Protein 2QY6 (pdb70)

InterPro domains:
  IPR006076 FAD dependent oxidoreductase [PF01266] (267-632)
  IPR008471 MnmC-like methyltransferase [PF05430] (118-244)
  IPR017610 tRNA 5-methylaminomethyl-2-thiouridine biosynthesis bifunctional protein MnmC, C-terminal [TIGR03197] (266-662)
  IPR023032 tRNA 5-methylaminomethyl-2-thiouridine biosynthesis bifunctional protein MnmC [MF_01102] (7-657)
  IPR029063 S-adenosyl-L-methionine-dependent methyltransferase superfamily [G3DSA:3.40.50.150] (9-248)
  IPR029063 S-adenosyl-L-methionine-dependent methyltransferase superfamily [SSF53335] (141-228)
  IPR036188 FAD/NAD(P)-binding domain superfamily [G3DSA:3.50.50.60] (265-659)
  IPR036188 FAD/NAD(P)-binding domain superfamily [SSF51905] (266-540)
  IPR047785 tRNA mnm(5)s(2)U biosynthesis bifunctional protein MnmC, N-terminal [NF033855] (19-244)

Secondary structure (DSSP, 8-state):
-TTTTT-----EEE-TT--EEETTTTEESS-TTTHHHHHIIIIIIHTTHHHHGGG-SSSEEEEEES--TTSHHHHHHHHHHHHHHHH-TTSS--EEEEEEEESSPPPHHHHHHHHTT-GGGHHHHHHHHHTPPPS-SEEEEEEE--EEEEEEES-HHHHGGGS-GGGTT-EEEEEE-SS-TTT-GGG--HHHHHHHHHHEEEEEEEEES--BHHHHHHHHHHTEEEEEEPPSTT---EEEEEE-/-TTTTT-----EEE-TTS-EEETTTTEESS-TTTHHHHHIIIIIIHHTHHHHGGG-SSSEEEEEES--TTSHHHHHHHHHHHHHHHH-TTSS--EEEEEEEESSPPPHHHHHHHHTT-GGGHHHHHHHHHTPPPS-SEEEEEEE--EEEEEEES-HHHHGGGS-GGGTT-EEEEEE-SS-TTT-GGGS-HHHHHHHHHHEEEEEEEEES--BHHHHHHHHHHT-EEEEE--STT---EEEEE--

Sequence (488 aa):
SLKHYSIQPANLEFNAEGTPVSRDFDDVYFSNDNGLEETRYVFLGGNQLEARFPEHPHPLFVVAESGFGTGLNFLTLWQAFDQFREAHPQAQLQRLHFISFEKFPLTRADLALAHQHWWPELAPWAEQLQAQWPMPLPGCHRLLLDRVTLDLWFGDINELISQLDDSLNQKVDAWFLDGFAPAKNPDMWTQNLFNAMARLARPGGTLATFTSAGFVRRGLQEAGFTMQKRKGFGRKREMLCGVMESLKHYSIQPANLEFNAEGTPVSRDFDDVYFSNDNGLEETRYVFLGGNQLEARFPEHPHPLFVVAESGFGTGLNFLTLWQAFDQFRREAHPQAQLQRLHFISFEKFPLTRADLALAHQHWWPELAPWAEQLQAQWPMPLPGCHRLLLDRVTLDLWFGDINELISQLDDSLNQKVDAWFLDGFAPAKNPDMWTQNLFNAMARLARPGGTLATFTSAGFVRRGLQEAGFTMQKRKGFGRKREMLCGVME

B-factor: mean 49.97, std 7.76, range [31.99, 83.93]

Solvent-accessible surface area: 20660 Å² total; per-residue (Å²): 104,180,155,44,139,103,10,103,34,8,83,27,37,61,13,81,81,30,2,0,17,0,25,41,37,45,19,29,43,16,40,55,132,67,6,22,92,26,10,62,60,6,8,6,28,8,0,107,0,102,72,48,1,45,139,16,88,55,61,56,0,14,0,0,1,3,10,6,11,6,0,13,9,0,0,0,0,2,7,6,1,43,101,15,44,153,74,78,65,168,21,106,0,46,108,2,27,0,8,0,1,24,101,29,2,4,60,132,76,27,0,33,79,0,8,124,55,16,106,96,0,35,75,40,2,113,74,0,37,72,79,14,25,137,33,48,65,18,60,39,147,5,125,4,118,120,1,29,0,7,0,36,1,10,44,10,27,126,28,4,79,120,5,74,112,77,58,46,98,104,3,2,0,0,0,0,25,28,25,33,13,57,48,25,28,82,17,0,39,41,74,0,0,69,7,0,12,75,0,2,64,70,45,1,8,0,0,0,62,16,11,12,10,20,0,62,96,6,0,80,129,20,36,6,85,14,106,112,65,113,2,44,44,182,67,87,18,2,1,6,4,55,16,161,108,155,150,36,130,76,8,91,42,7,84,28,36,60,14,81,78,33,2,0,18,0,21,43,37,48,18,26,45,16,38,53,133,68,6,23,93,24,9,62,57,6,9,6,30,9,0,116,1,97,72,48,1,43,146,14,90,60,61,54,0,16,0,0,0,3,11,7,11,6,0,13,8,0,0,0,0,2,13,3,0,35,97,14,58,154,77,76,80,166,20,105,1,52,108,2,34,0,10,0,2,24,87,32,2,4,58,127,70,30,0,32,81,0,8,140,53,14,105,93,0,35,83,42,2,113,75,0,32,65,81,20,22,156,30,89,52,19,59,39,152,5,125,4,103,126,1,20,0,8,0,34,0,4,48,7,26,123,29,4,79,102,5,72,113,80,58,34,90,95,2,1,0,0,0,0,23,28,27,33,15,59,46,28,18,70,19,1,29,58,77,0,4,72,8,0,13,71,0,1,56,85,47,1,12,0,0,0,62,15,12,11,13,28,0,65,96,5,0,80,136,20,37,4,68,12,106,109,63,118,2,46,45,188,65,109,17,3,1,16,4,59,28,158

Organism: Escherichia coli O157:H7 (NCBI:txid83334)

Nearest PDB structures (foldseek):
  2qy6-assembly1_A  TM=1.004E+00  e=1.931E-57  Escherichia coli O157:H7
  3ps9-assembly1_A  TM=9.724E-01  e=1.386E-48  Escherichia coli BL21
  3awi-assembly4_D  TM=9.734E-01  e=5.193E-46  Escherichia coli K-12
  3pvc-assembly1_A  TM=9.669E-01  e=9.446E-34  Yersinia pestis
  3sgl-assembly1_A  TM=9.876E-01  e=4.359E-33  Yersinia pestis

Radius of gyration: 24.6 Å; Cα contacts (8 Å, |Δi|>4): 972; chains: 2; bounding box: 60×60×63 Å

CATH classification: 3.40.50.150

Foldseek 3Di:
DVQAVPAAAFDWDQDPLRFTATPVQGGTPADLVCGLVQLCCFFCVQQVPLVCQLVPQAQEAEEEEEACRLVSNVLSVVVSVVVSCVVCVPGSHQAYEYEYEHRHHHDLVVSVSNCVSPPVSVVVSVQCSVQPDRNYAAWDWDDDPSYIYIYGYRQCLVCLCVCPLVLFQPHQEYHHDDDDCVRCVVSQDLSVLLSVLRNHHAQHKYGYQDDPPVSVVSNVVSAWDKDWDQHPDPGGTTMMTGRD/DVQAPQAEAFDWDQDPLRFTATPLQGGTPADLVCRLVQLCCFFCVLQVPLVCQLVPPAQEAEEEEEAQPLNSNVLSVVVSVVVSCVVRVPRSHQAYEYEYEHRHHHDLVVSVSNCVSPPVSVVVSVQCSVQPDDNYAAWDWDDPDSYIYTYGHHQCLVCLCVCDLVLFQPHQEYEHDDDDCVRPVVSQDLSNLLSCLRNHHAQGKYWYQDVPVVSQVSNVVSAWDKDWDQHPDNGGTIMMTGRD

Structure (mmCIF, N/CA/C/O backbone):
data_2QY6
#
_entry.id   2QY6
#
_cell.length_a   72.067
_cell.length_b   80.468
_cell.length_c   234.376
_cell.angle_alpha   90.000
_cell.angle_beta   90.000
_cell.angle_gamma   90.000
#
_symmetry.space_group_name_H-M   'C 2 2 21'
#
loop_
_entity.id
_entity.type
_entity.pdbx_description
1 polymer 'UPF0209 protein yfcK'
2 water water
#
loop_
_atom_site.group_PDB
_atom_site.id
_atom_site.type_symbol
_atom_site.label_atom_id
_atom_site.label_alt_id
_atom_site.label_comp_id
_atom_site.label_asym_id
_atom_site.label_entity_id
_atom_site.label_seq_id
_atom_site.pdbx_PDB_ins_code
_atom_site.Cartn_x
_atom_site.Cartn_y
_atom_site.Cartn_z
_atom_site.occupancy
_atom_site.B_iso_or_equiv
_atom_site.auth_seq_id
_atom_site.auth_comp_id
_atom_site.auth_asym_id
_atom_site.auth_atom_id
_atom_site.pdbx_PDB_model_num
ATOM 1 N N . SER A 1 2 ? 52.909 31.246 59.093 1.00 59.61 20 SER A N 1
ATOM 2 C CA . SER A 1 2 ? 51.734 32.154 58.942 1.00 58.91 20 SER A CA 1
ATOM 3 C C . SER A 1 2 ? 50.883 32.028 57.661 1.00 57.95 20 SER A C 1
ATOM 4 O O . SER A 1 2 ? 49.769 32.566 57.617 1.00 55.95 20 SER A O 1
ATOM 7 N N . LEU A 1 3 ? 51.408 31.358 56.623 1.00 57.12 21 LEU A N 1
ATOM 8 C CA . LEU A 1 3 ? 50.518 30.730 55.657 1.00 55.77 21 LEU A CA 1
ATOM 9 C C . LEU A 1 3 ? 49.804 29.666 56.494 1.00 55.24 21 LEU A C 1
ATOM 10 O O . LEU A 1 3 ? 48.665 29.288 56.212 1.00 53.53 21 LEU A O 1
ATOM 15 N N . LYS A 1 4 ? 50.501 29.199 57.539 1.00 54.84 22 LYS A N 1
ATOM 16 C CA . LYS A 1 4 ? 49.957 28.152 58.384 1.00 55.29 22 LYS A CA 1
ATOM 17 C C . LYS A 1 4 ? 48.711 28.560 59.124 1.00 54.02 22 LYS A C 1
ATOM 18 O O . LYS A 1 4 ? 47.747 27.815 59.115 1.00 54.56 22 LYS A O 1
ATOM 24 N N . HIS A 1 5 ? 48.743 29.738 59.754 1.00 53.01 23 HIS A N 1
ATOM 25 C CA . HIS A 1 5 ? 47.719 30.185 60.704 1.00 52.26 23 HIS A CA 1
ATOM 26 C C . HIS A 1 5 ? 47.036 31.486 60.325 1.00 50.86 23 HIS A C 1
ATOM 27 O O . HIS A 1 5 ? 46.117 31.936 61.009 1.00 49.20 23 HIS A O 1
ATOM 34 N N . TYR A 1 6 ? 47.496 32.102 59.242 1.00 49.74 24 TYR A N 1
ATOM 35 C CA . TYR A 1 6 ? 47.161 33.485 58.970 1.00 50.25 24 TYR A CA 1
ATOM 36 C C . TYR A 1 6 ? 47.397 34.280 60.260 1.00 51.37 24 TYR A C 1
ATOM 37 O O . TYR A 1 6 ? 48.489 34.205 60.810 1.00 51.37 24 TYR A O 1
ATOM 46 N N . SER A 1 7 ? 46.384 35.014 60.736 1.00 51.31 25 SER A N 1
ATOM 47 C CA . SER A 1 7 ? 46.546 35.846 61.924 1.00 53.24 25 SER A CA 1
ATOM 48 C C . SER A 1 7 ? 46.249 35.110 63.230 1.00 53.22 25 SER A C 1
ATOM 49 O O . SER A 1 7 ? 46.508 35.649 64.294 1.00 55.35 25 SER A O 1
ATOM 52 N N . ILE A 1 8 ? 45.737 33.877 63.169 1.00 52.50 26 ILE A N 1
ATOM 53 C CA . ILE A 1 8 ? 45.386 33.167 64.400 1.00 50.90 26 ILE A CA 1
ATOM 54 C C . ILE A 1 8 ? 46.629 32.709 65.142 1.00 52.08 26 ILE A C 1
ATOM 55 O O . ILE A 1 8 ? 47.566 32.153 64.563 1.00 53.07 26 ILE A O 1
ATOM 60 N N . GLN A 1 9 ? 46.635 32.934 66.439 1.00 52.06 27 GLN A N 1
ATOM 61 C CA . GLN A 1 9 ? 47.681 32.372 67.283 1.00 53.07 27 GLN A CA 1
ATOM 62 C C . GLN A 1 9 ? 47.095 31.294 68.200 1.00 51.48 27 GLN A C 1
ATOM 63 O O . GLN A 1 9 ? 46.220 31.600 68.991 1.00 52.24 27 GLN A O 1
ATOM 69 N N . PRO A 1 10 ? 47.565 30.031 68.101 1.00 50.90 28 PRO A N 1
ATOM 70 C CA . PRO A 1 10 ? 47.125 29.034 69.081 1.00 49.59 28 PRO A CA 1
ATOM 71 C C . PRO A 1 10 ? 47.456 29.504 70.524 1.00 48.52 28 PRO A C 1
ATOM 72 O O . PRO A 1 10 ? 48.457 30.242 70.744 1.00 46.38 28 PRO A O 1
ATOM 76 N N . ALA A 1 11 ? 46.610 29.110 71.467 1.00 46.84 29 ALA A N 1
ATOM 77 C CA . ALA A 1 11 ? 46.818 29.395 72.890 1.00 46.93 29 ALA A CA 1
ATOM 78 C C . ALA A 1 11 ? 48.143 28.866 73.372 1.00 48.19 29 ALA A C 1
ATOM 79 O O . ALA A 1 11 ? 48.569 27.759 72.995 1.00 48.12 29 ALA A O 1
ATOM 81 N N . ASN A 1 12 ? 48.792 29.670 74.202 1.00 48.22 30 ASN A N 1
ATOM 82 C CA . ASN A 1 12 ? 50.000 29.264 74.876 1.00 49.32 30 ASN A CA 1
ATOM 83 C C . ASN A 1 12 ? 49.654 28.956 76.328 1.00 48.92 30 ASN A C 1
ATOM 84 O O . ASN A 1 12 ? 49.304 29.870 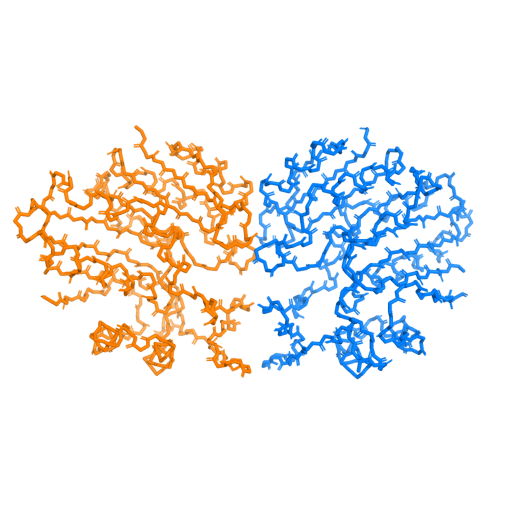77.083 1.00 48.77 30 ASN A O 1
ATOM 89 N N . LEU A 1 13 ? 49.736 27.680 76.718 1.00 48.46 31 LEU A N 1
ATOM 90 C CA . LEU A 1 13 ? 49.357 27.267 78.069 1.00 48.51 31 LEU A CA 1
ATOM 91 C C . LEU A 1 13 ? 50.525 26.729 78.844 1.00 49.71 31 LEU A C 1
ATOM 92 O O . LEU A 1 13 ? 51.495 26.116 78.280 1.00 49.52 31 LEU A O 1
ATOM 97 N N . GLU A 1 14 ? 50.407 26.906 80.153 1.00 49.29 32 GLU A N 1
ATOM 98 C CA . GLU A 1 14 ? 51.282 26.243 81.092 1.00 50.08 32 GLU A CA 1
ATOM 99 C C . GLU A 1 14 ? 50.361 25.498 82.031 1.00 49.42 32 GLU A C 1
ATOM 100 O O . GLU A 1 14 ? 49.302 26.003 82.393 1.00 50.84 32 GLU A O 1
ATOM 106 N N . PHE A 1 15 ? 50.745 24.301 82.436 1.00 48.70 33 PHE A N 1
ATOM 107 C CA . PHE A 1 15 ? 49.978 23.612 83.471 1.00 48.90 33 PHE A CA 1
ATOM 108 C C . PHE A 1 15 ? 50.658 23.819 84.819 1.00 48.67 33 PHE A C 1
ATOM 109 O O . PHE A 1 15 ? 51.872 23.649 84.937 1.00 49.26 33 PHE A O 1
ATOM 117 N N . ASN A 1 16 ? 49.886 24.276 85.797 1.00 47.83 34 ASN A N 1
ATOM 118 C CA . ASN A 1 16 ? 50.444 24.720 87.076 1.00 48.36 34 ASN A CA 1
ATOM 119 C C . ASN A 1 16 ? 50.618 23.549 88.035 1.00 48.69 34 ASN A C 1
ATOM 120 O O . ASN A 1 16 ? 50.240 22.428 87.687 1.00 49.24 34 ASN A O 1
ATOM 125 N N . ALA A 1 17 ? 51.150 23.793 89.237 1.00 49.50 35 ALA A N 1
ATOM 126 C CA . ALA A 1 17 ? 51.462 22.698 90.197 1.00 50.23 35 ALA A CA 1
ATOM 127 C C . ALA A 1 17 ? 50.287 21.770 90.507 1.00 50.79 35 ALA A C 1
ATOM 128 O O . ALA A 1 17 ? 50.497 20.641 90.915 1.00 51.73 35 ALA A O 1
ATOM 130 N N . GLU A 1 18 ? 49.051 22.234 90.295 1.00 50.67 36 GLU A N 1
ATOM 131 C CA . GLU A 1 18 ? 47.834 21.448 90.604 1.00 51.02 36 GLU A CA 1
ATOM 132 C C . GLU A 1 18 ? 47.336 20.759 89.319 1.00 49.57 36 GLU A C 1
ATOM 133 O O . GLU A 1 18 ? 46.343 20.006 89.322 1.00 49.58 36 GLU A O 1
ATOM 139 N N . GLY A 1 19 ? 48.040 21.037 88.222 1.00 48.99 37 GLY A N 1
ATOM 140 C CA . GLY A 1 19 ? 47.710 20.520 86.896 1.00 47.66 37 GLY A CA 1
ATOM 141 C C . GLY A 1 19 ? 46.650 21.313 86.141 1.00 47.07 37 GLY A C 1
ATOM 142 O O . GLY A 1 19 ? 46.137 20.827 85.125 1.00 46.41 37 GLY A O 1
ATOM 143 N N . THR A 1 20 ? 46.313 22.517 86.627 1.00 45.80 38 THR A N 1
ATOM 144 C CA . THR A 1 20 ? 45.311 23.397 85.956 1.00 44.89 38 THR A CA 1
ATOM 145 C C . THR A 1 20 ? 45.952 24.134 84.774 1.00 45.87 38 THR A C 1
ATOM 146 O O . THR A 1 20 ? 47.087 24.634 84.880 1.00 46.08 38 THR A O 1
ATOM 150 N N . PRO A 1 21 ? 45.248 24.180 83.621 1.00 46.79 39 PRO A N 1
ATOM 151 C CA . PRO A 1 21 ? 45.619 25.032 82.489 1.00 46.16 39 PRO A CA 1
ATOM 152 C C . PRO A 1 21 ? 45.535 26.526 82.851 1.00 46.05 39 PRO A C 1
ATOM 153 O O . PRO A 1 21 ? 44.505 27.019 83.346 1.00 45.13 39 PRO A O 1
ATOM 157 N N . VAL A 1 22 ? 46.679 27.185 82.657 1.00 44.85 40 VAL A N 1
ATOM 158 C CA . VAL A 1 22 ? 46.859 28.592 82.819 1.00 44.26 40 VAL A CA 1
ATOM 159 C C . VAL A 1 22 ? 47.217 29.156 81.444 1.00 43.08 40 VAL A C 1
ATOM 160 O O . VAL A 1 22 ? 48.123 28.677 80.779 1.00 41.70 40 VAL A O 1
ATOM 164 N N . SER A 1 23 ? 46.465 30.177 81.036 1.00 43.30 41 SER A N 1
ATOM 165 C CA . SER A 1 23 ? 46.739 30.963 79.855 1.00 42.60 41 SER A CA 1
ATOM 166 C C . SER A 1 23 ? 47.981 31.834 80.065 1.00 42.92 41 SER A C 1
ATOM 167 O O . SER A 1 23 ? 48.028 32.639 80.992 1.00 41.62 41 SER A O 1
ATOM 170 N N . ARG A 1 24 ? 49.000 31.630 79.235 1.00 43.87 42 ARG A N 1
ATOM 171 C CA . ARG A 1 24 ? 50.146 32.524 79.186 1.00 44.47 42 ARG A CA 1
ATOM 172 C C . ARG A 1 24 ? 49.875 33.734 78.301 1.00 45.11 42 ARG A C 1
ATOM 173 O O . ARG A 1 24 ? 50.685 34.644 78.226 1.00 46.09 42 ARG A O 1
ATOM 181 N N . ASP A 1 25 ? 48.739 33.761 77.623 1.00 45.03 43 ASP A N 1
ATOM 182 C CA . ASP A 1 25 ? 48.356 34.911 76.819 1.00 46.10 43 ASP A CA 1
ATOM 183 C C . ASP A 1 25 ? 47.767 35.993 77.749 1.00 46.27 43 ASP A C 1
ATOM 184 O O . ASP A 1 25 ? 48.071 37.184 77.610 1.00 46.01 43 ASP A O 1
ATOM 189 N N . PHE A 1 26 ? 47.004 35.547 78.754 1.00 45.85 44 PHE A N 1
ATOM 190 C CA . PHE A 1 26 ? 46.329 36.447 79.658 1.00 45.35 44 PHE A CA 1
ATOM 191 C C . PHE A 1 26 ? 46.666 36.294 81.132 1.00 45.00 44 PHE A C 1
ATOM 192 O O . PHE A 1 26 ? 46.121 37.036 81.941 1.00 45.40 44 PHE A O 1
ATOM 200 N N . ASP A 1 27 ? 47.561 35.363 81.474 1.00 43.27 45 ASP A N 1
ATOM 201 C CA . ASP A 1 27 ? 48.062 35.197 82.828 1.00 43.71 45 ASP A CA 1
ATOM 202 C C . ASP A 1 27 ? 46.999 34.842 83.896 1.00 43.36 45 ASP A C 1
ATOM 203 O O . ASP A 1 27 ? 46.930 35.482 84.963 1.00 41.47 45 ASP A O 1
ATOM 208 N N . ASP A 1 28 ? 46.168 33.837 83.588 1.00 41.93 46 ASP A N 1
ATOM 209 C CA . ASP A 1 28 ? 45.174 33.375 84.552 1.00 43.06 46 ASP A CA 1
ATOM 210 C C . ASP A 1 28 ? 44.787 31.923 84.268 1.00 41.63 46 ASP A C 1
ATOM 211 O O . ASP A 1 28 ? 44.877 31.463 83.137 1.00 41.34 46 ASP A O 1
ATOM 216 N N . VAL A 1 29 ? 44.366 31.209 85.309 1.00 42.27 47 VAL A N 1
ATOM 217 C CA . VAL A 1 29 ? 43.779 29.864 85.113 1.00 41.96 47 VAL A CA 1
ATOM 218 C C . VAL A 1 29 ? 42.530 29.980 84.270 1.00 43.04 47 VAL A C 1
ATOM 219 O O . VAL A 1 29 ? 41.833 30.987 84.349 1.00 43.37 47 VAL A O 1
ATOM 223 N N . TYR A 1 30 ? 42.244 28.966 83.458 1.00 44.46 48 TYR A N 1
ATOM 224 C CA . TYR A 1 30 ? 41.001 28.910 82.695 1.00 45.69 48 TYR A CA 1
ATOM 225 C C . TYR A 1 30 ? 39.776 28.536 83.520 1.00 45.99 48 TYR A C 1
ATOM 226 O O . TYR A 1 30 ? 38.678 28.790 83.104 1.00 46.54 48 TYR A O 1
ATOM 235 N N . PHE A 1 31 ? 39.946 27.876 84.647 1.00 45.38 49 PHE A N 1
ATOM 236 C CA . PHE A 1 31 ? 38.791 27.485 85.484 1.00 44.67 49 PHE A CA 1
ATOM 237 C C . PHE A 1 31 ? 39.277 27.167 86.904 1.00 45.27 49 PHE A C 1
ATOM 238 O O . PHE A 1 31 ? 40.484 27.040 87.134 1.00 46.73 49 PHE A O 1
ATOM 246 N N . SER A 1 32 ? 38.348 27.083 87.845 1.00 45.84 50 SER A N 1
ATOM 247 C CA . SER A 1 32 ? 38.600 26.602 89.218 1.00 47.80 50 SER A CA 1
ATOM 248 C C . SER A 1 32 ? 38.940 25.110 89.226 1.00 48.28 50 SER A C 1
ATOM 249 O O . SER A 1 32 ? 38.111 24.272 88.833 1.00 47.49 50 SER A O 1
ATOM 252 N N . ASN A 1 33 ? 40.170 24.783 89.606 1.00 49.37 51 ASN A N 1
ATOM 253 C CA . ASN A 1 33 ? 40.545 23.373 89.778 1.00 51.24 51 ASN A CA 1
ATOM 254 C C . ASN A 1 33 ? 39.543 22.599 90.654 1.00 52.63 51 ASN A C 1
ATOM 255 O O . ASN A 1 33 ? 39.131 21.510 90.274 1.00 53.19 51 ASN A O 1
ATOM 260 N N . ASP A 1 34 ? 39.102 23.185 91.772 1.00 53.65 52 ASP A N 1
ATOM 261 C CA . ASP A 1 34 ? 38.134 22.545 92.683 1.00 54.39 52 ASP A CA 1
ATOM 262 C C . ASP A 1 34 ? 36.653 22.464 92.212 1.00 53.88 52 ASP A C 1
ATOM 263 O O . ASP A 1 34 ? 35.976 21.436 92.371 1.00 53.20 52 ASP A O 1
ATOM 268 N N . ASN A 1 35 ? 36.168 23.548 91.616 1.00 53.36 53 ASN A N 1
ATOM 269 C CA . ASN A 1 35 ? 34.731 23.842 91.530 1.00 52.23 53 ASN A CA 1
ATOM 270 C C . ASN A 1 35 ? 34.250 24.220 90.156 1.00 51.39 53 ASN A C 1
ATOM 271 O O . ASN A 1 35 ? 33.117 24.679 90.013 1.00 50.92 53 ASN A O 1
ATOM 276 N N . GLY A 1 36 ? 35.122 24.054 89.166 1.00 50.58 54 GLY A N 1
ATOM 277 C CA . GLY A 1 36 ? 34.879 24.485 87.779 1.00 49.63 54 GLY A CA 1
ATOM 278 C C . GLY A 1 36 ? 33.528 24.113 87.209 1.00 48.31 54 GLY A C 1
ATOM 279 O O . GLY A 1 36 ? 32.789 24.995 86.763 1.00 48.46 54 GLY A O 1
ATOM 280 N N . LEU A 1 37 ? 33.184 22.824 87.249 1.00 48.11 55 LEU A N 1
ATOM 281 C CA . LEU A 1 37 ? 31.874 22.361 86.736 1.00 47.83 55 LEU A CA 1
ATOM 282 C C . LEU A 1 37 ? 30.715 22.986 87.478 1.00 47.24 55 LEU A C 1
ATOM 283 O O . LEU A 1 37 ? 29.820 23.624 86.875 1.00 47.46 55 LEU A O 1
ATOM 288 N N . GLU A 1 38 ? 30.724 22.847 88.807 1.00 46.80 56 GLU A N 1
ATOM 289 C CA . GLU A 1 38 ? 29.656 23.392 89.605 1.00 45.29 56 GLU A CA 1
ATOM 290 C C . GLU A 1 38 ? 29.540 24.910 89.440 1.00 44.04 56 GLU A C 1
ATOM 291 O O . GLU A 1 38 ? 28.428 25.494 89.404 1.00 42.53 56 GLU A O 1
ATOM 297 N N . GLU A 1 39 ? 30.678 25.585 89.327 1.00 42.54 57 GLU A N 1
ATOM 298 C CA . GLU A 1 39 ? 30.633 27.021 89.149 1.00 42.05 57 GLU A CA 1
ATOM 299 C C . GLU A 1 39 ? 30.042 27.464 87.791 1.00 40.96 57 GLU A C 1
ATOM 300 O O . GLU A 1 39 ? 29.163 28.358 87.714 1.00 41.14 57 GLU A O 1
ATOM 306 N N . THR A 1 40 ? 30.517 26.843 86.737 1.00 41.41 58 THR A N 1
ATOM 307 C CA . THR A 1 40 ? 29.953 27.005 85.400 1.00 43.15 58 THR A CA 1
ATOM 308 C C . THR A 1 40 ? 28.456 26.747 85.474 1.00 42.93 58 THR A C 1
ATOM 309 O O . THR A 1 40 ? 27.695 27.582 84.983 1.00 43.28 58 THR A O 1
ATOM 313 N N . ARG A 1 41 ? 28.013 25.671 86.136 1.00 42.55 59 ARG A N 1
ATOM 314 C CA . ARG A 1 41 ? 26.565 25.394 86.151 1.00 43.28 59 ARG A CA 1
ATOM 315 C C . ARG A 1 41 ? 25.792 26.565 86.816 1.00 43.35 59 ARG A C 1
ATOM 316 O O . ARG A 1 41 ? 24.722 26.980 86.360 1.00 43.98 59 ARG A O 1
ATOM 324 N N . TYR A 1 42 ? 26.334 27.090 87.905 1.00 41.93 60 TYR A N 1
ATOM 325 C CA . TYR A 1 42 ? 25.673 28.109 88.676 1.00 41.11 60 TYR A CA 1
ATOM 326 C C . TYR A 1 42 ? 25.620 29.457 87.939 1.00 41.63 60 TYR A C 1
ATOM 327 O O . TYR A 1 42 ? 24.569 30.144 87.924 1.00 41.39 60 TYR A O 1
ATOM 336 N N . VAL A 1 43 ? 26.791 29.884 87.426 1.00 40.87 61 VAL A N 1
ATOM 337 C CA . VAL A 1 43 ? 26.890 31.136 86.694 1.00 39.58 61 VAL A CA 1
ATOM 338 C C . VAL A 1 43 ? 26.147 31.159 85.395 1.00 39.63 61 VAL A C 1
ATOM 339 O O . VAL A 1 43 ? 25.287 32.002 85.199 1.00 39.27 61 VAL A O 1
ATOM 343 N N . PHE A 1 44 ? 26.445 30.224 84.501 1.00 40.09 62 PHE A N 1
ATOM 344 C CA . PHE A 1 44 ? 25.894 30.289 83.149 1.00 41.59 62 PHE A CA 1
ATOM 345 C C . PHE A 1 44 ? 24.551 29.568 82.937 1.00 42.60 62 PHE A C 1
ATOM 346 O O . PHE A 1 44 ? 23.659 30.106 82.270 1.00 45.26 62 PHE A O 1
ATOM 354 N N . LEU A 1 45 ? 24.386 28.410 83.543 1.00 43.26 63 LEU A N 1
ATOM 355 C CA . LEU A 1 45 ? 23.080 27.698 83.491 1.00 43.45 63 LEU A CA 1
ATOM 356 C C . LEU A 1 45 ? 22.140 28.376 84.471 1.00 43.56 63 LEU A C 1
ATOM 357 O O . LEU A 1 45 ? 21.114 28.907 84.058 1.00 43.51 63 LEU A O 1
ATOM 362 N N . GLY A 1 46 ? 22.560 28.478 85.733 1.00 43.87 64 GLY A N 1
ATOM 363 C CA . GLY A 1 46 ? 21.777 29.201 86.744 1.00 44.95 64 GLY A CA 1
ATOM 364 C C . GLY A 1 46 ? 21.433 30.641 86.424 1.00 45.83 64 GLY A C 1
ATOM 365 O O . GLY A 1 46 ? 20.279 31.085 86.627 1.00 45.79 64 GLY A O 1
ATOM 366 N N . GLY A 1 47 ? 22.435 31.410 85.976 1.00 45.01 65 GLY A N 1
ATOM 367 C CA . GLY A 1 47 ? 22.199 32.819 85.672 1.00 44.15 65 GLY A CA 1
ATOM 368 C C . GLY A 1 47 ? 21.235 33.044 84.523 1.00 44.25 65 GLY A C 1
ATOM 369 O O . GLY A 1 47 ? 20.508 34.018 84.517 1.00 45.45 65 GLY A O 1
ATOM 370 N N . ASN A 1 48 ? 21.202 32.144 83.547 1.00 43.76 66 ASN A N 1
ATOM 371 C CA . ASN A 1 48 ? 20.276 32.276 82.431 1.00 43.26 66 ASN A CA 1
ATOM 372 C C . ASN A 1 48 ? 18.989 31.421 82.657 1.00 44.82 66 ASN A C 1
ATOM 373 O O . ASN A 1 48 ? 18.141 31.337 81.776 1.00 43.55 66 ASN A O 1
ATOM 378 N N . GLN A 1 49 ? 18.898 30.766 83.817 1.00 45.69 67 GLN A N 1
ATOM 379 C CA . GLN A 1 49 ? 17.744 29.912 84.181 1.00 48.02 67 GLN A CA 1
ATOM 380 C C . GLN A 1 49 ? 17.459 28.818 83.171 1.00 47.85 67 GLN A C 1
ATOM 381 O O . GLN A 1 49 ? 16.306 28.586 82.844 1.00 49.10 67 GLN A O 1
ATOM 387 N N . LEU A 1 50 ? 18.490 28.131 82.708 1.00 47.74 68 LEU A N 1
ATOM 388 C CA . LEU A 1 50 ? 18.342 27.322 81.517 1.00 48.61 68 LEU A CA 1
ATOM 389 C C . LEU A 1 50 ? 17.528 26.086 81.841 1.00 49.56 68 LEU A C 1
ATOM 390 O O . LEU A 1 50 ? 16.604 25.736 81.115 1.00 49.26 68 LEU A O 1
ATOM 395 N N . GLU A 1 51 ? 17.867 25.451 82.954 1.00 50.84 69 GLU A N 1
ATOM 396 C CA . GLU A 1 51 ? 17.195 24.207 83.341 1.00 53.40 69 GLU A CA 1
ATOM 397 C C . GLU A 1 51 ? 15.677 24.335 83.538 1.00 51.77 69 GLU A C 1
ATOM 398 O O . GLU A 1 51 ? 14.920 23.454 83.105 1.00 52.75 69 GLU A O 1
ATOM 404 N N . ALA A 1 52 ? 15.244 25.440 84.118 1.00 50.21 70 ALA A N 1
ATOM 405 C CA . ALA A 1 52 ? 13.828 25.725 84.259 1.00 49.69 70 ALA A CA 1
ATOM 406 C C . ALA A 1 52 ? 13.202 26.069 82.918 1.00 49.90 70 ALA A C 1
ATOM 407 O O . ALA A 1 52 ? 11.997 25.810 82.676 1.00 50.88 70 ALA A O 1
ATOM 409 N N . ARG A 1 53 ? 13.971 26.741 82.059 1.00 47.20 71 ARG A N 1
ATOM 410 C CA . ARG A 1 53 ? 13.398 27.250 80.825 1.00 44.88 71 ARG A CA 1
ATOM 411 C C . ARG A 1 53 ? 13.132 26.200 79.792 1.00 44.14 71 ARG A C 1
ATOM 412 O O . ARG A 1 53 ? 12.211 26.354 79.041 1.00 41.77 71 ARG A O 1
ATOM 420 N N . PHE A 1 54 ? 13.993 25.167 79.704 1.00 42.81 72 PHE A N 1
ATOM 421 C CA . PHE A 1 54 ? 13.956 24.232 78.616 1.00 43.02 72 PHE A CA 1
ATOM 422 C C . PHE A 1 54 ? 12.568 23.540 78.382 1.00 45.09 72 PHE A C 1
ATOM 423 O O . PHE A 1 54 ? 12.085 23.506 77.241 1.00 44.18 72 PHE A O 1
ATOM 431 N N . PRO A 1 55 ? 11.912 23.048 79.469 1.00 46.33 73 PRO A N 1
ATOM 432 C CA . PRO A 1 55 ? 10.614 22.378 79.266 1.00 48.04 73 PRO A CA 1
ATOM 433 C C . PRO A 1 55 ? 9.516 23.383 78.924 1.00 48.75 73 PRO A C 1
ATOM 434 O O . PRO A 1 55 ? 8.453 22.988 78.455 1.00 50.11 73 PRO A O 1
ATOM 438 N N . GLU A 1 56 ? 9.754 24.662 79.154 1.00 49.45 74 GLU A N 1
ATOM 439 C CA . GLU A 1 56 ? 8.725 25.659 78.848 1.00 51.42 74 GLU A CA 1
ATOM 440 C C . GLU A 1 56 ? 9.052 26.456 77.574 1.00 50.92 74 GLU A C 1
ATOM 441 O O . GLU A 1 56 ? 8.284 27.350 77.162 1.00 51.17 74 GLU A O 1
ATOM 447 N N . HIS A 1 57 ? 10.186 26.151 76.952 1.00 50.30 75 HIS A N 1
ATOM 448 C CA . HIS A 1 57 ? 10.649 26.949 75.783 1.00 49.76 75 HIS A CA 1
ATOM 449 C C . HIS A 1 57 ? 9.717 26.724 74.564 1.00 49.65 75 HIS A C 1
ATOM 450 O O . HIS A 1 57 ? 9.586 25.585 74.100 1.00 50.08 75 HIS A O 1
ATOM 457 N N . PRO A 1 58 ? 9.058 27.803 74.052 1.00 49.59 76 PRO A N 1
ATOM 458 C CA . PRO A 1 58 ? 8.012 27.644 73.010 1.00 49.53 76 PRO A CA 1
ATOM 459 C C . PRO A 1 58 ? 8.541 27.591 71.545 1.00 49.80 76 PRO A C 1
ATOM 460 O O . PRO A 1 58 ? 7.900 28.129 70.636 1.00 50.46 76 PRO A O 1
ATOM 464 N N . HIS A 1 59 ? 9.701 26.972 71.323 1.00 49.41 77 HIS A N 1
ATOM 465 C CA . HIS A 1 59 ? 10.305 26.910 69.982 1.00 48.98 77 HIS A CA 1
ATOM 466 C C . HIS A 1 59 ? 11.031 25.586 69.975 1.00 47.30 77 HIS A C 1
ATOM 467 O O . HIS A 1 59 ? 11.409 25.116 71.028 1.00 46.12 77 HIS A O 1
ATOM 474 N N . PRO A 1 60 ? 11.219 24.983 68.795 1.00 46.95 78 PRO A N 1
ATOM 475 C CA . PRO A 1 60 ? 11.971 23.727 68.617 1.00 45.93 78 PRO A CA 1
ATOM 476 C C . PRO A 1 60 ? 13.495 23.834 68.742 1.00 44.76 78 PRO A C 1
ATOM 477 O O . PRO A 1 60 ? 14.193 22.811 68.884 1.00 44.14 78 PRO A O 1
ATOM 481 N N . LEU A 1 61 ? 14.005 25.060 68.664 1.00 44.22 79 LEU A N 1
ATOM 482 C CA . LEU A 1 61 ? 15.426 25.329 68.772 1.00 43.89 79 LEU A CA 1
ATOM 483 C C . LEU A 1 61 ? 15.722 26.298 69.914 1.00 43.22 79 LEU A C 1
ATOM 484 O O . LEU A 1 61 ? 15.018 27.301 70.119 1.00 42.57 79 LEU A O 1
ATOM 489 N N . PHE A 1 62 ? 16.771 25.987 70.665 1.00 42.07 80 PHE A N 1
ATOM 490 C CA . PHE A 1 62 ? 17.269 26.916 71.660 1.00 41.93 80 PHE A CA 1
ATOM 491 C C . PHE A 1 62 ? 18.641 27.389 71.200 1.00 41.04 80 PHE A C 1
ATOM 492 O O . PHE A 1 62 ? 19.517 26.565 70.884 1.00 41.24 80 PHE A O 1
ATOM 500 N N . VAL A 1 63 ? 18.818 28.697 71.158 1.00 40.12 81 VAL A N 1
ATOM 501 C CA . VAL A 1 63 ? 20.129 29.271 70.704 1.00 40.02 81 VAL A CA 1
ATOM 502 C C . VAL A 1 63 ? 20.920 29.923 71.813 1.00 39.98 81 VAL A C 1
ATOM 503 O O . VAL A 1 63 ? 20.451 30.852 72.446 1.00 40.71 81 VAL A O 1
ATOM 507 N N . VAL A 1 64 ? 22.123 29.418 72.052 1.00 39.74 82 VAL A N 1
ATOM 508 C CA . VAL A 1 64 ? 23.062 30.045 72.991 1.00 40.72 82 VAL A CA 1
ATOM 509 C C . VAL A 1 64 ? 24.281 30.657 72.223 1.00 40.99 82 VAL A C 1
ATOM 510 O O . VAL A 1 64 ? 24.845 30.065 71.315 1.00 41.17 82 VAL A O 1
ATOM 514 N N . ALA A 1 65 ? 24.677 31.835 72.636 1.00 40.94 83 ALA A N 1
ATOM 515 C CA . ALA A 1 65 ? 25.869 32.479 72.078 1.00 41.70 83 ALA A CA 1
ATOM 516 C C . ALA A 1 65 ? 26.793 32.807 73.214 1.00 41.76 83 ALA A C 1
ATOM 517 O O . ALA A 1 65 ? 26.359 33.232 74.275 1.00 42.59 83 ALA A O 1
ATOM 519 N N . GLU A 1 66 ? 28.072 32.512 73.019 1.00 43.38 84 GLU A N 1
ATOM 520 C CA . GLU A 1 66 ? 29.059 32.678 74.081 1.00 44.09 84 GLU A CA 1
ATOM 521 C C . GLU A 1 66 ? 30.260 33.546 73.627 1.00 44.29 84 GLU A C 1
ATOM 522 O O . GLU A 1 66 ? 30.740 33.374 72.515 1.00 43.32 84 GLU A O 1
ATOM 528 N N . SER A 1 67 ? 30.744 34.462 74.468 1.00 44.77 85 SER A N 1
ATOM 529 C CA . SER A 1 67 ? 31.862 35.313 74.036 1.00 46.08 85 SER A CA 1
ATOM 530 C C . SER A 1 67 ? 33.278 34.732 74.048 1.00 48.21 85 SER A C 1
ATOM 531 O O . SER A 1 67 ? 34.090 35.178 73.233 1.00 51.09 85 SER A O 1
ATOM 534 N N . GLY A 1 68 ? 33.618 33.784 74.917 1.00 47.03 86 GLY A N 1
ATOM 535 C CA . GLY A 1 68 ? 34.929 33.168 74.797 1.00 46.19 86 GLY A CA 1
ATOM 536 C C . GLY A 1 68 ? 34.843 31.695 75.156 1.00 47.01 86 GLY A C 1
ATOM 537 O O . GLY A 1 68 ? 34.455 31.362 76.290 1.00 47.84 86 GLY A O 1
ATOM 538 N N . PHE A 1 69 ? 35.164 30.827 74.191 1.00 45.20 87 PHE A N 1
ATOM 539 C CA . PHE A 1 69 ? 35.036 29.407 74.312 1.00 44.67 87 PHE A CA 1
ATOM 540 C C . PHE A 1 69 ? 36.004 28.783 75.303 1.00 44.89 87 PHE A C 1
ATOM 541 O O . PHE A 1 69 ? 35.631 27.945 76.094 1.00 43.30 87 PHE A O 1
ATOM 549 N N . GLY A 1 70 ? 37.262 29.170 75.221 1.00 45.00 88 GLY A N 1
ATOM 550 C CA . GLY A 1 70 ? 38.275 28.648 76.110 1.00 46.05 88 GLY A CA 1
ATOM 551 C C . GLY A 1 70 ? 38.535 27.164 75.940 1.00 45.86 88 GLY A C 1
ATOM 552 O O . GLY A 1 70 ? 38.826 26.687 74.816 1.00 46.48 88 GLY A O 1
ATOM 553 N N . THR A 1 71 ? 38.459 26.448 77.071 1.00 45.58 89 THR A N 1
ATOM 554 C CA . THR A 1 71 ? 38.525 24.987 77.088 1.00 45.67 89 THR A CA 1
ATOM 555 C C . THR A 1 71 ? 37.234 24.307 76.606 1.00 45.10 89 THR A C 1
ATOM 556 O O . THR A 1 71 ? 37.252 23.121 76.352 1.00 44.01 89 THR A O 1
ATOM 560 N N . GLY A 1 72 ? 36.117 25.044 76.506 1.00 44.75 90 GLY A N 1
ATOM 561 C CA . GLY A 1 72 ? 34.823 24.436 76.162 1.00 42.96 90 GLY A CA 1
ATOM 562 C C . GLY A 1 72 ? 33.998 23.933 77.362 1.00 43.69 90 GLY A C 1
ATOM 563 O O . GLY A 1 72 ? 32.890 23.375 77.201 1.00 41.41 90 GLY A O 1
ATOM 564 N N . LEU A 1 73 ? 34.502 24.187 78.568 1.00 42.91 91 LEU A N 1
ATOM 565 C CA . LEU A 1 73 ? 33.786 23.854 79.787 1.00 42.69 91 LEU A CA 1
ATOM 566 C C . LEU A 1 73 ? 32.338 24.365 79.766 1.00 42.87 91 LEU A C 1
ATOM 567 O O . LEU A 1 73 ? 31.390 23.571 80.039 1.00 42.74 91 LEU A O 1
ATOM 572 N N . ASN A 1 74 ? 32.105 25.620 79.400 1.00 41.86 92 ASN A N 1
ATOM 573 C CA . ASN A 1 74 ? 30.686 26.086 79.395 1.00 44.06 92 ASN A CA 1
ATOM 574 C C . ASN A 1 74 ? 29.863 25.256 78.433 1.00 44.21 92 ASN A C 1
ATOM 575 O O . ASN A 1 74 ? 28.719 24.892 78.759 1.00 43.89 92 ASN A O 1
ATOM 580 N N . PHE A 1 75 ? 30.434 24.996 77.244 1.00 42.40 93 PHE A N 1
ATOM 581 C CA . PHE A 1 75 ? 29.716 24.266 76.216 1.00 42.14 93 PHE A CA 1
ATOM 582 C C . PHE A 1 75 ? 29.402 22.813 76.623 1.00 41.66 93 PHE A C 1
ATOM 583 O O . PHE A 1 75 ? 28.296 22.343 76.421 1.00 40.63 93 PHE A O 1
ATOM 591 N N . LEU A 1 76 ? 30.403 22.114 77.151 1.00 40.80 94 LEU A N 1
ATOM 592 C CA . LEU A 1 76 ? 30.256 20.739 77.566 1.00 41.71 94 LEU A CA 1
ATOM 593 C C . LEU A 1 76 ? 29.238 20.649 78.708 1.00 41.39 94 LEU A C 1
ATOM 594 O O . LEU A 1 76 ? 28.399 19.746 78.763 1.00 41.60 94 LEU A O 1
ATOM 599 N N . THR A 1 77 ? 29.309 21.609 79.616 1.00 41.34 95 THR A N 1
ATOM 600 C CA . THR A 1 77 ? 28.377 21.675 80.725 1.00 43.93 95 THR A CA 1
ATOM 601 C C . THR A 1 77 ? 26.965 21.852 80.205 1.00 43.71 95 THR A C 1
ATOM 602 O O . THR A 1 77 ? 26.023 21.215 80.715 1.00 43.24 95 THR A O 1
ATOM 606 N N . LEU A 1 78 ? 26.813 22.717 79.201 1.00 42.87 96 LEU A N 1
ATOM 607 C CA . LEU A 1 78 ? 25.477 22.955 78.631 1.00 43.75 96 LEU A CA 1
ATOM 608 C C . LEU A 1 78 ? 24.974 21.703 77.896 1.00 43.92 96 LEU A C 1
ATOM 609 O O . LEU A 1 78 ? 23.825 21.319 78.030 1.00 44.42 96 LEU A O 1
ATOM 614 N N . TRP A 1 79 ? 25.851 21.057 77.123 1.00 44.26 97 TRP A N 1
ATOM 615 C CA . TRP A 1 79 ? 25.492 19.888 76.352 1.00 43.97 97 TRP A CA 1
ATOM 616 C C . TRP A 1 79 ? 25.006 18.729 77.252 1.00 45.20 97 TRP A C 1
ATOM 617 O O . TRP A 1 79 ? 23.910 18.144 77.019 1.00 45.44 97 TRP A O 1
ATOM 628 N N . GLN A 1 80 ? 25.767 18.419 78.294 1.00 44.44 98 GLN A N 1
ATOM 629 C CA . GLN A 1 80 ? 25.271 17.513 79.374 1.00 44.86 98 GLN A CA 1
ATOM 630 C C . GLN A 1 80 ? 23.875 17.900 79.882 1.00 44.83 98 GLN A C 1
ATOM 631 O O . GLN A 1 80 ? 22.904 17.074 79.843 1.00 44.80 98 GLN A O 1
ATOM 637 N N . ALA A 1 81 ? 23.738 19.152 80.310 1.00 43.31 99 ALA A N 1
ATOM 638 C CA . ALA A 1 81 ? 22.459 19.633 80.823 1.00 43.31 99 ALA A CA 1
ATOM 639 C C . ALA A 1 81 ? 21.330 19.431 79.805 1.00 43.92 99 ALA A C 1
ATOM 640 O O . ALA A 1 81 ? 20.213 18.941 80.165 1.00 43.92 99 ALA A O 1
ATOM 642 N N . PHE A 1 82 ? 21.612 19.778 78.539 1.00 43.14 100 PHE A N 1
ATOM 643 C CA . PHE A 1 82 ? 20.634 19.623 77.474 1.00 43.65 100 PHE A CA 1
ATOM 644 C C . PHE A 1 82 ? 20.255 18.160 77.228 1.00 43.65 100 PHE A C 1
ATOM 645 O O . PHE A 1 82 ? 19.090 17.856 77.071 1.00 44.11 100 PHE A O 1
ATOM 653 N N . ASP A 1 83 ? 21.259 17.293 77.157 1.00 44.02 101 ASP A N 1
ATOM 654 C CA . ASP A 1 83 ? 21.054 15.883 77.022 1.00 45.23 101 ASP A CA 1
ATOM 655 C C . ASP A 1 83 ? 20.188 15.286 78.162 1.00 45.35 101 ASP A C 1
ATOM 656 O O . ASP A 1 83 ? 19.275 14.475 77.898 1.00 45.61 101 ASP A O 1
ATOM 661 N N . GLN A 1 84 ? 20.497 15.691 79.403 1.00 45.16 102 GLN A N 1
ATOM 662 C CA . GLN A 1 84 ? 19.708 15.357 80.593 1.00 46.25 102 GLN A CA 1
ATOM 663 C C . GLN A 1 84 ? 18.299 15.860 80.420 1.00 45.92 102 GLN A C 1
ATOM 664 O O . GLN A 1 84 ? 17.345 15.102 80.724 1.00 46.47 102 GLN A O 1
ATOM 670 N N . PHE A 1 85 ? 18.139 17.094 79.929 1.00 44.64 103 PHE A N 1
ATOM 671 C CA . PHE A 1 85 ? 16.769 17.643 79.689 1.00 44.92 103 PHE A CA 1
ATOM 672 C C . PHE A 1 85 ? 15.986 16.798 78.668 1.00 45.84 103 PHE A C 1
ATOM 673 O O . PHE A 1 85 ? 14.803 16.530 78.858 1.00 45.58 103 PHE A O 1
ATOM 681 N N . ARG A 1 86 ? 16.655 16.365 77.600 1.00 46.54 104 ARG A N 1
ATOM 682 C CA . ARG A 1 86 ? 15.989 15.613 76.549 1.00 47.80 104 ARG A CA 1
ATOM 683 C C . ARG A 1 86 ? 15.514 14.212 77.032 1.00 48.17 104 ARG A C 1
ATOM 684 O O . ARG A 1 86 ? 14.469 13.757 76.610 1.00 48.50 104 ARG A O 1
ATOM 692 N N . GLU A 1 87 ? 16.318 13.549 77.876 1.00 48.36 105 GLU A N 1
ATOM 693 C CA . GLU A 1 87 ? 15.957 12.285 78.550 1.00 48.81 105 GLU A CA 1
ATOM 694 C C . GLU A 1 87 ? 14.717 12.403 79.432 1.00 47.84 105 GLU A C 1
ATOM 695 O O . GLU A 1 87 ? 13.862 11.497 79.440 1.00 48.23 105 GLU A O 1
ATOM 701 N N . ALA A 1 88 ? 14.638 13.480 80.194 1.00 45.61 106 ALA A N 1
ATOM 702 C CA . ALA A 1 88 ? 13.535 13.714 81.124 1.00 45.30 106 ALA A CA 1
ATOM 703 C C . ALA A 1 88 ? 12.297 14.252 80.439 1.00 45.13 106 ALA A C 1
ATOM 704 O O . ALA A 1 88 ? 11.155 14.045 80.893 1.00 45.51 106 ALA A O 1
ATOM 706 N N . HIS A 1 89 ? 12.511 14.978 79.349 1.00 44.11 107 HIS A N 1
ATOM 707 C CA . HIS A 1 89 ? 11.425 15.565 78.622 1.00 44.48 107 HIS A CA 1
ATOM 708 C C . HIS A 1 89 ? 11.495 15.293 77.095 1.00 46.07 107 HIS A C 1
ATOM 709 O O . HIS A 1 89 ? 11.566 16.244 76.293 1.00 44.95 107 HIS A O 1
ATOM 716 N N . PRO A 1 90 ? 11.426 14.007 76.679 1.00 47.02 108 PRO A N 1
ATOM 717 C CA . PRO A 1 90 ? 11.545 13.649 75.234 1.00 48.48 108 PRO A CA 1
ATOM 718 C C . PRO A 1 90 ? 10.482 14.269 74.339 1.00 49.94 108 PRO A C 1
ATOM 719 O O . PRO A 1 90 ? 10.713 14.453 73.162 1.00 51.44 108 PRO A O 1
ATOM 723 N N . GLN A 1 91 ? 9.336 14.635 74.887 1.00 51.33 109 GLN A N 1
ATOM 724 C CA . GLN A 1 91 ? 8.246 15.099 74.026 1.00 52.44 109 GLN A CA 1
ATOM 725 C C . GLN A 1 91 ? 7.985 16.585 74.147 1.00 51.27 109 GLN A C 1
ATOM 726 O O . GLN A 1 91 ? 6.937 17.075 73.746 1.00 50.02 109 GLN A O 1
ATOM 732 N N . ALA A 1 92 ? 8.964 17.321 74.699 1.00 51.50 110 ALA A N 1
ATOM 733 C CA . ALA A 1 92 ? 8.865 18.775 74.793 1.00 50.00 110 ALA A CA 1
ATOM 734 C C . ALA A 1 92 ? 8.943 19.377 73.377 1.00 49.55 110 ALA A C 1
ATOM 735 O O . ALA A 1 92 ? 9.442 18.743 72.428 1.00 49.00 110 ALA A O 1
ATOM 737 N N . GLN A 1 93 ? 8.425 20.587 73.243 1.00 49.93 111 GLN A N 1
ATOM 738 C CA . GLN A 1 93 ? 8.550 21.348 71.989 1.00 51.46 111 GLN A CA 1
ATOM 739 C C . GLN A 1 93 ? 10.036 21.525 71.620 1.00 49.67 111 GLN A C 1
ATOM 740 O O . GLN A 1 93 ? 10.418 21.323 70.459 1.00 49.40 111 GLN A O 1
ATOM 746 N N . LEU A 1 94 ? 10.863 21.813 72.622 1.00 47.61 112 LEU A N 1
ATOM 747 C CA . LEU A 1 94 ? 12.302 22.029 72.391 1.00 45.76 112 LEU A CA 1
ATOM 748 C C . LEU A 1 94 ? 13.060 20.732 72.096 1.00 45.64 112 LEU A C 1
ATOM 749 O O . LEU A 1 94 ? 13.130 19.853 72.954 1.00 45.45 112 LEU A O 1
ATOM 754 N N . GLN A 1 95 ? 13.645 20.624 70.905 1.00 44.58 113 GLN A N 1
ATOM 755 C CA . GLN A 1 95 ? 14.287 19.383 70.466 1.00 44.10 113 GLN A CA 1
ATOM 756 C C . GLN A 1 95 ? 15.753 19.521 70.078 1.00 43.57 113 GLN A C 1
ATOM 757 O O . GLN A 1 95 ? 16.485 18.529 69.946 1.00 43.04 113 GLN A O 1
ATOM 763 N N . ARG A 1 96 ? 16.193 20.751 69.859 1.00 43.84 114 ARG A N 1
ATOM 764 C CA . ARG A 1 96 ? 17.531 20.985 69.268 1.00 44.41 114 ARG A CA 1
ATOM 765 C C . ARG A 1 96 ? 18.250 22.139 69.928 1.00 41.52 114 ARG A C 1
ATOM 766 O O . ARG A 1 96 ? 17.629 23.115 70.353 1.00 40.27 114 ARG A O 1
ATOM 774 N N . LEU A 1 97 ? 19.557 22.020 69.964 1.00 40.89 115 LEU A N 1
ATOM 775 C CA . LEU A 1 97 ? 20.387 23.066 70.538 1.00 42.13 115 LEU A CA 1
ATOM 776 C C . LEU A 1 97 ? 21.415 23.571 69.528 1.00 42.12 115 LEU A C 1
ATOM 777 O O . LEU A 1 97 ? 22.122 22.770 68.882 1.00 42.92 115 LEU A O 1
ATOM 782 N N . HIS A 1 98 ? 21.558 24.899 69.441 1.00 43.10 116 HIS A N 1
ATOM 783 C CA . HIS A 1 98 ? 22.612 25.494 68.595 1.00 43.53 116 HIS A CA 1
ATOM 784 C C . HIS A 1 98 ? 23.442 26.439 69.442 1.00 43.08 116 HIS A C 1
ATOM 785 O O . HIS A 1 98 ? 22.906 27.311 70.116 1.00 42.17 116 HIS A O 1
ATOM 792 N N . PHE A 1 99 ? 24.746 26.227 69.429 1.00 42.66 117 PHE A N 1
ATOM 793 C CA . PHE A 1 99 ? 25.659 26.970 70.298 1.00 42.81 117 PHE A CA 1
ATOM 794 C C . PHE A 1 99 ? 26.662 27.763 69.403 1.00 42.87 117 PHE A C 1
ATOM 795 O O . PHE A 1 99 ? 27.292 27.189 68.546 1.00 43.48 117 PHE A O 1
ATOM 803 N N . ILE A 1 100 ? 26.810 29.061 69.623 1.00 43.16 118 ILE A N 1
ATOM 804 C CA . ILE A 1 100 ? 27.728 29.874 68.830 1.00 43.46 118 ILE A CA 1
ATOM 805 C C . ILE A 1 100 ? 28.755 30.543 69.720 1.00 43.64 118 ILE A C 1
ATOM 806 O O . ILE A 1 100 ? 28.430 31.302 70.631 1.00 44.60 118 ILE A O 1
ATOM 811 N N . SER A 1 101 ? 30.019 30.310 69.426 1.00 44.03 119 SER A N 1
ATOM 812 C CA . SER A 1 101 ? 31.049 30.769 70.319 1.00 43.87 119 SER A CA 1
ATOM 813 C C . SER A 1 101 ? 32.223 31.380 69.572 1.00 42.37 119 SER A C 1
ATOM 814 O O . SER A 1 101 ? 32.410 31.123 68.390 1.00 42.05 119 SER A O 1
ATOM 817 N N . PHE A 1 102 ? 32.970 32.213 70.269 1.00 42.57 120 PHE A N 1
ATOM 818 C CA . PHE A 1 102 ? 34.118 32.949 69.669 1.00 43.75 120 PHE A CA 1
ATOM 819 C C . PHE A 1 102 ? 35.352 32.677 70.495 1.00 44.24 120 PHE A C 1
ATOM 820 O O . PHE A 1 102 ? 35.292 32.566 71.735 1.00 43.41 120 PHE A O 1
ATOM 828 N N . GLU A 1 103 ? 36.480 32.547 69.799 1.00 44.73 121 GLU A N 1
ATOM 829 C CA . GLU A 1 103 ? 37.754 32.324 70.439 1.00 44.14 121 GLU A CA 1
ATOM 830 C C . GLU A 1 103 ? 38.922 32.906 69.615 1.00 44.31 121 GLU A C 1
ATOM 831 O O . GLU A 1 103 ? 39.156 32.508 68.450 1.00 42.34 121 GLU A O 1
ATOM 837 N N . LYS A 1 104 ? 39.647 33.815 70.251 1.00 44.09 122 LYS A N 1
ATOM 838 C CA . LYS A 1 104 ? 40.837 34.434 69.653 1.00 44.66 122 LYS A CA 1
ATOM 839 C C . LYS A 1 104 ? 42.107 33.537 69.730 1.00 44.73 122 LYS A C 1
ATOM 840 O O . LYS A 1 104 ? 42.935 33.536 68.813 1.00 45.09 122 LYS A O 1
ATOM 846 N N . PHE A 1 105 ? 42.266 32.791 70.812 1.00 43.36 123 PHE A N 1
ATOM 847 C CA . PHE A 1 105 ? 43.424 31.897 70.967 1.00 42.52 123 PHE A CA 1
ATOM 848 C C . PHE A 1 105 ? 42.975 30.438 71.130 1.00 42.22 123 PHE A C 1
ATOM 849 O O . PHE A 1 105 ? 42.880 29.944 72.243 1.00 43.09 123 PHE A O 1
ATOM 857 N N . PRO A 1 106 ? 42.683 29.734 70.035 1.00 42.97 124 PRO A N 1
ATOM 858 C CA . PRO A 1 106 ? 42.192 28.388 70.246 1.00 42.77 124 PRO A CA 1
ATOM 859 C C . PRO A 1 106 ? 43.301 27.464 70.794 1.00 44.40 124 PRO A C 1
ATOM 860 O O . PRO A 1 106 ? 44.497 27.649 70.484 1.00 44.92 124 PRO A O 1
ATOM 864 N N . LEU A 1 107 ? 42.909 26.554 71.678 1.00 44.17 125 LEU A N 1
ATOM 865 C CA . LEU A 1 107 ? 43.783 25.539 72.195 1.00 46.09 125 LEU A CA 1
ATOM 866 C C . LEU A 1 107 ? 44.156 24.544 71.106 1.00 46.77 125 LEU A C 1
ATOM 867 O O . LEU A 1 107 ? 43.366 24.257 70.197 1.00 45.98 125 LEU A O 1
ATOM 872 N N . THR A 1 108 ? 45.376 24.029 71.199 1.00 47.86 126 THR A N 1
ATOM 873 C CA . THR A 1 108 ? 45.787 22.861 70.447 1.00 49.00 126 THR A CA 1
ATOM 874 C C . THR A 1 108 ? 45.018 21.626 70.975 1.00 49.87 126 THR A C 1
ATOM 875 O O . THR A 1 108 ? 44.529 21.611 72.128 1.00 48.84 126 THR A O 1
ATOM 879 N N . ARG A 1 109 ? 44.968 20.576 70.158 1.00 51.71 127 ARG A N 1
ATOM 880 C CA . ARG A 1 109 ? 44.210 19.375 70.488 1.00 54.07 127 ARG A CA 1
ATOM 881 C C . ARG A 1 109 ? 44.819 18.671 71.700 1.00 52.66 127 ARG A C 1
ATOM 882 O O . ARG A 1 109 ? 44.078 18.121 72.498 1.00 51.22 127 ARG A O 1
ATOM 890 N N . ALA A 1 110 ? 46.151 18.727 71.860 1.00 52.89 128 ALA A N 1
ATOM 891 C CA . ALA A 1 110 ? 46.798 18.104 73.019 1.00 53.01 128 ALA A CA 1
ATOM 892 C C . ALA A 1 110 ? 46.410 18.850 74.321 1.00 53.20 128 ALA A C 1
ATOM 893 O O . ALA A 1 110 ? 45.919 18.218 75.279 1.00 53.65 128 ALA A O 1
ATOM 895 N N . ASP A 1 111 ? 46.577 20.177 74.338 1.00 52.17 129 ASP A N 1
ATOM 896 C CA . ASP A 1 111 ? 46.137 21.001 75.488 1.00 51.78 129 ASP A CA 1
ATOM 897 C C . ASP A 1 111 ? 44.658 20.814 75.802 1.00 50.79 129 ASP A C 1
ATOM 898 O O . ASP A 1 111 ? 44.267 20.674 76.964 1.00 50.46 129 ASP A O 1
ATOM 903 N N . LEU A 1 112 ? 43.836 20.785 74.758 1.00 49.90 130 LEU A N 1
ATOM 904 C CA . LEU A 1 112 ? 42.402 20.501 74.936 1.00 48.99 130 LEU A CA 1
ATOM 905 C C . LEU A 1 112 ? 42.120 19.180 75.675 1.00 48.41 130 LEU A C 1
ATOM 906 O O . LEU A 1 112 ? 41.344 19.166 76.613 1.00 47.66 130 LEU A O 1
ATOM 911 N N . ALA A 1 113 ? 42.787 18.086 75.274 1.00 48.51 131 ALA A N 1
ATOM 912 C CA . ALA A 1 113 ? 42.557 16.778 75.884 1.00 48.95 131 ALA A CA 1
ATOM 913 C C . ALA A 1 113 ? 42.945 16.790 77.348 1.00 49.08 131 ALA A C 1
ATOM 914 O O . ALA A 1 113 ? 42.314 16.136 78.203 1.00 49.78 131 ALA A O 1
ATOM 916 N N . LEU A 1 114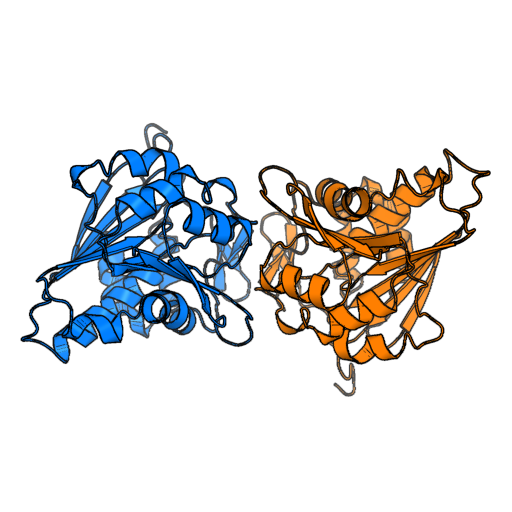 ? 44.009 17.514 77.634 1.00 49.35 132 LEU A N 1
ATOM 917 C CA . LEU A 1 114 ? 44.547 17.610 78.976 1.00 49.93 132 LEU A CA 1
ATOM 918 C C . LEU A 1 114 ? 43.607 18.374 79.874 1.00 49.26 132 LEU A C 1
ATOM 919 O O . LEU A 1 114 ? 43.294 17.934 80.979 1.00 49.77 132 LEU A O 1
ATOM 924 N N . ALA A 1 115 ? 43.165 19.536 79.391 1.00 48.84 133 ALA A N 1
ATOM 925 C CA . ALA A 1 115 ? 42.174 20.346 80.118 1.00 47.32 133 ALA A CA 1
ATOM 926 C C . ALA A 1 115 ? 40.988 19.491 80.496 1.00 46.89 133 ALA A C 1
ATOM 927 O O . ALA A 1 115 ? 40.597 19.480 81.656 1.00 46.29 133 ALA A O 1
ATOM 929 N N . HIS A 1 116 ? 40.448 18.739 79.533 1.00 47.24 134 HIS A N 1
ATOM 930 C CA . HIS A 1 116 ? 39.224 17.921 79.780 1.00 47.93 134 HIS A CA 1
ATOM 931 C C . HIS A 1 116 ? 39.403 16.779 80.787 1.00 48.94 134 HIS A C 1
ATOM 932 O O . HIS A 1 116 ? 38.427 16.275 81.319 1.00 48.24 134 HIS A O 1
ATOM 939 N N . GLN A 1 117 ? 40.644 16.338 81.010 1.00 50.33 135 GLN A N 1
ATOM 940 C CA . GLN A 1 117 ? 40.912 15.273 81.991 1.00 52.78 135 GLN A CA 1
ATOM 941 C C . GLN A 1 117 ? 40.494 15.691 83.374 1.00 51.40 135 GLN A C 1
ATOM 942 O O . GLN A 1 117 ? 40.302 14.859 84.264 1.00 51.53 135 GLN A O 1
ATOM 948 N N . HIS A 1 118 ? 40.323 16.996 83.552 1.00 51.05 136 HIS A N 1
ATOM 949 C CA . HIS A 1 118 ? 39.848 17.506 84.823 1.00 49.58 136 HIS A CA 1
ATOM 950 C C . HIS A 1 118 ? 38.428 17.118 85.127 1.00 49.37 136 HIS A C 1
ATOM 951 O O . HIS A 1 118 ? 38.078 17.056 86.298 1.00 48.54 136 HIS A O 1
ATOM 958 N N . TRP A 1 119 ? 37.628 16.764 84.112 1.00 49.00 137 TRP A N 1
ATOM 959 C CA A TRP A 1 119 ? 36.191 16.508 84.328 0.50 49.16 137 TRP A CA 1
ATOM 960 C CA B TRP A 1 119 ? 36.205 16.503 84.378 0.50 49.46 137 TRP A CA 1
ATOM 961 C C . TRP A 1 119 ? 35.729 15.178 83.777 1.00 50.33 137 TRP A C 1
ATOM 962 O O . TRP A 1 119 ? 35.081 15.142 82.738 1.00 50.27 137 TRP A O 1
ATOM 983 N N . PRO A 1 120 ? 36.062 14.067 84.470 1.00 52.86 138 PRO A N 1
ATOM 984 C CA . PRO A 1 120 ? 35.688 12.736 84.015 1.00 54.00 138 PRO A CA 1
ATOM 985 C C . PRO A 1 120 ? 34.175 12.519 83.796 1.00 54.47 138 PRO A C 1
ATOM 986 O O . PRO A 1 120 ? 33.808 11.794 82.910 1.00 54.61 138 PRO A O 1
ATOM 990 N N . GLU A 1 121 ? 33.325 13.148 84.595 1.00 54.72 139 GLU A N 1
ATOM 991 C CA . GLU A 1 121 ? 31.887 13.214 84.349 1.00 54.93 139 GLU A CA 1
ATOM 992 C C . GLU A 1 121 ? 31.499 13.614 82.917 1.00 54.70 139 GLU A C 1
ATOM 993 O O . GLU A 1 121 ? 30.440 13.189 82.384 1.00 54.45 139 GLU A O 1
ATOM 999 N N . LEU A 1 122 ? 32.338 14.446 82.296 1.00 53.47 140 LEU A N 1
ATOM 1000 C CA . LEU A 1 122 ? 32.016 15.054 81.000 1.00 52.14 140 LEU A CA 1
ATOM 1001 C C . LEU A 1 122 ? 32.619 14.323 79.819 1.00 51.85 140 LEU A C 1
ATOM 1002 O O . LEU A 1 122 ? 32.342 14.672 78.680 1.00 51.70 140 LEU A O 1
ATOM 1007 N N . ALA A 1 123 ? 33.441 13.313 80.100 1.00 51.81 141 ALA A N 1
ATOM 1008 C CA . ALA A 1 123 ? 34.191 12.583 79.075 1.00 51.83 141 ALA A CA 1
ATOM 1009 C C . ALA A 1 123 ? 33.402 12.104 77.846 1.00 52.38 141 ALA A C 1
ATOM 1010 O O . ALA A 1 123 ? 33.908 12.184 76.730 1.00 52.25 141 ALA A O 1
ATOM 1012 N N . PRO A 1 124 ? 32.183 11.551 78.043 1.00 51.94 142 PRO A N 1
ATOM 1013 C CA . PRO A 1 124 ? 31.403 11.177 76.851 1.00 51.66 142 PRO A CA 1
ATOM 1014 C C . PRO A 1 124 ? 31.229 12.338 75.840 1.00 51.76 142 PRO A C 1
ATOM 1015 O O . PRO A 1 124 ? 31.276 12.101 74.623 1.00 51.15 142 PRO A O 1
ATOM 1019 N N . TRP A 1 125 ? 30.986 13.565 76.332 1.00 50.79 143 TRP A N 1
ATOM 1020 C CA . TRP A 1 125 ? 30.790 14.714 75.436 1.00 49.82 143 TRP A CA 1
ATOM 1021 C C . TRP A 1 125 ? 32.122 15.281 75.014 1.00 50.22 143 TRP A C 1
ATOM 1022 O O . TRP A 1 125 ? 32.332 15.576 73.851 1.00 50.71 143 TRP A O 1
ATOM 1033 N N . ALA A 1 126 ? 33.032 15.392 75.964 1.00 50.16 144 ALA A N 1
ATOM 1034 C CA . ALA A 1 126 ? 34.378 15.864 75.683 1.00 50.63 144 ALA A CA 1
ATOM 1035 C C . ALA A 1 126 ? 35.048 15.099 74.526 1.00 51.01 144 ALA A C 1
ATOM 1036 O O . ALA A 1 126 ? 35.683 15.713 73.630 1.00 50.72 144 ALA A O 1
ATOM 1038 N N . GLU A 1 127 ? 34.923 13.772 74.529 1.00 51.74 145 GLU A N 1
ATOM 1039 C CA . GLU A 1 127 ? 35.639 12.972 73.531 1.00 53.31 145 GLU A CA 1
ATOM 1040 C C . GLU A 1 127 ? 35.113 13.267 72.131 1.00 51.71 145 GLU A C 1
ATOM 1041 O O . GLU A 1 127 ? 35.864 13.250 71.168 1.00 51.89 145 GLU A O 1
ATOM 1047 N N . GLN A 1 128 ? 33.826 13.571 72.044 1.00 51.29 146 GLN A N 1
ATOM 1048 C CA . GLN A 1 128 ? 33.190 13.998 70.804 1.00 51.40 146 GLN A CA 1
ATOM 1049 C C . GLN A 1 128 ? 33.681 15.353 70.267 1.00 50.53 146 GLN A C 1
ATOM 1050 O O . GLN A 1 128 ? 33.910 15.508 69.042 1.00 49.78 146 GLN A O 1
ATOM 1056 N N . LEU A 1 129 ? 33.845 16.323 71.170 1.00 49.50 147 LEU A N 1
ATOM 1057 C CA . LEU A 1 129 ? 34.416 17.606 70.791 1.00 48.67 147 LEU A CA 1
ATOM 1058 C C . LEU A 1 129 ? 35.861 17.459 70.313 1.00 48.39 147 LEU A C 1
ATOM 1059 O O . LEU A 1 129 ? 36.277 18.079 69.341 1.00 48.33 147 LEU A O 1
ATOM 1064 N N . GLN A 1 130 ? 36.625 16.643 71.009 1.00 48.51 148 GLN A N 1
ATOM 1065 C CA . GLN A 1 130 ? 38.023 16.422 70.658 1.00 49.23 148 GLN A CA 1
ATOM 1066 C C . GLN A 1 130 ? 38.151 15.841 69.263 1.00 48.26 148 GLN A C 1
ATOM 1067 O O . GLN A 1 130 ? 38.999 16.261 68.482 1.00 47.61 148 GLN A O 1
ATOM 1073 N N . ALA A 1 131 ? 37.283 14.882 68.959 1.00 48.20 149 ALA A N 1
ATOM 1074 C CA . ALA A 1 131 ? 37.296 14.206 67.680 1.00 48.28 149 ALA A CA 1
ATOM 1075 C C . ALA A 1 131 ? 37.085 15.157 66.497 1.00 48.72 149 ALA A C 1
ATOM 1076 O O . ALA A 1 131 ? 37.697 14.956 65.461 1.00 48.14 149 ALA A O 1
ATOM 1078 N N . GLN A 1 132 ? 36.253 16.204 66.664 1.00 48.53 150 GLN A N 1
ATOM 1079 C CA . GLN A 1 132 ? 36.002 17.212 65.611 1.00 49.13 150 GLN A CA 1
ATOM 1080 C C . GLN A 1 132 ? 36.680 18.585 65.804 1.00 48.49 150 GLN A C 1
ATOM 1081 O O . GLN A 1 132 ? 36.266 19.584 65.219 1.00 49.05 150 GLN A O 1
ATOM 1087 N N . TRP A 1 133 ? 37.691 18.639 66.652 1.00 48.85 151 TRP A N 1
ATOM 1088 C CA . TRP A 1 133 ? 38.269 19.900 67.027 1.00 47.81 151 TRP A CA 1
ATOM 1089 C C . TRP A 1 133 ? 38.962 20.507 65.804 1.00 47.78 151 TRP A C 1
ATOM 1090 O O . TRP A 1 133 ? 39.875 19.906 65.250 1.00 47.79 151 TRP A O 1
ATOM 1101 N N . PRO A 1 134 ? 38.510 21.700 65.374 1.00 47.54 152 PRO A N 1
ATOM 1102 C CA . PRO A 1 134 ? 38.939 22.222 64.085 1.00 48.50 152 PRO A CA 1
ATOM 1103 C C . PRO A 1 134 ? 40.362 22.814 64.149 1.00 49.45 152 PRO A C 1
ATOM 1104 O O . PRO A 1 134 ? 40.866 23.057 65.255 1.00 49.39 152 PRO A O 1
ATOM 1108 N N . MET A 1 135 ? 40.990 23.007 62.981 1.00 49.67 153 MET A N 1
ATOM 1109 C CA . MET A 1 135 ? 42.311 23.654 62.857 1.00 49.62 153 MET A CA 1
ATOM 1110 C C . MET A 1 135 ? 42.231 25.141 63.215 1.00 49.11 153 MET A C 1
ATOM 1111 O O . MET A 1 135 ? 41.185 25.809 62.988 1.00 48.41 153 MET A O 1
ATOM 1116 N N . PRO A 1 136 ? 43.330 25.701 63.775 1.00 48.66 154 PRO A N 1
ATOM 1117 C CA . PRO A 1 136 ? 43.212 27.101 64.171 1.00 47.64 154 PRO A CA 1
ATOM 1118 C C . PRO A 1 136 ? 43.297 28.077 62.996 1.00 47.24 154 PRO A C 1
ATOM 1119 O O . PRO A 1 136 ? 44.331 28.734 62.780 1.00 48.59 154 PRO A O 1
ATOM 1123 N N . LEU A 1 137 ? 42.215 28.179 62.242 1.00 46.02 155 LEU A N 1
ATOM 1124 C CA . LEU A 1 137 ? 42.127 29.056 61.077 1.00 45.38 155 LEU A CA 1
ATOM 1125 C C . LEU A 1 137 ? 40.970 30.048 61.275 1.00 44.89 155 LEU A C 1
ATOM 1126 O O . LEU A 1 137 ? 40.030 29.723 62.002 1.00 43.64 155 LEU A O 1
ATOM 1131 N N . PRO A 1 138 ? 41.060 31.245 60.672 1.00 44.28 156 PRO A N 1
ATOM 1132 C CA . PRO A 1 138 ? 39.993 32.249 60.775 1.00 44.66 156 PRO A CA 1
ATOM 1133 C C . PRO A 1 138 ? 38.623 31.858 60.235 1.00 44.60 156 PRO A C 1
ATOM 1134 O O . PRO A 1 138 ? 38.480 31.239 59.163 1.00 44.86 156 PRO A O 1
ATOM 1138 N N . GLY A 1 139 ? 37.606 32.223 61.000 1.00 44.87 157 GLY A N 1
ATOM 1139 C CA . GLY A 1 139 ? 36.217 32.126 60.547 1.00 43.82 157 GLY A CA 1
ATOM 1140 C C . GLY A 1 139 ? 35.413 31.070 61.280 1.00 44.06 157 GLY A C 1
ATOM 1141 O O . GLY A 1 139 ? 35.724 30.694 62.416 1.00 42.94 157 GLY A O 1
ATOM 1142 N N . CYS A 1 140 ? 34.382 30.595 60.610 1.00 43.77 158 CYS A N 1
ATOM 1143 C CA . CYS A 1 140 ? 33.346 29.802 61.255 1.00 44.46 158 CYS A CA 1
ATOM 1144 C C . CYS A 1 140 ? 33.485 28.313 61.014 1.00 43.92 158 CYS A C 1
ATOM 1145 O O . CYS A 1 140 ? 33.405 27.865 59.858 1.00 45.21 158 CYS A O 1
ATOM 1148 N N . HIS A 1 141 ? 33.708 27.540 62.077 1.00 42.97 159 HIS A N 1
ATOM 1149 C CA . HIS A 1 141 ? 33.879 26.102 61.922 1.00 42.59 159 HIS A CA 1
ATOM 1150 C C . HIS A 1 141 ? 32.695 25.443 62.611 1.00 43.05 159 HIS A C 1
ATOM 1151 O O . HIS A 1 141 ? 32.558 25.547 63.812 1.00 42.35 159 HIS A O 1
ATOM 1158 N N . ARG A 1 142 ? 31.805 24.833 61.831 1.00 43.84 160 ARG A N 1
ATOM 1159 C CA . ARG A 1 142 ? 30.596 24.210 62.387 1.00 44.99 160 ARG A CA 1
ATOM 1160 C C . ARG A 1 142 ? 30.807 22.716 62.649 1.00 46.02 160 ARG A C 1
ATOM 1161 O O . ARG A 1 142 ? 31.243 21.966 61.758 1.00 44.64 160 ARG A O 1
ATOM 1169 N N . LEU A 1 143 ? 30.499 22.309 63.879 1.00 46.62 161 LEU A N 1
ATOM 1170 C CA . LEU A 1 143 ? 30.571 20.935 64.281 1.00 48.98 161 LEU A CA 1
ATOM 1171 C C . LEU A 1 143 ? 29.147 20.386 64.437 1.00 49.24 161 LEU A C 1
ATOM 1172 O O . LEU A 1 143 ? 28.319 20.930 65.186 1.00 48.94 161 LEU A O 1
ATOM 1177 N N . LEU A 1 144 ? 28.869 19.323 63.702 1.00 50.67 162 LEU A N 1
ATOM 1178 C CA . LEU A 1 144 ? 27.617 18.590 63.850 1.00 52.28 162 LEU A CA 1
ATOM 1179 C C . LEU A 1 144 ? 27.780 17.445 64.835 1.00 53.60 162 LEU A C 1
ATOM 1180 O O . LEU A 1 144 ? 28.498 16.449 64.601 1.00 53.25 162 LEU A O 1
ATOM 1185 N N . LEU A 1 145 ? 27.174 17.628 65.990 1.00 55.37 163 LEU A N 1
ATOM 1186 C CA . LEU A 1 145 ? 27.306 16.663 67.049 1.00 56.93 163 LEU A CA 1
ATOM 1187 C C . LEU A 1 145 ? 25.923 16.015 67.265 1.00 58.92 163 LEU A C 1
ATOM 1188 O O . LEU A 1 145 ? 24.883 16.642 67.099 1.00 59.79 163 LEU A O 1
ATOM 1193 N N . ASP A 1 146 ? 25.894 14.737 67.586 1.00 61.99 164 ASP A N 1
ATOM 1194 C CA . ASP A 1 146 ? 24.615 14.084 67.853 1.00 64.13 164 ASP A CA 1
ATOM 1195 C C . ASP A 1 146 ? 23.579 14.196 66.706 1.00 65.01 164 ASP A C 1
ATOM 1196 O O . ASP A 1 146 ? 23.915 14.299 65.506 1.00 65.74 164 ASP A O 1
ATOM 1201 N N . ARG A 1 149 ? 20.977 17.437 66.282 1.00 50.13 167 ARG A N 1
ATOM 1202 C CA . ARG A 1 149 ? 20.390 17.790 67.602 1.00 51.45 167 ARG A CA 1
ATOM 1203 C C . ARG A 1 149 ? 21.189 18.858 68.318 1.00 49.32 167 ARG A C 1
ATOM 1204 O O . ARG A 1 149 ? 20.625 19.735 68.997 1.00 49.77 167 ARG A O 1
ATOM 1212 N N . VAL A 1 150 ? 22.501 18.719 68.243 1.00 47.92 168 VAL A N 1
ATOM 1213 C CA . VAL A 1 150 ? 23.411 19.732 68.784 1.00 47.40 168 VAL A CA 1
ATOM 1214 C C . VAL A 1 150 ? 24.413 20.211 67.724 1.00 47.15 168 VAL A C 1
ATOM 1215 O O . VAL A 1 150 ? 25.164 19.420 67.157 1.00 46.34 168 VAL A O 1
ATOM 1219 N N . THR A 1 151 ? 24.399 21.509 67.455 1.00 47.27 169 THR A N 1
ATOM 1220 C CA . THR A 1 151 ? 25.335 22.134 66.529 1.00 47.53 169 THR A CA 1
ATOM 1221 C C . THR A 1 151 ? 26.188 23.170 67.299 1.00 46.52 169 THR A C 1
ATOM 1222 O O . THR A 1 151 ? 25.659 24.005 68.064 1.00 46.17 169 THR A O 1
ATOM 1226 N N . LEU A 1 152 ? 27.480 23.139 67.058 1.00 43.92 170 LEU A N 1
ATOM 1227 C CA . LEU A 1 152 ? 28.422 24.081 67.653 1.00 44.04 170 LEU A CA 1
ATOM 1228 C C . LEU A 1 152 ? 29.117 24.868 66.508 1.00 43.37 170 LEU A C 1
ATOM 1229 O O . LEU A 1 152 ? 29.807 24.265 65.670 1.00 42.14 170 LEU A O 1
ATOM 1234 N N . ASP A 1 153 ? 28.893 26.177 66.455 1.00 43.52 171 ASP A N 1
ATOM 1235 C CA . ASP A 1 153 ? 29.686 27.057 65.581 1.00 44.08 171 ASP A CA 1
ATOM 1236 C C . ASP A 1 153 ? 30.822 27.712 66.327 1.00 44.15 171 ASP A C 1
ATOM 1237 O O . ASP A 1 153 ? 30.598 28.536 67.184 1.00 43.33 171 ASP A O 1
ATOM 1242 N N . LEU A 1 154 ? 32.048 27.356 65.954 1.00 45.17 172 LEU A N 1
ATOM 1243 C CA . LEU A 1 154 ? 33.232 27.934 66.546 1.00 45.85 172 LEU A CA 1
ATOM 1244 C C . LEU A 1 154 ? 33.849 28.999 65.647 1.00 46.14 172 LEU A C 1
ATOM 1245 O O . LEU A 1 154 ? 34.378 28.669 64.576 1.00 46.58 172 LEU A O 1
ATOM 1250 N N . TRP A 1 155 ? 33.800 30.254 66.080 1.00 45.08 173 TRP A N 1
ATOM 1251 C CA . TRP A 1 155 ? 34.391 31.374 65.336 1.00 44.23 173 TRP A CA 1
ATOM 1252 C C . TRP A 1 155 ? 35.757 31.699 65.876 1.00 44.01 173 TRP A C 1
ATOM 1253 O O . TRP A 1 155 ? 35.931 32.026 67.063 1.00 43.65 173 TRP A O 1
ATOM 1264 N N . PHE A 1 156 ? 36.736 31.576 65.010 1.00 43.68 174 PHE A N 1
ATOM 1265 C CA . PHE A 1 156 ? 38.113 31.890 65.377 1.00 44.44 174 PHE A CA 1
ATOM 1266 C C . PHE A 1 156 ? 38.543 33.277 64.849 1.00 44.39 174 PHE A C 1
ATOM 1267 O O . PHE A 1 156 ? 38.338 33.587 63.673 1.00 43.80 174 PHE A O 1
ATOM 1275 N N . GLY A 1 157 ? 39.175 34.057 65.728 1.00 44.98 175 GLY A N 1
ATOM 1276 C CA . GLY A 1 157 ? 39.509 35.438 65.511 1.00 46.23 175 GLY A CA 1
ATOM 1277 C C . GLY A 1 157 ? 39.057 36.345 66.640 1.00 48.69 175 GLY A C 1
ATOM 1278 O O . GLY A 1 157 ? 38.823 35.903 67.770 1.00 47.71 175 GLY A O 1
ATOM 1279 N N . ASP A 1 158 ? 38.871 37.619 66.316 1.00 50.19 176 ASP A N 1
ATOM 1280 C CA . ASP A 1 158 ? 38.563 38.624 67.317 1.00 53.41 176 ASP A CA 1
ATOM 1281 C C . ASP A 1 158 ? 37.049 38.839 67.372 1.00 53.80 176 ASP A C 1
ATOM 1282 O O . ASP A 1 158 ? 36.441 39.144 66.348 1.00 52.82 176 ASP A O 1
ATOM 1287 N N . ILE A 1 159 ? 36.436 38.693 68.553 1.00 55.72 177 ILE A N 1
ATOM 1288 C CA . ILE A 1 159 ? 34.956 38.762 68.634 1.00 57.12 177 ILE A CA 1
ATOM 1289 C C . ILE A 1 159 ? 34.427 40.131 68.194 1.00 58.19 177 ILE A C 1
ATOM 1290 O O . ILE A 1 159 ? 33.396 40.229 67.508 1.00 57.92 177 ILE A O 1
ATOM 1295 N N . ASN A 1 160 ? 35.152 41.174 68.578 1.00 59.05 178 ASN A N 1
ATOM 1296 C CA . ASN A 1 160 ? 34.842 42.510 68.163 1.00 60.28 178 ASN A CA 1
ATOM 1297 C C . ASN A 1 160 ? 34.859 42.725 66.666 1.00 61.36 178 ASN A C 1
ATOM 1298 O O . ASN A 1 160 ? 33.975 43.416 66.128 1.00 62.49 178 ASN A O 1
ATOM 1303 N N . GLU A 1 161 ? 35.819 42.143 65.979 1.00 61.92 179 GLU A N 1
ATOM 1304 C CA . GLU A 1 161 ? 35.781 42.231 64.532 1.00 64.09 179 GLU A CA 1
ATOM 1305 C C . GLU A 1 161 ? 34.783 41.213 63.934 1.00 64.33 179 GLU A C 1
ATOM 1306 O O . GLU A 1 161 ? 34.262 41.440 62.840 1.00 64.66 179 GLU A O 1
ATOM 1312 N N . LEU A 1 162 ? 34.528 40.104 64.639 1.00 63.85 180 LEU A N 1
ATOM 1313 C CA . LEU A 1 162 ? 33.682 39.015 64.102 1.00 64.16 180 LEU A CA 1
ATOM 1314 C C . LEU A 1 162 ? 32.177 39.280 64.207 1.00 64.47 180 LEU A C 1
ATOM 1315 O O . LEU A 1 162 ? 31.464 39.107 63.233 1.00 66.00 180 LEU A O 1
ATOM 1320 N N . ILE A 1 163 ? 31.717 39.713 65.371 1.00 64.34 181 ILE A N 1
ATOM 1321 C CA . ILE A 1 163 ? 30.301 39.961 65.667 1.00 65.17 181 ILE A CA 1
ATOM 1322 C C . ILE A 1 163 ? 29.433 40.673 64.574 1.00 65.89 181 ILE A C 1
ATOM 1323 O O . ILE A 1 163 ? 28.230 40.396 64.437 1.00 65.48 181 ILE A O 1
ATOM 1328 N N . SER A 1 164 ? 30.038 41.576 63.802 1.00 66.85 182 SER A N 1
ATOM 1329 C CA . SER A 1 164 ? 29.380 42.158 62.627 1.00 67.81 182 SER A CA 1
ATOM 1330 C C . SER A 1 164 ? 28.951 41.110 61.563 1.00 68.98 182 SER A C 1
ATOM 1331 O O . SER A 1 164 ? 27.983 41.318 60.821 1.00 68.63 182 SER A O 1
ATOM 1334 N N . GLN A 1 165 ? 29.676 39.989 61.510 1.00 70.43 183 GLN A N 1
ATOM 1335 C CA . GLN A 1 165 ? 29.376 38.855 60.618 1.00 72.15 183 GLN A CA 1
ATOM 1336 C C . GLN A 1 165 ? 28.056 38.159 60.960 1.00 72.31 183 GLN A C 1
ATOM 1337 O O . GLN A 1 165 ? 27.436 37.505 60.119 1.00 71.57 183 GLN A O 1
ATOM 1343 N N . LEU A 1 166 ? 27.663 38.297 62.225 1.00 73.28 184 LEU A N 1
ATOM 1344 C CA . LEU A 1 166 ? 26.317 37.964 62.670 1.00 73.39 184 LEU A CA 1
ATOM 1345 C C . LEU A 1 166 ? 25.458 39.165 62.297 1.00 73.83 184 LEU A C 1
ATOM 1346 O O . LEU A 1 166 ? 25.165 40.035 63.128 1.00 73.80 184 LEU A O 1
ATOM 1351 N N . ASP A 1 167 ? 25.100 39.224 61.019 1.00 74.01 185 ASP A N 1
ATOM 1352 C CA . ASP A 1 167 ? 24.419 40.377 60.490 1.00 74.08 185 ASP A CA 1
ATOM 1353 C C . ASP A 1 167 ? 23.005 40.458 61.046 1.00 73.60 185 ASP A C 1
ATOM 1354 O O . ASP A 1 167 ? 22.634 39.699 61.960 1.00 73.48 185 ASP A O 1
ATOM 1359 N N . ASP A 1 168 ? 22.229 41.391 60.502 1.00 72.98 186 ASP A N 1
ATOM 1360 C CA . ASP A 1 168 ? 20.872 41.659 60.970 1.00 72.67 186 ASP A CA 1
ATOM 1361 C C . ASP A 1 168 ? 19.935 40.459 60.795 1.00 70.48 186 ASP A C 1
ATOM 1362 O O . ASP A 1 168 ? 18.797 40.473 61.288 1.00 70.54 186 ASP A O 1
ATOM 1367 N N . SER A 1 169 ? 20.412 39.434 60.094 1.00 67.84 187 SER A N 1
ATOM 1368 C CA . SER A 1 169 ? 19.625 38.226 59.897 1.00 65.72 187 SER A CA 1
ATOM 1369 C C . SER A 1 169 ? 19.566 37.380 61.190 1.00 64.05 187 SER A C 1
ATOM 1370 O O . SER A 1 169 ? 18.626 36.591 61.388 1.00 64.18 187 SER A O 1
ATOM 1373 N N . LEU A 1 170 ? 20.553 37.547 62.072 1.00 61.04 188 LEU A N 1
ATOM 1374 C CA . LEU A 1 170 ? 20.497 36.898 63.386 1.00 58.38 188 LEU A CA 1
ATOM 1375 C C . LEU A 1 170 ? 19.885 37.756 64.514 1.00 55.96 188 LEU A C 1
ATOM 1376 O O . LEU A 1 170 ? 19.837 37.339 65.658 1.00 54.72 188 LEU A O 1
ATOM 1381 N N . ASN A 1 171 ? 19.383 38.942 64.186 1.00 53.88 189 ASN A N 1
ATOM 1382 C CA . ASN A 1 171 ? 18.801 39.787 65.214 1.00 52.78 189 ASN A CA 1
ATOM 1383 C C . ASN A 1 171 ? 17.635 39.104 65.890 1.00 52.18 189 ASN A C 1
ATOM 1384 O O . ASN A 1 171 ? 16.785 38.471 65.232 1.00 51.14 189 ASN A O 1
ATOM 1389 N N . GLN A 1 172 ? 17.591 39.250 67.210 1.00 51.01 190 GLN A N 1
ATOM 1390 C CA . GLN A 1 172 ? 16.521 38.683 68.003 1.00 51.32 190 GLN A CA 1
ATOM 1391 C C . GLN A 1 172 ? 16.415 37.163 67.884 1.00 51.06 190 GLN A C 1
ATOM 1392 O O . GLN A 1 172 ? 15.307 36.611 67.989 1.00 51.35 190 GLN A O 1
ATOM 1398 N N . LYS A 1 173 ? 17.552 36.476 67.708 1.00 49.67 191 LYS A N 1
ATOM 1399 C CA . LYS A 1 173 ? 17.516 35.027 67.645 1.00 49.36 191 LYS A CA 1
ATOM 1400 C C . LYS A 1 173 ? 18.321 34.294 68.743 1.00 48.86 191 LYS A C 1
ATOM 1401 O O . LYS A 1 173 ? 18.372 33.052 68.757 1.00 48.10 191 LYS A O 1
ATOM 1407 N N . VAL A 1 174 ? 18.973 35.049 69.641 1.00 46.86 192 VAL A N 1
ATOM 1408 C CA . VAL A 1 174 ? 19.746 34.449 70.738 1.00 46.01 192 VAL A CA 1
ATOM 1409 C C . VAL A 1 174 ? 18.929 34.376 72.031 1.00 46.07 192 VAL A C 1
ATOM 1410 O O . VAL A 1 174 ? 18.534 35.409 72.581 1.00 45.12 192 VAL A O 1
ATOM 1414 N N . ASP A 1 175 ? 18.682 33.148 72.507 1.00 44.91 193 ASP A N 1
ATOM 1415 C CA . ASP A 1 175 ? 17.901 32.941 73.748 1.00 44.24 193 ASP A CA 1
ATOM 1416 C C . ASP A 1 175 ? 18.677 33.236 75.019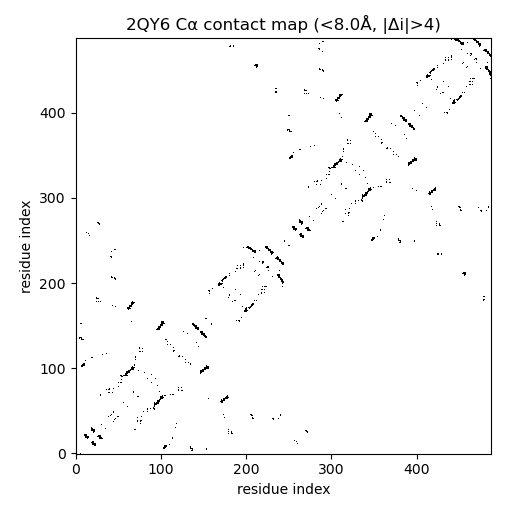 1.00 42.94 193 ASP A C 1
ATOM 1417 O O . ASP A 1 175 ? 18.142 33.807 75.958 1.00 42.31 193 ASP A O 1
ATOM 1422 N N . ALA A 1 176 ? 19.951 32.866 75.051 1.00 42.30 194 ALA A N 1
ATOM 1423 C CA . ALA A 1 176 ? 20.803 33.193 76.184 1.00 41.36 194 ALA A CA 1
ATOM 1424 C C . ALA A 1 176 ? 22.241 33.542 75.759 1.00 40.66 194 ALA A C 1
ATOM 1425 O O . ALA A 1 176 ? 22.797 32.919 74.855 1.00 41.30 194 ALA A O 1
ATOM 1427 N N . TRP A 1 177 ? 22.832 34.501 76.451 1.00 40.28 195 TRP A N 1
ATOM 1428 C CA . TRP A 1 177 ? 24.260 34.880 76.281 1.00 40.79 195 TRP A CA 1
ATOM 1429 C C . TRP A 1 177 ? 25.103 34.370 77.461 1.00 41.42 195 TRP A C 1
ATOM 1430 O O . TRP A 1 177 ? 24.748 34.568 78.643 1.00 41.48 195 TRP A O 1
ATOM 1441 N N . PHE A 1 178 ? 26.203 33.671 77.134 1.00 41.08 196 PHE A N 1
ATOM 1442 C CA . PHE A 1 178 ? 27.289 33.448 78.094 1.00 40.59 196 PHE A CA 1
ATOM 1443 C C . PHE A 1 178 ? 28.369 34.525 77.856 1.00 40.60 196 PHE A C 1
ATOM 1444 O O . PHE A 1 178 ? 29.219 34.363 76.962 1.00 41.40 196 PHE A O 1
ATOM 1452 N N . LEU A 1 179 ? 28.352 35.574 78.662 1.00 40.08 197 LEU A N 1
ATOM 1453 C CA . LEU A 1 179 ? 29.389 36.628 78.615 1.00 39.75 197 LEU A CA 1
ATOM 1454 C C . LEU A 1 179 ? 30.580 36.175 79.457 1.00 40.85 197 LEU A C 1
ATOM 1455 O O . LEU A 1 179 ? 30.662 36.412 80.675 1.00 40.51 197 LEU A O 1
ATOM 1460 N N . ASP A 1 180 ? 31.484 35.451 78.809 1.00 41.94 198 ASP A N 1
ATOM 1461 C CA . ASP A 1 180 ? 32.532 34.740 79.513 1.00 44.11 198 ASP A CA 1
ATOM 1462 C C . ASP A 1 180 ? 33.884 35.030 78.883 1.00 44.78 198 ASP A C 1
ATOM 1463 O O . ASP A 1 180 ? 33.962 35.782 77.916 1.00 46.49 198 ASP A O 1
ATOM 1468 N N . GLY A 1 181 ? 34.913 34.321 79.340 1.00 45.08 199 GLY A N 1
ATOM 1469 C CA . GLY A 1 181 ? 36.282 34.501 78.819 1.00 45.72 199 GLY A CA 1
ATOM 1470 C C . GLY A 1 181 ? 37.085 35.030 79.992 1.00 44.88 199 GLY A C 1
ATOM 1471 O O . GLY A 1 181 ? 36.725 34.790 81.161 1.00 45.73 199 GLY A O 1
ATOM 1472 N N . PHE A 1 182 ? 38.167 35.746 79.728 1.00 43.36 200 PHE A N 1
ATOM 1473 C CA . PHE A 1 182 ? 39.012 36.161 80.837 1.00 41.82 200 PHE A CA 1
ATOM 1474 C C . PHE A 1 182 ? 38.444 37.410 81.449 1.00 41.46 200 PHE A C 1
ATOM 1475 O O . PHE A 1 182 ? 37.763 38.170 80.756 1.00 41.22 200 PHE A O 1
ATOM 1483 N N . ALA A 1 183 ? 38.714 37.624 82.733 1.00 40.51 201 ALA A N 1
ATOM 1484 C CA . ALA A 1 183 ? 38.274 38.856 83.427 1.00 41.04 201 ALA A CA 1
ATOM 1485 C C . ALA A 1 183 ? 38.652 40.108 82.690 1.00 40.42 201 ALA A C 1
ATOM 1486 O O . ALA A 1 183 ? 39.668 40.117 81.999 1.00 39.74 201 ALA A O 1
ATOM 1488 N N . PRO A 1 184 ? 37.807 41.159 82.803 1.00 41.20 202 PRO A N 1
ATOM 1489 C CA . PRO A 1 184 ? 38.044 42.468 82.255 1.00 41.61 202 PRO A CA 1
ATOM 1490 C C . PRO A 1 184 ? 39.418 43.025 82.579 1.00 42.07 202 PRO A C 1
ATOM 1491 O O . PRO A 1 184 ? 39.975 43.659 81.713 1.00 43.21 202 PRO A O 1
ATOM 1495 N N . ALA A 1 185 ? 39.936 42.805 83.783 1.00 41.11 203 ALA A N 1
ATOM 1496 C CA . ALA A 1 185 ? 41.284 43.248 84.120 1.00 42.33 203 ALA A CA 1
ATOM 1497 C C . ALA A 1 185 ? 42.333 42.394 83.384 1.00 43.13 203 ALA A C 1
ATOM 1498 O O . ALA A 1 185 ? 43.476 42.818 83.208 1.00 43.76 203 ALA A O 1
ATOM 1500 N N . LYS A 1 186 ? 41.950 41.195 82.955 1.00 41.79 204 LYS A N 1
ATOM 1501 C CA . LYS A 1 186 ? 42.944 40.307 82.296 1.00 42.49 204 LYS A CA 1
ATOM 1502 C C . LYS A 1 186 ? 42.933 40.409 80.768 1.00 42.32 204 LYS A C 1
ATOM 1503 O O . LYS A 1 186 ? 43.970 40.370 80.115 1.00 42.61 204 LYS A O 1
ATOM 1509 N N . ASN A 1 187 ? 41.743 40.534 80.206 1.00 42.28 205 ASN A N 1
ATOM 1510 C CA . ASN A 1 187 ? 41.596 40.767 78.794 1.00 41.76 205 ASN A CA 1
ATOM 1511 C C . ASN A 1 187 ? 40.611 41.941 78.549 1.00 41.21 205 ASN A C 1
ATOM 1512 O O . ASN A 1 187 ? 39.536 41.699 78.080 1.00 40.34 205 ASN A O 1
ATOM 1517 N N . PRO A 1 188 ? 41.042 43.207 78.803 1.00 41.66 206 PRO A N 1
ATOM 1518 C CA . PRO A 1 188 ? 40.178 44.422 78.650 1.00 41.97 206 PRO A CA 1
ATOM 1519 C C . PRO A 1 188 ? 39.663 44.661 77.222 1.00 42.50 206 PRO A C 1
ATOM 1520 O O . PRO A 1 188 ? 38.575 45.208 77.073 1.00 43.31 206 PRO A O 1
ATOM 1524 N N . ASP A 1 189 ? 40.427 44.255 76.207 1.00 41.88 207 ASP A N 1
ATOM 1525 C CA . ASP A 1 189 ? 40.050 44.396 74.807 1.00 44.19 207 ASP A CA 1
ATOM 1526 C C . ASP A 1 189 ? 38.701 43.750 74.439 1.00 44.88 207 ASP A C 1
ATOM 1527 O O . ASP A 1 189 ? 37.958 44.293 73.621 1.00 46.23 207 ASP A O 1
ATOM 1532 N N . MET A 1 190 ? 38.388 42.592 75.012 1.00 43.96 208 MET A N 1
ATOM 1533 C CA . MET A 1 190 ? 37.088 41.918 74.746 1.00 43.07 208 MET A CA 1
ATOM 1534 C C . MET A 1 190 ? 35.845 42.757 75.172 1.00 44.26 208 MET A C 1
ATOM 1535 O O . MET A 1 190 ? 34.837 42.783 74.465 1.00 46.20 208 MET A O 1
ATOM 1540 N N . TRP A 1 191 ? 35.950 43.455 76.304 1.00 43.21 209 TRP A N 1
ATOM 1541 C CA . TRP A 1 191 ? 34.830 44.006 77.041 1.00 43.51 209 TRP A CA 1
ATOM 1542 C C . TRP A 1 191 ? 34.382 45.419 76.544 1.00 43.70 209 TRP A C 1
ATOM 1543 O O . TRP A 1 191 ? 34.494 46.407 77.245 1.00 45.56 209 TRP A O 1
ATOM 1554 N N . THR A 1 192 ? 33.867 45.512 75.329 1.00 44.61 210 THR A N 1
ATOM 1555 C CA . THR A 1 192 ? 33.564 46.834 74.709 1.00 44.67 210 THR A CA 1
ATOM 1556 C C . THR A 1 192 ? 32.107 47.177 74.585 1.00 44.51 210 THR A C 1
ATOM 1557 O O . THR A 1 192 ? 31.226 46.265 74.611 1.00 43.75 210 THR A O 1
ATOM 1561 N N . GLN A 1 193 ? 31.833 48.477 74.405 1.00 44.91 211 GLN A N 1
ATOM 1562 C CA . GLN A 1 193 ? 30.454 48.902 74.103 1.00 45.31 211 GLN A CA 1
ATOM 1563 C C . GLN A 1 193 ? 29.969 48.264 72.796 1.00 46.24 211 GLN A C 1
ATOM 1564 O O . GLN A 1 193 ? 28.830 47.815 72.709 1.00 47.55 211 GLN A O 1
ATOM 1570 N N . ASN A 1 194 ? 30.856 48.168 71.808 1.00 46.99 212 ASN A N 1
ATOM 1571 C CA . ASN A 1 194 ? 30.570 47.522 70.544 1.00 47.70 212 ASN A CA 1
ATOM 1572 C C . ASN A 1 194 ? 29.986 46.094 70.759 1.00 47.33 212 ASN A C 1
ATOM 1573 O O . ASN A 1 194 ? 28.945 45.724 70.193 1.00 45.06 212 ASN A O 1
ATOM 1578 N N . LEU A 1 195 ? 30.694 45.301 71.568 1.00 46.46 213 LEU A N 1
ATOM 1579 C CA . LEU A 1 195 ? 30.208 43.991 71.971 1.00 46.65 213 LEU A CA 1
ATOM 1580 C C . LEU A 1 195 ? 28.851 44.015 72.733 1.00 45.52 213 LEU A C 1
ATOM 1581 O O . LEU A 1 195 ? 27.899 43.266 72.396 1.00 46.11 213 LEU A O 1
ATOM 1586 N N . PHE A 1 196 ? 28.757 44.826 73.779 1.00 44.78 214 PHE A N 1
ATOM 1587 C CA . PHE A 1 196 ? 27.508 44.893 74.508 1.00 44.67 214 PHE A CA 1
ATOM 1588 C C . PHE A 1 196 ? 26.369 45.230 73.566 1.00 45.62 214 PHE A C 1
ATOM 1589 O O . PHE A 1 196 ? 25.291 44.612 73.649 1.00 45.38 214 PHE A O 1
ATOM 1597 N N . ASN A 1 197 ? 26.602 46.193 72.671 1.00 45.52 215 ASN A N 1
ATOM 1598 C CA . ASN A 1 197 ? 25.550 46.638 71.753 1.00 46.25 215 ASN A CA 1
ATOM 1599 C C . ASN A 1 197 ? 25.131 45.501 70.828 1.00 45.80 215 ASN A C 1
ATOM 1600 O O . ASN A 1 197 ? 23.960 45.303 70.586 1.00 45.33 215 ASN A O 1
ATOM 1605 N N . ALA A 1 198 ? 26.101 44.739 70.324 1.00 45.62 216 ALA A N 1
ATOM 1606 C CA . ALA A 1 198 ? 25.814 43.650 69.416 1.00 43.99 216 ALA A CA 1
ATOM 1607 C C . ALA A 1 198 ? 25.061 42.521 70.114 1.00 44.14 216 ALA A C 1
ATOM 1608 O O . ALA A 1 198 ? 24.117 41.962 69.546 1.00 44.86 216 ALA A O 1
ATOM 1610 N N . MET A 1 199 ? 25.466 42.216 71.352 1.00 42.92 217 MET A N 1
ATOM 1611 C CA . MET A 1 199 ? 24.800 41.244 72.180 1.00 43.23 217 MET A CA 1
ATOM 1612 C C . MET A 1 199 ? 23.336 41.587 72.294 1.00 44.19 217 MET A C 1
ATOM 1613 O O . MET A 1 199 ? 22.441 40.720 72.162 1.00 42.99 217 MET A O 1
ATOM 1618 N N . ALA A 1 200 ? 23.095 42.878 72.546 1.00 45.63 218 ALA A N 1
ATOM 1619 C CA . ALA A 1 200 ? 21.735 43.392 72.716 1.00 46.24 218 ALA A CA 1
ATOM 1620 C C . ALA A 1 200 ? 20.855 43.273 71.466 1.00 47.37 218 ALA A C 1
ATOM 1621 O O . ALA A 1 200 ? 19.662 42.967 71.586 1.00 48.60 218 ALA A O 1
ATOM 1623 N N . ARG A 1 201 ? 21.410 43.543 70.288 1.00 47.34 219 ARG A N 1
ATOM 1624 C CA . ARG A 1 201 ? 20.626 43.411 69.082 1.00 47.48 219 ARG A CA 1
ATOM 1625 C C . ARG A 1 201 ? 20.386 41.948 68.684 1.00 48.01 219 ARG A C 1
ATOM 1626 O O . ARG A 1 201 ? 19.338 41.651 68.137 1.00 47.65 219 ARG A O 1
ATOM 1634 N N . LEU A 1 202 ? 21.336 41.041 68.991 1.00 47.46 220 LEU A N 1
ATOM 1635 C CA . LEU A 1 202 ? 21.172 39.609 68.735 1.00 47.26 220 LEU A CA 1
ATOM 1636 C C . LEU A 1 202 ? 20.169 38.917 69.659 1.00 47.74 220 LEU A C 1
ATOM 1637 O O . LEU A 1 202 ? 19.551 37.928 69.279 1.00 46.04 220 LEU A O 1
ATOM 1642 N N . ALA A 1 203 ? 19.978 39.464 70.859 1.00 48.76 221 ALA A N 1
ATOM 1643 C CA . ALA A 1 203 ? 19.053 38.863 71.834 1.00 49.81 221 ALA A CA 1
ATOM 1644 C C . ALA A 1 203 ? 17.580 38.784 71.411 1.00 50.80 221 ALA A C 1
ATOM 1645 O O . ALA A 1 203 ? 17.013 39.777 70.940 1.00 51.98 221 ALA A O 1
ATOM 1647 N N . ARG A 1 204 ? 16.947 37.625 71.624 1.00 50.13 222 ARG A N 1
ATOM 1648 C CA . ARG A 1 204 ? 15.512 37.488 71.463 1.00 51.46 222 ARG A CA 1
ATOM 1649 C C . ARG A 1 204 ? 14.848 38.265 72.606 1.00 50.89 222 ARG A C 1
ATOM 1650 O O . ARG A 1 204 ? 15.389 38.275 73.712 1.00 50.09 222 ARG A O 1
ATOM 1658 N N . PRO A 1 205 ? 13.697 38.973 72.351 1.00 50.71 223 PRO A N 1
ATOM 1659 C CA . PRO A 1 205 ? 12.993 39.580 73.504 1.00 50.30 223 PRO A CA 1
ATOM 1660 C C . PRO A 1 205 ? 12.656 38.530 74.567 1.00 49.64 223 PRO A C 1
ATOM 1661 O O . PRO A 1 205 ? 12.140 37.446 74.251 1.00 48.77 223 PRO A O 1
ATOM 1665 N N . GLY A 1 206 ? 12.944 38.867 75.819 1.00 49.80 224 GLY A N 1
ATOM 1666 C CA . GLY A 1 206 ? 12.824 37.945 76.939 1.00 48.62 224 GLY A CA 1
ATOM 1667 C C . GLY A 1 206 ? 14.034 37.015 77.025 1.00 48.83 224 GLY A C 1
ATOM 1668 O O . GLY A 1 206 ? 14.050 36.126 77.858 1.00 48.92 224 GLY A O 1
ATOM 1669 N N . GLY A 1 207 ? 15.011 37.199 76.132 1.00 47.92 225 GLY A N 1
ATOM 1670 C CA . GLY A 1 207 ? 16.251 36.383 76.111 1.00 47.27 225 GLY A CA 1
ATOM 1671 C C . GLY A 1 207 ? 17.151 36.911 77.213 1.00 46.26 225 GLY A C 1
ATOM 1672 O O . GLY A 1 207 ? 16.974 38.039 77.666 1.00 47.32 225 GLY A O 1
ATOM 1673 N N . THR A 1 208 ? 18.106 36.108 77.672 1.00 44.43 226 THR A N 1
ATOM 1674 C CA . THR A 1 208 ? 18.830 36.446 78.897 1.00 43.11 226 THR A CA 1
ATOM 1675 C C . THR A 1 208 ? 20.340 36.555 78.675 1.00 42.81 226 THR A C 1
ATOM 1676 O O . THR A 1 208 ? 20.865 36.099 77.641 1.00 43.19 226 THR A O 1
ATOM 1680 N N . LEU A 1 209 ? 21.014 37.167 79.638 1.00 41.46 227 LEU A N 1
ATOM 1681 C CA . LEU A 1 209 ? 22.443 37.156 79.685 1.00 41.93 227 LEU A CA 1
ATOM 1682 C C . LEU A 1 209 ? 22.950 36.846 81.087 1.00 40.97 227 LEU A C 1
ATOM 1683 O O . LEU A 1 209 ? 22.356 37.271 82.063 1.00 40.74 227 LEU A O 1
ATOM 1688 N N . ALA A 1 210 ? 24.050 36.090 81.193 1.00 39.53 228 ALA A N 1
ATOM 1689 C CA . ALA A 1 210 ? 24.727 36.013 82.474 1.00 40.42 228 ALA A CA 1
ATOM 1690 C C . ALA A 1 210 ? 26.252 36.241 82.343 1.00 40.76 228 ALA A C 1
ATOM 1691 O O . ALA A 1 210 ? 26.860 35.843 81.322 1.00 41.02 228 ALA A O 1
ATOM 1693 N N . THR A 1 211 ? 26.852 36.826 83.373 1.00 40.79 229 THR A N 1
ATOM 1694 C CA . THR A 1 211 ? 28.349 36.908 83.461 1.00 41.61 229 THR A CA 1
ATOM 1695 C C . THR A 1 211 ? 28.945 36.710 84.872 1.00 41.78 229 THR A C 1
ATOM 1696 O O . THR A 1 211 ? 28.279 36.941 85.864 1.00 42.77 229 THR A O 1
ATOM 1700 N N . PHE A 1 212 ? 30.212 36.313 84.971 1.00 41.89 230 PHE A N 1
ATOM 1701 C CA . PHE A 1 212 ? 30.849 36.125 86.269 1.00 41.95 230 PHE A CA 1
ATOM 1702 C C . PHE A 1 212 ? 31.290 37.494 86.876 1.00 42.08 230 PHE A C 1
ATOM 1703 O O . PHE A 1 212 ? 31.353 37.657 88.091 1.00 41.96 230 PHE A O 1
ATOM 1711 N N . THR A 1 213 ? 31.557 38.486 86.031 1.00 41.31 231 THR A N 1
ATOM 1712 C CA . THR A 1 213 ? 32.020 39.781 86.540 1.00 41.47 231 THR A CA 1
ATOM 1713 C C . THR A 1 213 ? 30.864 40.681 87.058 1.00 42.69 231 THR A C 1
ATOM 1714 O O . THR A 1 213 ? 29.713 40.533 86.650 1.00 44.04 231 THR A O 1
ATOM 1718 N N . SER A 1 214 ? 31.175 41.578 87.979 1.00 42.25 232 SER A N 1
ATOM 1719 C CA . SER A 1 214 ? 30.308 42.723 88.271 1.00 42.81 232 SER A CA 1
ATOM 1720 C C . SER A 1 214 ? 31.050 44.096 88.211 1.00 43.32 232 SER A C 1
ATOM 1721 O O . SER A 1 214 ? 30.586 45.091 88.808 1.00 44.84 232 SER A O 1
ATOM 1724 N N . ALA A 1 215 ? 32.148 44.155 87.455 1.00 43.33 233 ALA A N 1
ATOM 1725 C CA . ALA A 1 215 ? 32.790 45.429 87.094 1.00 43.92 233 ALA A CA 1
ATOM 1726 C C . ALA A 1 215 ? 31.693 46.439 86.728 1.00 44.62 233 ALA A C 1
ATOM 1727 O O . ALA A 1 215 ? 30.815 46.158 85.889 1.00 44.39 233 ALA A O 1
ATOM 1729 N N . GLY A 1 216 ? 31.713 47.595 87.362 1.00 45.32 234 GLY A N 1
ATOM 1730 C CA . GLY A 1 216 ? 30.645 48.586 87.146 1.00 44.51 234 GLY A CA 1
ATOM 1731 C C . GLY A 1 216 ? 30.459 49.045 85.691 1.00 45.37 234 GLY A C 1
ATOM 1732 O O . GLY A 1 216 ? 29.323 49.366 85.283 1.00 45.71 234 GLY A O 1
ATOM 1733 N N . PHE A 1 217 ? 31.555 49.138 84.915 1.00 43.48 235 PHE A N 1
ATOM 1734 C CA . PHE A 1 217 ? 31.431 49.606 83.538 1.00 42.77 235 PHE A CA 1
ATOM 1735 C C . PHE A 1 217 ? 30.724 48.559 82.697 1.00 42.69 235 PHE A C 1
ATOM 1736 O O . PHE A 1 217 ? 30.097 48.857 81.680 1.00 42.10 235 PHE A O 1
ATOM 1744 N N . VAL A 1 218 ? 30.818 47.315 83.139 1.00 43.50 236 VAL A N 1
ATOM 1745 C CA . VAL A 1 218 ? 30.215 46.203 82.402 1.00 42.99 236 VAL A CA 1
ATOM 1746 C C . VAL A 1 218 ? 28.710 46.265 82.630 1.00 43.03 236 VAL A C 1
ATOM 1747 O O . VAL A 1 218 ? 27.947 46.109 81.699 1.00 42.71 236 VAL A O 1
ATOM 1751 N N . ARG A 1 219 ? 28.300 46.492 83.866 1.00 43.23 237 ARG A N 1
ATOM 1752 C CA . ARG A 1 219 ? 26.869 46.650 84.180 1.00 44.23 237 ARG A CA 1
ATOM 1753 C C . ARG A 1 219 ? 26.261 47.872 83.481 1.00 43.90 237 ARG A C 1
ATOM 1754 O O . ARG A 1 219 ? 25.178 47.779 82.881 1.00 45.01 237 ARG A O 1
ATOM 1762 N N . ARG A 1 220 ? 26.951 49.012 83.529 1.00 44.91 238 ARG A N 1
ATOM 1763 C CA . ARG A 1 220 ? 26.449 50.243 82.892 1.00 45.57 238 ARG A CA 1
ATOM 1764 C C . ARG A 1 220 ? 26.441 50.103 81.379 1.00 45.16 238 ARG A C 1
ATOM 1765 O O . ARG A 1 220 ? 25.573 50.667 80.724 1.00 45.12 238 ARG A O 1
ATOM 1773 N N . GLY A 1 221 ? 27.419 49.363 80.835 1.00 44.67 239 GLY A N 1
ATOM 1774 C CA . GLY A 1 221 ? 27.529 49.091 79.400 1.00 43.90 239 GLY A CA 1
ATOM 1775 C C . GLY A 1 221 ? 26.391 48.238 78.856 1.00 44.89 239 GLY A C 1
ATOM 1776 O O . GLY A 1 221 ? 25.806 48.561 77.793 1.00 42.76 239 GLY A O 1
ATOM 1777 N N . LEU A 1 222 ? 26.081 47.145 79.581 1.00 44.67 240 LEU A N 1
ATOM 1778 C CA . LEU A 1 222 ? 24.897 46.290 79.260 1.00 46.00 240 LEU A CA 1
ATOM 1779 C C . LEU A 1 222 ? 23.543 47.031 79.376 1.00 47.00 240 LEU A C 1
ATOM 1780 O O . LEU A 1 222 ? 22.621 46.815 78.574 1.00 46.28 240 LEU A O 1
ATOM 1785 N N . GLN A 1 223 ? 23.440 47.888 80.396 1.00 48.94 241 GLN A N 1
ATOM 1786 C CA . GLN A 1 223 ? 22.249 48.688 80.625 1.00 50.32 241 GLN A CA 1
ATOM 1787 C C . GLN A 1 223 ? 22.113 49.642 79.450 1.00 50.39 241 GLN A C 1
ATOM 1788 O O . GLN A 1 223 ? 21.051 49.703 78.858 1.00 50.27 241 GLN A O 1
ATOM 1794 N N . GLU A 1 224 ? 23.201 50.322 79.068 1.00 50.57 242 GLU A N 1
ATOM 1795 C CA . GLU A 1 224 ? 23.189 51.222 77.901 1.00 52.90 242 GLU A CA 1
ATOM 1796 C C . GLU A 1 224 ? 22.833 50.516 76.576 1.00 51.67 242 GLU A C 1
ATOM 1797 O O . GLU A 1 224 ? 22.058 51.026 75.773 1.00 51.75 242 GLU A O 1
ATOM 1803 N N . ALA A 1 225 ? 23.449 49.362 76.322 1.00 50.32 243 ALA A N 1
ATOM 1804 C CA . ALA A 1 225 ? 23.071 48.483 75.220 1.00 48.88 243 ALA A CA 1
ATOM 1805 C C . ALA A 1 225 ? 21.560 48.113 75.235 1.00 48.69 243 ALA A C 1
ATOM 1806 O O . ALA A 1 225 ? 21.004 47.832 74.182 1.00 48.96 243 ALA A O 1
ATOM 1808 N N . GLY A 1 226 ? 20.905 48.097 76.401 1.00 48.22 244 GLY A N 1
ATOM 1809 C CA . GLY A 1 226 ? 19.447 47.780 76.438 1.00 48.62 244 GLY A CA 1
ATOM 1810 C C . GLY A 1 226 ? 18.942 46.623 77.305 1.00 48.45 244 GLY A C 1
ATOM 1811 O O . GLY A 1 226 ? 17.729 46.382 77.390 1.00 47.96 244 GLY A O 1
ATOM 1812 N N . PHE A 1 227 ? 19.862 45.879 77.923 1.00 48.17 245 PHE A N 1
ATOM 1813 C CA . PHE A 1 227 ? 19.486 44.876 78.889 1.00 48.29 245 PHE A CA 1
ATOM 1814 C C . PHE A 1 227 ? 19.017 45.502 80.216 1.00 49.02 245 PHE A C 1
ATOM 1815 O O . PHE A 1 227 ? 19.549 46.529 80.691 1.00 47.65 245 PHE A O 1
ATOM 1823 N N . THR A 1 228 ? 18.026 44.853 80.819 1.00 50.43 246 THR A N 1
ATOM 1824 C CA . THR A 1 228 ? 17.655 45.100 82.209 1.00 52.01 246 THR A CA 1
ATOM 1825 C C . THR A 1 228 ? 18.476 44.165 83.107 1.00 52.37 246 THR A C 1
ATOM 1826 O O . THR A 1 228 ? 18.250 42.950 83.157 1.00 51.87 246 THR A O 1
ATOM 1830 N N . MET A 1 229 ? 19.431 44.779 83.806 1.00 52.92 247 MET A N 1
ATOM 1831 C CA . MET A 1 229 ? 20.457 44.104 84.562 1.00 53.52 247 MET A CA 1
ATOM 1832 C C . MET A 1 229 ? 20.113 44.037 86.050 1.00 55.01 247 MET A C 1
ATOM 1833 O O . MET A 1 229 ? 19.466 44.944 86.592 1.00 54.76 247 MET A O 1
ATOM 1838 N N . GLN A 1 230 ? 20.537 42.944 86.692 1.00 56.24 248 GLN A N 1
ATOM 1839 C CA . GLN A 1 230 ? 20.560 42.828 88.150 1.00 57.88 248 GLN A CA 1
ATOM 1840 C C . GLN A 1 230 ? 21.800 42.052 88.673 1.00 58.02 248 GLN A C 1
ATOM 1841 O O . GLN A 1 230 ? 22.350 41.181 87.992 1.00 56.57 248 GLN A O 1
ATOM 1847 N N . LYS A 1 231 ? 22.229 42.395 89.890 1.00 58.22 249 LYS A N 1
ATOM 1848 C CA . LYS A 1 231 ? 23.222 41.612 90.598 1.00 58.57 249 LYS A CA 1
ATOM 1849 C C . LYS A 1 231 ? 22.577 40.344 91.162 1.00 57.96 249 LYS A C 1
ATOM 1850 O O . LYS A 1 231 ? 21.337 40.263 91.344 1.00 57.81 249 LYS A O 1
ATOM 1856 N N . ARG A 1 232 ? 23.436 39.354 91.415 1.00 55.69 250 ARG A N 1
ATOM 1857 C CA . ARG A 1 232 ? 23.040 38.057 91.911 1.00 53.54 250 ARG A CA 1
ATOM 1858 C C . ARG A 1 232 ? 24.281 37.632 92.655 1.00 52.12 250 ARG A C 1
ATOM 1859 O O . ARG A 1 232 ? 25.387 37.987 92.244 1.00 51.67 250 ARG A O 1
ATOM 1867 N N . LYS A 1 233 ? 24.120 36.898 93.754 1.00 50.28 251 LYS A N 1
ATOM 1868 C CA . LYS A 1 233 ? 25.257 36.427 94.533 1.00 48.64 251 LYS A CA 1
ATOM 1869 C C . LYS A 1 233 ? 26.160 35.624 93.638 1.00 47.75 251 LYS A C 1
ATOM 1870 O O . LYS A 1 233 ? 25.693 34.885 92.773 1.00 47.48 251 LYS A O 1
ATOM 1876 N N . GLY A 1 234 ? 27.459 35.782 93.834 1.00 46.94 252 GLY A N 1
ATOM 1877 C CA . GLY A 1 234 ? 28.456 34.980 93.143 1.00 46.65 252 GLY A CA 1
ATOM 1878 C C . GLY A 1 234 ? 28.433 33.542 93.602 1.00 47.57 252 GLY A C 1
ATOM 1879 O O . GLY A 1 234 ? 27.732 33.207 94.551 1.00 47.74 252 GLY A O 1
ATOM 1880 N N . PHE A 1 235 ? 29.181 32.684 92.905 1.00 46.31 253 PHE A N 1
ATOM 1881 C CA . PHE A 1 235 ? 29.307 31.315 93.311 1.00 46.02 253 PHE A CA 1
ATOM 1882 C C . PHE A 1 235 ? 30.098 31.218 94.622 1.00 46.03 253 PHE A C 1
ATOM 1883 O O . PHE A 1 235 ? 31.134 31.874 94.780 1.00 45.15 253 PHE A O 1
ATOM 1891 N N . GLY A 1 236 ? 29.618 30.400 95.547 1.00 45.67 254 GLY A N 1
ATOM 1892 C CA . GLY A 1 236 ? 30.350 30.125 96.775 1.00 44.96 254 GLY A CA 1
ATOM 1893 C C . GLY A 1 236 ? 30.526 31.372 97.604 1.00 45.24 254 GLY A C 1
ATOM 1894 O O . GLY A 1 236 ? 29.579 32.139 97.829 1.00 43.67 254 GLY A O 1
ATOM 1895 N N . ARG A 1 237 ? 31.759 31.628 98.000 1.00 46.12 255 ARG A N 1
ATOM 1896 C CA . ARG A 1 237 ? 32.019 32.811 98.830 1.00 48.96 255 ARG A CA 1
ATOM 1897 C C . ARG A 1 237 ? 32.083 34.139 98.057 1.00 49.26 255 ARG A C 1
ATOM 1898 O O . ARG A 1 237 ? 32.174 35.180 98.675 1.00 49.54 255 ARG A O 1
ATOM 1906 N N . LYS A 1 238 ? 32.022 34.078 96.719 1.00 48.87 256 LYS A N 1
ATOM 1907 C CA . LYS A 1 238 ? 32.142 35.239 95.864 1.00 49.38 256 LYS A CA 1
ATOM 1908 C C . LYS A 1 238 ? 30.901 36.103 96.041 1.00 49.94 256 LYS A C 1
ATOM 1909 O O . LYS A 1 238 ? 29.775 35.596 96.095 1.00 49.88 256 LYS A O 1
ATOM 1915 N N . ARG A 1 239 ? 31.088 37.408 96.144 1.00 50.70 257 ARG A N 1
ATOM 1916 C CA . ARG A 1 239 ? 29.926 38.277 96.498 1.00 52.86 257 ARG A CA 1
ATOM 1917 C C . ARG A 1 239 ? 28.821 38.527 95.469 1.00 51.96 257 ARG A C 1
ATOM 1918 O O . ARG A 1 239 ? 27.665 38.776 95.857 1.00 52.38 257 ARG A O 1
ATOM 1926 N N . GLU A 1 240 ? 29.160 38.502 94.182 1.00 51.26 258 GLU A N 1
ATOM 1927 C CA . GLU A 1 240 ? 28.332 39.232 93.207 1.00 51.20 258 GLU A CA 1
ATOM 1928 C C . GLU A 1 240 ? 28.669 38.798 91.780 1.00 48.17 258 GLU A C 1
ATOM 1929 O O . GLU A 1 240 ? 29.824 38.572 91.467 1.00 48.84 258 GLU A O 1
ATOM 1935 N N . MET A 1 241 ? 27.640 38.635 90.943 1.00 47.10 259 MET A N 1
ATOM 1936 C CA . MET A 1 241 ? 27.774 38.343 89.502 1.00 43.25 259 MET A CA 1
ATOM 1937 C C . MET A 1 241 ? 26.710 39.186 88.857 1.00 44.85 259 MET A C 1
ATOM 1938 O O . MET A 1 241 ? 25.994 39.916 89.571 1.00 46.38 259 MET A O 1
ATOM 1943 N N . LEU A 1 242 ? 26.596 39.169 87.530 1.00 44.18 260 LEU A N 1
ATOM 1944 C CA . LEU A 1 242 ? 25.568 40.022 86.883 1.00 44.17 260 LEU A CA 1
ATOM 1945 C C . LEU A 1 242 ? 24.724 39.181 85.986 1.00 44.47 260 LEU A C 1
ATOM 1946 O O . LEU A 1 242 ? 25.232 38.298 85.309 1.00 43.64 260 LEU A O 1
ATOM 1951 N N . CYS A 1 243 ? 23.428 39.438 85.966 1.00 45.87 261 CYS A N 1
ATOM 1952 C CA . CYS A 1 243 ? 22.615 38.864 84.901 1.00 48.05 261 CYS A CA 1
ATOM 1953 C C . CYS A 1 243 ? 21.471 39.772 84.463 1.00 48.28 261 CYS A C 1
ATOM 1954 O O . CYS A 1 243 ? 21.158 40.739 85.135 1.00 48.16 261 CYS A O 1
ATOM 1957 N N . GLY A 1 244 ? 20.880 39.474 83.314 1.00 48.58 262 GLY A N 1
ATOM 1958 C CA . GLY A 1 244 ? 19.970 40.455 82.734 1.00 49.80 262 GLY A CA 1
ATOM 1959 C C . GLY A 1 244 ? 19.005 39.877 81.725 1.00 49.45 262 GLY A C 1
ATOM 1960 O O . GLY A 1 244 ? 19.170 38.750 81.297 1.00 49.01 262 GLY A O 1
ATOM 1961 N N . VAL A 1 245 ? 17.999 40.652 81.345 1.00 49.55 263 VAL A N 1
ATOM 1962 C CA . VAL A 1 245 ? 17.010 40.169 80.414 1.00 50.55 263 VAL A CA 1
ATOM 1963 C C . VAL A 1 245 ? 16.760 41.279 79.411 1.00 51.21 263 VAL A C 1
ATOM 1964 O O . VAL A 1 245 ? 16.823 42.451 79.747 1.00 51.00 263 VAL A O 1
ATOM 1968 N N . MET A 1 246 ? 16.529 40.904 78.169 1.00 53.52 264 MET A N 1
ATOM 1969 C CA . MET A 1 246 ? 16.142 41.857 77.149 1.00 55.72 264 MET A CA 1
ATOM 1970 C C . MET A 1 246 ? 14.655 42.078 77.306 1.00 58.29 264 MET A C 1
ATOM 1971 O O . MET A 1 246 ? 13.853 41.165 77.079 1.00 58.82 264 MET A O 1
ATOM 1976 N N . GLU A 1 247 ? 14.316 43.285 77.749 1.00 61.55 265 GLU A N 1
ATOM 1977 C CA . GLU A 1 247 ? 12.926 43.767 77.897 1.00 64.62 265 GLU A CA 1
ATOM 1978 C C . GLU A 1 247 ? 12.109 43.131 79.045 1.00 65.27 265 GLU A C 1
ATOM 1979 O O . GLU A 1 247 ? 12.312 43.450 80.247 1.00 65.52 265 GLU A O 1
ATOM 1985 N N . SER B 1 2 ? 49.812 24.559 113.579 1.00 67.46 20 SER B N 1
ATOM 1986 C CA . SER B 1 2 ? 48.925 25.640 114.082 1.00 68.36 20 SER B CA 1
ATOM 1987 C C . SER B 1 2 ? 49.157 26.052 115.517 1.00 67.66 20 SER B C 1
ATOM 1988 O O . SER B 1 2 ? 48.746 27.132 115.915 1.00 67.39 20 SER B O 1
ATOM 1991 N N . LEU B 1 3 ? 49.810 25.201 116.293 1.00 67.39 21 LEU B N 1
ATOM 1992 C CA . LEU B 1 3 ? 50.533 25.699 117.450 1.00 67.22 21 LEU B CA 1
ATOM 1993 C C . LEU B 1 3 ? 51.723 26.488 116.894 1.00 66.88 21 LEU B C 1
ATOM 1994 O O . LEU B 1 3 ? 52.140 27.491 117.462 1.00 66.72 21 LEU B O 1
ATOM 1999 N N . LYS B 1 4 ? 52.229 26.014 115.759 1.00 66.65 22 LYS B N 1
ATOM 2000 C CA . LYS B 1 4 ? 53.411 26.535 115.099 1.00 66.39 22 LYS B CA 1
ATOM 2001 C C . LYS B 1 4 ? 53.173 27.956 114.604 1.00 66.04 22 LYS B C 1
ATOM 2002 O O . LYS B 1 4 ? 54.023 28.830 114.758 1.00 66.04 22 LYS B O 1
ATOM 2008 N N . HIS B 1 5 ? 51.984 28.178 114.048 1.00 65.30 23 HIS B N 1
ATOM 2009 C CA . HIS B 1 5 ? 51.685 29.372 113.277 1.00 64.32 23 HIS B CA 1
ATOM 2010 C C . HIS B 1 5 ? 50.387 30.033 113.696 1.00 63.28 23 HIS B C 1
ATOM 2011 O O . HIS B 1 5 ? 50.029 31.061 113.137 1.00 63.11 23 HIS B O 1
ATOM 2018 N N . TYR B 1 6 ? 49.676 29.418 114.641 1.00 62.39 24 TYR B N 1
ATOM 2019 C CA . TYR B 1 6 ? 48.290 29.801 114.982 1.00 61.75 24 TYR B CA 1
ATOM 2020 C C . TYR B 1 6 ? 47.449 30.012 113.735 1.00 62.91 24 TYR B C 1
ATOM 2021 O O . TYR B 1 6 ? 47.340 29.113 112.893 1.00 62.87 24 TYR B O 1
ATOM 2030 N N . SER B 1 7 ? 46.907 31.224 113.628 1.00 63.89 25 SER B N 1
ATOM 2031 C CA . SER B 1 7 ? 45.918 31.642 112.620 1.00 64.75 25 SER B CA 1
ATOM 2032 C C . SER B 1 7 ? 46.494 32.003 111.232 1.00 64.59 25 SER B C 1
ATOM 2033 O O . SER B 1 7 ? 45.807 32.605 110.395 1.00 65.79 25 SER B O 1
ATOM 2036 N N . ILE B 1 8 ? 47.753 31.677 110.988 1.00 63.59 26 ILE B N 1
ATOM 2037 C CA . ILE B 1 8 ? 48.393 32.097 109.748 1.00 61.97 26 ILE B CA 1
ATOM 2038 C C . ILE B 1 8 ? 49.307 30.999 109.272 1.00 61.12 26 ILE B C 1
ATOM 2039 O O . ILE B 1 8 ? 49.704 30.156 110.071 1.00 61.96 26 ILE B O 1
ATOM 2044 N N . GLN B 1 9 ? 49.618 30.996 107.977 1.00 58.99 27 GLN B N 1
ATOM 2045 C CA . GLN B 1 9 ? 50.608 30.088 107.435 1.00 57.37 27 GLN B CA 1
ATOM 2046 C C . GLN B 1 9 ? 51.393 30.800 106.352 1.00 55.78 27 GLN B C 1
ATOM 2047 O O . GLN B 1 9 ? 50.870 31.717 105.713 1.00 55.04 27 GLN B O 1
ATOM 2053 N N . PRO B 1 10 ? 52.658 30.406 106.158 1.00 53.93 28 PRO B N 1
ATOM 2054 C CA . PRO B 1 10 ? 53.472 30.969 105.084 1.00 53.27 28 PRO B CA 1
ATOM 2055 C C . PRO B 1 10 ? 52.816 30.785 103.713 1.00 52.63 28 PRO B C 1
ATOM 2056 O O . PRO B 1 10 ? 52.106 29.798 103.460 1.00 52.48 28 PRO B O 1
ATOM 2060 N N . ALA B 1 11 ? 53.009 31.773 102.854 1.00 51.58 29 ALA B N 1
ATOM 2061 C CA . ALA B 1 11 ? 52.526 31.698 101.479 1.00 50.75 29 ALA B CA 1
ATOM 2062 C C . ALA B 1 11 ? 53.182 30.526 100.745 1.00 49.91 29 ALA B C 1
ATOM 2063 O O . ALA B 1 11 ? 54.381 30.299 100.856 1.00 50.19 29 ALA B O 1
ATOM 2065 N N . ASN B 1 12 ? 52.348 29.791 100.017 1.00 49.32 30 ASN B N 1
ATOM 2066 C CA . ASN B 1 12 ? 52.712 28.753 99.080 1.00 48.49 30 ASN B CA 1
ATOM 2067 C C . ASN B 1 12 ? 52.780 29.352 97.642 1.00 48.29 30 ASN B C 1
ATOM 2068 O O . ASN B 1 12 ? 51.744 29.633 97.000 1.00 47.67 30 ASN B O 1
ATOM 2073 N N . LEU B 1 13 ? 54.002 29.572 97.164 1.00 47.57 31 LEU B N 1
ATOM 2074 C CA . LEU B 1 13 ? 54.242 30.158 95.852 1.00 48.71 31 LEU B CA 1
ATOM 2075 C C . LEU B 1 13 ? 54.649 29.142 94.797 1.00 49.34 31 LEU B C 1
ATOM 2076 O O . LEU B 1 13 ? 55.315 28.115 95.091 1.00 49.10 31 LEU B O 1
ATOM 2081 N N . GLU B 1 14 ? 54.279 29.450 93.557 1.00 48.38 32 GLU B N 1
ATOM 2082 C CA . GLU B 1 14 ? 54.835 28.794 92.390 1.00 49.13 32 GLU B CA 1
ATOM 2083 C C . GLU B 1 14 ? 55.322 29.924 91.496 1.00 49.32 32 GLU B C 1
ATOM 2084 O O . GLU B 1 14 ? 54.659 30.951 91.415 1.00 49.36 32 GLU B O 1
ATOM 2090 N N . PHE B 1 15 ? 56.461 29.748 90.831 1.00 49.28 33 PHE B N 1
ATOM 2091 C CA . PHE B 1 15 ? 57.000 30.784 89.937 1.00 49.31 33 PHE B CA 1
ATOM 2092 C C . PHE B 1 15 ? 56.770 30.257 88.558 1.00 49.82 33 PHE B C 1
ATOM 2093 O O . PHE B 1 15 ? 57.071 29.093 88.278 1.00 50.97 33 PHE B O 1
ATOM 2101 N N . ASN B 1 16 ? 56.180 31.073 87.699 1.00 48.93 34 ASN B N 1
ATOM 2102 C CA . ASN B 1 16 ? 55.637 30.530 86.461 1.00 49.16 34 ASN B CA 1
ATOM 2103 C C . ASN B 1 16 ? 56.652 30.601 85.343 1.00 50.03 34 ASN B C 1
ATOM 2104 O O . ASN B 1 16 ? 57.803 31.051 85.579 1.00 49.64 34 ASN B O 1
ATOM 2109 N N . ALA B 1 17 ? 56.237 30.174 84.136 1.00 50.54 35 ALA B N 1
ATOM 2110 C CA . ALA B 1 17 ? 57.135 30.171 82.972 1.00 51.74 35 ALA B CA 1
ATOM 2111 C C . ALA B 1 17 ? 57.887 31.494 82.734 1.00 52.73 35 ALA B C 1
ATOM 2112 O O . ALA B 1 17 ? 59.010 31.482 82.221 1.00 53.19 35 ALA B O 1
ATOM 2114 N N . GLU B 1 18 ? 57.274 32.628 83.099 1.00 52.89 36 GLU B N 1
ATOM 2115 C CA . GLU B 1 18 ? 57.893 33.965 82.964 1.00 53.53 36 GLU B CA 1
ATOM 2116 C C . GLU B 1 18 ? 58.734 34.354 84.207 1.00 52.51 36 GLU B C 1
ATOM 2117 O O . GLU B 1 18 ? 59.343 35.439 84.255 1.00 53.72 36 GLU B O 1
ATOM 2123 N N . GLY B 1 19 ? 58.747 33.471 85.205 1.00 51.61 37 GLY B N 1
ATOM 2124 C CA . GLY B 1 19 ? 59.437 33.662 86.477 1.00 50.46 37 GLY B CA 1
ATOM 2125 C C . GLY B 1 19 ? 58.673 34.474 87.499 1.00 49.93 37 GLY B C 1
ATOM 2126 O O . GLY B 1 19 ? 59.251 34.879 88.508 1.00 49.78 37 GLY B O 1
ATOM 2127 N N . THR B 1 20 ? 57.378 34.715 87.248 1.00 48.82 38 THR B N 1
ATOM 2128 C CA . THR B 1 20 ? 56.532 35.504 88.143 1.00 47.21 38 THR B CA 1
ATOM 2129 C C . THR B 1 20 ? 56.005 34.678 89.297 1.00 46.20 38 THR B C 1
ATOM 2130 O O . THR B 1 20 ? 55.601 33.518 89.094 1.00 46.11 38 THR B O 1
ATOM 2134 N N . PRO B 1 21 ? 56.040 35.259 90.522 1.00 45.76 39 PRO B N 1
ATOM 2135 C CA . PRO B 1 21 ? 55.389 34.679 91.668 1.00 45.04 39 PRO B CA 1
ATOM 2136 C C . PRO B 1 21 ? 53.885 34.631 91.509 1.00 44.17 39 PRO B C 1
ATOM 2137 O O . PRO B 1 21 ? 53.219 35.657 91.261 1.00 44.33 39 PRO B O 1
ATOM 2141 N N . VAL B 1 22 ? 53.384 33.415 91.625 1.00 43.81 40 VAL B N 1
ATOM 2142 C CA . VAL B 1 22 ? 51.963 33.106 91.628 1.00 42.43 40 VAL B CA 1
ATOM 2143 C C . VAL B 1 22 ? 51.594 32.586 93.006 1.00 42.98 40 VAL B C 1
ATOM 2144 O O . VAL B 1 22 ? 52.260 31.704 93.568 1.00 41.88 40 VAL B O 1
ATOM 2148 N N . SER B 1 23 ? 50.509 33.108 93.557 1.00 42.95 41 SER B N 1
ATOM 2149 C CA . SER B 1 23 ? 49.987 32.535 94.778 1.00 43.90 41 SER B CA 1
ATOM 2150 C C . SER B 1 23 ? 49.261 31.200 94.526 1.00 44.86 41 SER B C 1
ATOM 2151 O O . SER B 1 23 ? 48.321 31.138 93.766 1.00 44.99 41 SER B O 1
ATOM 2154 N N . ARG B 1 24 ? 49.716 30.129 95.176 1.00 46.01 42 ARG B N 1
ATOM 2155 C CA . ARG B 1 24 ? 48.949 28.871 95.191 1.00 47.11 42 ARG B CA 1
ATOM 2156 C C . ARG B 1 24 ? 47.798 28.905 96.191 1.00 47.32 42 ARG B C 1
ATOM 2157 O O . ARG B 1 24 ? 46.861 28.138 96.096 1.00 49.32 42 ARG B O 1
ATOM 2165 N N . ASP B 1 25 ? 47.865 29.787 97.165 1.00 47.83 43 ASP B N 1
ATOM 2166 C CA . ASP B 1 25 ? 46.745 29.989 98.080 1.00 48.39 43 ASP B CA 1
ATOM 2167 C C . ASP B 1 25 ? 45.551 30.643 97.394 1.00 48.37 43 ASP B C 1
ATOM 2168 O O . ASP B 1 25 ? 44.425 30.282 97.696 1.00 48.19 43 ASP B O 1
ATOM 2173 N N . PHE B 1 26 ? 45.803 31.599 96.493 1.00 47.37 44 PHE B N 1
ATOM 2174 C CA . PHE B 1 26 ? 44.742 32.318 95.794 1.00 47.64 44 PHE B CA 1
ATOM 2175 C C . PHE B 1 26 ? 44.690 32.147 94.261 1.00 46.86 44 PHE B C 1
ATOM 2176 O O . PHE B 1 26 ? 43.760 32.690 93.606 1.00 46.97 44 PHE B O 1
ATOM 2184 N N . ASP B 1 27 ? 45.649 31.409 93.703 1.00 45.03 45 ASP B N 1
ATOM 2185 C CA . ASP B 1 27 ? 45.705 31.114 92.247 1.00 45.21 45 ASP B CA 1
ATOM 2186 C C . ASP B 1 27 ? 45.766 32.360 91.360 1.00 44.38 45 ASP B C 1
ATOM 2187 O O . ASP B 1 27 ? 44.955 32.487 90.448 1.00 43.86 45 ASP B O 1
ATOM 2192 N N . ASP B 1 28 ? 46.704 33.284 91.642 1.00 43.74 46 ASP B N 1
ATOM 2193 C CA . ASP B 1 28 ? 46.907 34.433 90.811 1.00 43.44 46 ASP B CA 1
ATOM 2194 C C . ASP B 1 28 ? 48.332 34.982 90.994 1.00 43.74 46 ASP B C 1
ATOM 2195 O O . ASP B 1 28 ? 48.918 34.883 92.082 1.00 42.82 46 ASP B O 1
ATOM 2200 N N . VAL B 1 29 ? 48.865 35.562 89.919 1.00 43.12 47 VAL B N 1
ATOM 2201 C CA . VAL B 1 29 ? 50.124 36.294 89.978 1.00 43.41 47 VAL B CA 1
ATOM 2202 C C . VAL B 1 29 ? 50.039 37.422 90.996 1.00 44.06 47 VAL B C 1
ATOM 2203 O O . VAL B 1 29 ? 49.033 38.112 91.126 1.00 42.46 47 VAL B O 1
ATOM 2207 N N . TYR B 1 30 ? 51.123 37.626 91.727 1.00 45.77 48 TYR B N 1
ATOM 2208 C CA . TYR B 1 30 ? 51.147 38.776 92.654 1.00 45.66 48 TYR B CA 1
ATOM 2209 C C . TYR B 1 30 ? 51.158 40.137 91.936 1.00 46.44 48 TYR B C 1
ATOM 2210 O O . TYR B 1 30 ? 50.606 41.103 92.466 1.00 47.02 48 TYR B O 1
ATOM 2219 N N . PHE B 1 31 ? 51.756 40.200 90.744 1.00 45.35 49 PHE B N 1
ATOM 2220 C CA . PHE B 1 31 ? 51.874 41.424 89.979 1.00 46.29 49 PHE B CA 1
ATOM 2221 C C . PHE B 1 31 ? 52.081 41.089 88.506 1.00 46.78 49 PHE B C 1
ATOM 2222 O O . PHE B 1 31 ? 52.483 39.998 88.134 1.00 46.45 49 PHE B O 1
ATOM 2230 N N . SER B 1 32 ? 51.851 42.099 87.690 1.00 47.76 50 SER B N 1
ATOM 2231 C CA . SER B 1 32 ? 52.163 42.110 86.265 1.00 49.07 50 SER B CA 1
ATOM 2232 C C . SER B 1 32 ? 53.686 42.026 85.999 1.00 49.08 50 SER B C 1
ATOM 2233 O O . SER B 1 32 ? 54.463 42.915 86.373 1.00 48.28 50 SER B O 1
ATOM 2236 N N . ASN B 1 33 ? 54.115 40.923 85.390 1.00 50.28 51 ASN B N 1
ATOM 2237 C CA . ASN B 1 33 ? 55.516 40.753 85.017 1.00 51.86 51 ASN B CA 1
ATOM 2238 C C . ASN B 1 33 ? 56.038 41.950 84.187 1.00 52.73 51 ASN B C 1
ATOM 2239 O O . ASN B 1 33 ? 57.119 42.506 84.470 1.00 52.61 51 ASN B O 1
ATOM 2244 N N . ASP B 1 34 ? 55.261 42.389 83.200 1.00 53.28 52 ASP B N 1
ATOM 2245 C CA . ASP B 1 34 ? 55.700 43.519 82.352 1.00 54.46 52 ASP B CA 1
ATOM 2246 C C . ASP B 1 34 ? 55.653 44.909 83.009 1.00 53.36 52 ASP B C 1
ATOM 2247 O O . ASP B 1 34 ? 56.610 45.667 82.907 1.00 53.38 52 ASP B O 1
ATOM 2252 N N . ASN B 1 35 ? 54.574 45.197 83.731 1.00 52.26 53 ASN B N 1
ATOM 2253 C CA . ASN B 1 35 ? 54.241 46.551 84.150 1.00 51.32 53 ASN B CA 1
ATOM 2254 C C . ASN B 1 35 ? 54.075 46.798 85.639 1.00 49.90 53 ASN B C 1
ATOM 2255 O O . ASN B 1 35 ? 53.591 47.847 86.015 1.00 50.40 53 ASN B O 1
ATOM 2260 N N . GLY B 1 36 ? 54.455 45.860 86.48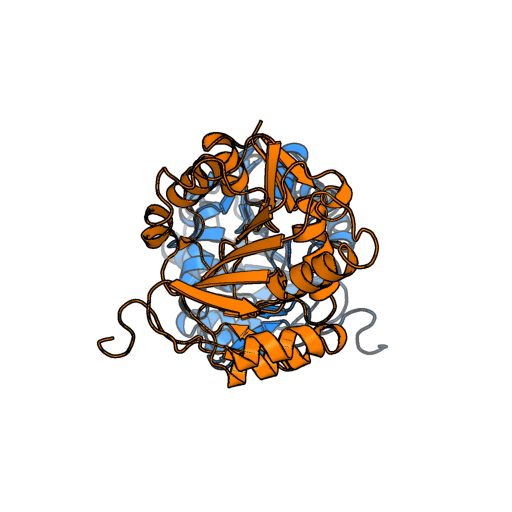7 1.00 48.81 54 GLY B N 1
ATOM 2261 C CA . GLY B 1 36 ? 54.045 45.899 87.904 1.00 47.45 54 GLY B CA 1
ATOM 2262 C C . GLY B 1 36 ? 54.372 47.194 88.589 1.00 47.08 54 GLY B C 1
ATOM 2263 O O . GLY B 1 36 ? 53.526 47.812 89.264 1.00 47.50 54 GLY B O 1
ATOM 2264 N N . LEU B 1 37 ? 55.586 47.662 88.366 1.00 45.50 55 LEU B N 1
ATOM 2265 C CA . LEU B 1 37 ? 56.045 48.899 89.000 1.00 45.27 55 LEU B CA 1
ATOM 2266 C C . LEU B 1 37 ? 55.260 50.166 88.567 1.00 44.44 55 LEU B C 1
ATOM 2267 O O . LEU B 1 37 ? 54.761 50.905 89.426 1.00 44.61 55 LEU B O 1
ATOM 2272 N N . GLU B 1 38 ? 55.119 50.393 87.256 1.00 43.04 56 GLU B N 1
ATOM 2273 C CA . GLU B 1 38 ? 54.357 51.551 86.756 1.00 42.76 56 GLU B CA 1
ATOM 2274 C C . GLU B 1 38 ? 52.871 51.426 86.990 1.00 41.57 56 GLU B C 1
ATOM 2275 O O . GLU B 1 38 ? 52.138 52.420 87.189 1.00 40.99 56 GLU B O 1
ATOM 2281 N N . GLU B 1 39 ? 52.381 50.198 86.969 1.00 42.21 57 GLU B N 1
ATOM 2282 C CA . GLU B 1 39 ? 50.990 49.983 87.379 1.00 41.09 57 GLU B CA 1
ATOM 2283 C C . GLU B 1 39 ? 50.765 50.324 88.851 1.00 41.00 57 GLU B C 1
ATOM 2284 O O . GLU B 1 39 ? 49.799 51.018 89.181 1.00 39.79 57 GLU B O 1
ATOM 2290 N N . THR B 1 40 ? 51.637 49.841 89.735 1.00 41.26 58 THR B N 1
ATOM 2291 C CA . THR B 1 40 ? 51.567 50.226 91.168 1.00 43.86 58 THR B CA 1
ATOM 2292 C C . THR B 1 40 ? 51.619 51.753 91.359 1.00 44.09 58 THR B C 1
ATOM 2293 O O . THR B 1 40 ? 50.829 52.306 92.133 1.00 44.69 58 THR B O 1
ATOM 2297 N N . ARG B 1 41 ? 52.533 52.433 90.650 1.00 43.26 59 ARG B N 1
ATOM 2298 C CA . ARG B 1 41 ? 52.614 53.888 90.738 1.00 44.18 59 ARG B CA 1
ATOM 2299 C C . ARG B 1 41 ? 51.367 54.577 90.264 1.00 44.45 59 ARG B C 1
ATOM 2300 O O . ARG B 1 41 ? 50.904 55.521 90.912 1.00 46.93 59 ARG B O 1
ATOM 2308 N N . TYR B 1 42 ? 50.807 54.105 89.155 1.00 43.25 60 TYR B N 1
ATOM 2309 C CA . TYR B 1 42 ? 49.588 54.677 88.615 1.00 41.87 60 TYR B CA 1
ATOM 2310 C C . TYR B 1 42 ? 48.368 54.515 89.547 1.00 41.52 60 TYR B C 1
ATOM 2311 O O . TYR B 1 42 ? 47.595 55.447 89.745 1.00 41.42 60 TYR B O 1
ATOM 2320 N N . VAL B 1 43 ? 48.137 53.319 90.072 1.00 41.38 61 VAL B N 1
ATOM 2321 C CA . VAL B 1 43 ? 46.922 53.153 90.855 1.00 40.50 61 VAL B CA 1
ATOM 2322 C C . VAL B 1 43 ? 47.024 53.657 92.278 1.00 39.23 61 VAL B C 1
ATOM 2323 O O . VAL B 1 43 ? 46.120 54.351 92.754 1.00 39.12 61 VAL B O 1
ATOM 2327 N N . PHE B 1 44 ? 48.129 53.374 92.934 1.00 38.26 62 PHE B N 1
ATOM 2328 C CA . PHE B 1 44 ? 48.228 53.634 94.382 1.00 40.29 62 PHE B CA 1
ATOM 2329 C C . PHE B 1 44 ? 48.813 55.009 94.714 1.00 40.87 62 PHE B C 1
ATOM 2330 O O . PHE B 1 44 ? 48.269 55.766 95.544 1.00 41.99 62 PHE B O 1
ATOM 2338 N N . LEU B 1 45 ? 49.888 55.372 94.034 1.00 41.79 63 LEU B N 1
ATOM 2339 C CA . LEU B 1 45 ? 50.430 56.758 94.171 1.00 42.57 63 LEU B CA 1
ATOM 2340 C C . LEU B 1 45 ? 49.514 57.739 93.422 1.00 42.87 63 LEU B C 1
ATOM 2341 O O . LEU B 1 45 ? 48.957 58.659 94.019 1.00 43.01 63 LEU B O 1
ATOM 2346 N N . GLY B 1 46 ? 49.281 57.469 92.126 1.00 43.49 64 GLY B N 1
ATOM 2347 C CA . GLY B 1 46 ? 48.411 58.296 91.292 1.00 41.87 64 GLY B CA 1
ATOM 2348 C C . GLY B 1 46 ? 47.004 58.410 91.758 1.00 43.08 64 GLY B C 1
ATOM 2349 O O . GLY B 1 46 ? 46.449 59.534 91.838 1.00 42.98 64 GLY B O 1
ATOM 2350 N N . GLY B 1 47 ? 46.381 57.274 92.091 1.00 43.21 65 GLY B N 1
ATOM 2351 C CA . GLY B 1 47 ? 44.992 57.336 92.588 1.00 44.08 65 GLY B CA 1
ATOM 2352 C C . GLY B 1 47 ? 44.759 58.042 93.919 1.00 44.94 65 GLY B C 1
ATOM 2353 O O . GLY B 1 47 ? 43.659 58.504 94.192 1.00 46.25 65 GLY B O 1
ATOM 2354 N N . ASN B 1 48 ? 45.780 58.094 94.767 1.00 45.64 66 ASN B N 1
ATOM 2355 C CA . ASN B 1 48 ? 45.735 58.828 96.034 1.00 46.09 66 ASN B CA 1
ATOM 2356 C C . ASN B 1 48 ? 46.403 60.204 95.875 1.00 47.94 66 ASN B C 1
ATOM 2357 O O . ASN B 1 48 ? 46.445 60.983 96.840 1.00 47.36 66 ASN B O 1
ATOM 2362 N N . GLN B 1 49 ? 46.933 60.486 94.670 1.00 48.91 67 GLN B N 1
ATOM 2363 C CA . GLN B 1 49 ? 47.511 61.796 94.326 1.00 50.26 67 GLN B CA 1
ATOM 2364 C C . GLN B 1 49 ? 48.679 62.120 95.245 1.00 49.14 67 GLN B C 1
ATOM 2365 O O . GLN B 1 49 ? 48.844 63.269 95.654 1.00 50.28 67 GLN B O 1
ATOM 2371 N N . LEU B 1 50 ? 49.526 61.152 95.523 1.00 47.82 68 LEU B N 1
ATOM 2372 C CA . LEU B 1 50 ? 50.473 61.304 96.595 1.00 47.67 68 LEU B CA 1
ATOM 2373 C C . LEU B 1 50 ? 51.627 62.262 96.276 1.00 49.55 68 LEU B C 1
ATOM 2374 O O . LEU B 1 50 ? 52.062 63.056 97.131 1.00 49.80 68 LEU B O 1
ATOM 2379 N N . GLU B 1 51 ? 52.158 62.173 95.072 1.00 51.00 69 GLU B N 1
ATOM 2380 C CA . GLU B 1 51 ? 53.378 62.951 94.771 1.00 53.26 69 GLU B CA 1
ATOM 2381 C C . GLU B 1 51 ? 53.028 64.428 94.732 1.00 52.39 69 GLU B C 1
ATOM 2382 O O . GLU B 1 51 ? 53.818 65.279 95.158 1.00 53.33 69 GLU B O 1
ATOM 2388 N N . ALA B 1 52 ? 51.818 64.733 94.277 1.00 51.08 70 ALA B N 1
ATOM 2389 C CA . ALA B 1 52 ? 51.323 66.091 94.394 1.00 50.41 70 ALA B CA 1
ATOM 2390 C C . ALA B 1 52 ? 51.133 66.541 95.859 1.00 50.24 70 ALA B C 1
ATOM 2391 O O . ALA B 1 52 ? 51.395 67.711 96.205 1.00 50.22 70 ALA B O 1
ATOM 2393 N N . ARG B 1 53 ? 50.671 65.635 96.728 1.00 48.09 71 ARG B N 1
ATOM 2394 C CA . ARG B 1 53 ? 50.254 66.054 98.075 1.00 46.65 71 ARG B CA 1
ATOM 2395 C C . ARG B 1 53 ? 51.398 66.275 98.977 1.00 46.31 71 ARG B C 1
ATOM 2396 O O . ARG B 1 53 ? 51.295 67.125 99.822 1.00 46.13 71 ARG B O 1
ATOM 2404 N N . PHE B 1 54 ? 52.466 65.494 98.817 1.00 45.81 72 PHE B N 1
ATOM 2405 C CA . PHE B 1 54 ? 53.546 65.455 99.754 1.00 47.60 72 PHE B CA 1
ATOM 2406 C C . PHE B 1 54 ? 54.125 66.840 100.085 1.00 48.96 72 PHE B C 1
ATOM 2407 O O . PHE B 1 54 ? 54.266 67.177 101.273 1.00 47.95 72 PHE B O 1
ATOM 2415 N N . PRO B 1 55 ? 54.476 67.647 99.043 1.00 50.27 73 PRO B N 1
ATOM 2416 C CA . PRO B 1 55 ? 54.994 68.984 99.355 1.00 51.18 73 PRO B CA 1
ATOM 2417 C C . PRO B 1 55 ? 53.944 69.978 99.941 1.00 51.97 73 PRO B C 1
ATOM 2418 O O . PRO B 1 55 ? 54.342 71.002 100.470 1.00 51.79 73 PRO B O 1
ATOM 2422 N N . GLU B 1 56 ? 52.645 69.666 99.884 1.00 52.29 74 GLU B N 1
ATOM 2423 C CA . GLU B 1 56 ? 51.592 70.543 100.478 1.00 53.04 74 GLU B CA 1
ATOM 2424 C C . GLU B 1 56 ? 51.056 70.002 101.803 1.00 52.15 74 GLU B C 1
ATOM 2425 O O . GLU B 1 56 ? 50.196 70.629 102.444 1.00 52.07 74 GLU B O 1
ATOM 2431 N N . HIS B 1 57 ? 51.569 68.846 102.210 1.00 50.25 75 HIS B N 1
ATOM 2432 C CA . HIS B 1 57 ? 51.022 68.124 103.368 1.00 50.81 75 HIS B CA 1
ATOM 2433 C C . HIS B 1 57 ? 51.279 68.870 104.686 1.00 50.17 75 HIS B C 1
ATOM 2434 O O . HIS B 1 57 ? 52.408 69.080 105.054 1.00 49.70 75 HIS B O 1
ATOM 2441 N N . PRO B 1 58 ? 50.209 69.318 105.359 1.00 50.43 76 PRO B N 1
ATOM 2442 C CA . PRO B 1 58 ? 50.354 70.169 106.547 1.00 50.70 76 PRO B CA 1
ATOM 2443 C C . PRO B 1 58 ? 50.612 69.466 107.874 1.00 51.70 76 PRO B C 1
ATOM 2444 O O . PRO B 1 58 ? 50.105 69.933 108.921 1.00 53.11 76 PRO B O 1
ATOM 2448 N N . HIS B 1 59 ? 51.427 68.394 107.862 1.00 50.52 77 HIS B N 1
ATOM 2449 C CA . HIS B 1 59 ? 51.783 67.650 109.070 1.00 49.62 77 HIS B CA 1
ATOM 2450 C C . HIS B 1 59 ? 53.144 67.073 108.820 1.00 48.91 77 HIS B C 1
ATOM 2451 O O . HIS B 1 59 ? 53.483 66.769 107.678 1.00 49.24 77 HIS B O 1
ATOM 2458 N N . PRO B 1 60 ? 53.934 66.884 109.870 1.00 47.78 78 PRO B N 1
ATOM 2459 C CA . PRO B 1 60 ? 55.263 66.293 109.699 1.00 46.51 78 PRO B CA 1
ATOM 2460 C C . PRO B 1 60 ? 55.298 64.797 109.365 1.00 46.13 78 PRO B C 1
ATOM 2461 O O . PRO B 1 60 ? 56.371 64.254 109.018 1.00 44.13 78 PRO B O 1
ATOM 2465 N N . LEU B 1 61 ? 54.164 64.120 109.541 1.00 45.51 79 LEU B N 1
ATOM 2466 C CA . LEU B 1 61 ? 54.096 62.678 109.287 1.00 44.83 79 LEU B CA 1
ATOM 2467 C C . LEU B 1 61 ? 53.031 62.400 108.259 1.00 43.80 79 LEU B C 1
ATOM 2468 O O . LEU B 1 61 ? 51.957 63.007 108.320 1.00 43.64 79 LEU B O 1
ATOM 2473 N N . PHE B 1 62 ? 53.317 61.469 107.338 1.00 43.14 80 PHE B N 1
ATOM 2474 C CA . PHE B 1 62 ? 52.312 60.920 106.441 1.00 41.84 80 PHE B CA 1
ATOM 2475 C C . PHE B 1 62 ? 51.990 59.448 106.816 1.00 41.60 80 PHE B C 1
ATOM 2476 O O . PHE B 1 62 ? 52.902 58.590 106.948 1.00 41.14 80 PHE B O 1
ATOM 2484 N N . VAL B 1 63 ? 50.711 59.148 106.986 1.00 41.06 81 VAL B N 1
ATOM 2485 C CA . VAL B 1 63 ? 50.328 57.749 107.361 1.00 41.79 81 VAL B CA 1
ATOM 2486 C C . VAL B 1 63 ? 49.630 57.103 106.186 1.00 41.08 81 VAL B C 1
ATOM 2487 O O . VAL B 1 63 ? 48.628 57.660 105.671 1.00 40.56 81 VAL B O 1
ATOM 2491 N N . VAL B 1 64 ? 50.217 56.009 105.697 1.00 40.77 82 VAL B N 1
ATOM 2492 C CA . VAL B 1 64 ? 49.540 55.161 104.691 1.00 42.36 82 VAL B CA 1
ATOM 2493 C C . VAL B 1 64 ? 49.131 53.835 105.327 1.00 42.52 82 VAL B C 1
ATOM 2494 O O . VAL B 1 64 ? 49.929 53.213 106.059 1.00 43.33 82 VAL B O 1
ATOM 2498 N N . ALA B 1 65 ? 47.907 53.392 105.030 1.00 43.42 83 ALA B N 1
ATOM 2499 C CA . ALA B 1 65 ? 47.492 52.049 105.429 1.00 43.36 83 ALA B CA 1
ATOM 2500 C C . ALA B 1 65 ? 47.146 51.192 104.208 1.00 44.16 83 ALA B C 1
ATOM 2501 O O . ALA B 1 65 ? 46.572 51.671 103.219 1.00 43.36 83 ALA B O 1
ATOM 2503 N N . GLU B 1 66 ? 47.578 49.931 104.241 1.00 45.40 84 GLU B N 1
ATOM 2504 C CA . GLU B 1 66 ? 47.367 49.044 103.103 1.00 46.55 84 GLU B CA 1
ATOM 2505 C C . GLU B 1 66 ? 46.647 47.744 103.540 1.00 46.41 84 GLU B C 1
ATOM 2506 O O . GLU B 1 66 ? 46.968 47.172 104.564 1.00 47.10 84 GLU B O 1
ATOM 2512 N N . SER B 1 67 ? 45.710 47.255 102.744 1.00 45.58 85 SER B N 1
ATOM 2513 C CA . SER B 1 67 ? 44.940 46.116 103.223 1.00 45.79 85 SER B CA 1
ATOM 2514 C C . SER B 1 67 ? 45.673 44.804 103.053 1.00 46.62 85 SER B C 1
ATOM 2515 O O . SER B 1 67 ? 45.461 43.893 103.863 1.00 49.90 85 SER B O 1
ATOM 2518 N N . GLY B 1 68 ? 46.540 44.682 102.055 1.00 45.76 86 GLY B N 1
ATOM 2519 C CA . GLY B 1 68 ? 47.262 43.435 101.889 1.00 45.42 86 GLY B CA 1
ATOM 2520 C C . GLY B 1 68 ? 48.649 43.646 101.334 1.00 45.89 86 GLY B C 1
ATOM 2521 O O . GLY B 1 68 ? 48.797 44.139 100.224 1.00 47.16 86 GLY B O 1
ATOM 2522 N N . PHE B 1 69 ? 49.666 43.216 102.076 1.00 45.43 87 PHE B N 1
ATOM 2523 C CA . PHE B 1 69 ? 51.075 43.510 101.749 1.00 44.38 87 PHE B CA 1
ATOM 2524 C C . PHE B 1 69 ? 51.652 42.765 100.531 1.00 44.93 87 PHE B C 1
ATOM 2525 O O . PHE B 1 69 ? 52.284 43.374 99.654 1.00 44.60 87 PHE B O 1
ATOM 2533 N N . GLY B 1 70 ? 51.474 41.448 100.491 1.00 44.55 88 GLY B N 1
ATOM 2534 C CA . GLY B 1 70 ? 52.081 40.615 99.464 1.00 44.19 88 GLY B CA 1
ATOM 2535 C C . GLY B 1 70 ? 53.604 40.615 99.386 1.00 43.85 88 GLY B C 1
ATOM 2536 O O . GLY B 1 70 ? 54.301 40.253 100.341 1.00 42.49 88 GLY B O 1
ATOM 2537 N N . THR B 1 71 ? 54.123 40.969 98.226 1.00 42.97 89 THR B N 1
ATOM 2538 C CA . THR B 1 71 ? 55.572 40.997 98.033 1.00 44.69 89 THR B CA 1
ATOM 2539 C C . THR B 1 71 ? 56.176 42.282 98.586 1.00 44.26 89 THR B C 1
ATOM 2540 O O . THR B 1 71 ? 57.397 42.426 98.624 1.00 45.16 89 THR B O 1
ATOM 2544 N N . GLY B 1 72 ? 55.324 43.212 98.990 1.00 43.66 90 GLY B N 1
ATOM 2545 C CA . GLY B 1 72 ? 55.767 44.523 99.425 1.00 44.95 90 GLY B CA 1
ATOM 2546 C C . GLY B 1 72 ? 56.016 45.538 98.310 1.00 45.07 90 GLY B C 1
ATOM 2547 O O . GLY B 1 72 ? 56.553 46.619 98.571 1.00 44.19 90 GLY B O 1
ATOM 2548 N N . LEU B 1 73 ? 55.605 45.210 97.080 1.00 43.97 91 LEU B N 1
ATOM 2549 C CA . LEU B 1 73 ? 55.773 46.132 95.957 1.00 44.19 91 LEU B CA 1
ATOM 2550 C C . LEU B 1 73 ? 55.146 47.497 96.204 1.00 44.76 91 LEU B C 1
ATOM 2551 O O . LEU B 1 73 ? 55.768 48.531 95.927 1.00 44.67 91 LEU B O 1
ATOM 2556 N N . ASN B 1 74 ? 53.905 47.520 96.675 1.00 44.17 92 ASN B N 1
ATOM 2557 C CA . ASN B 1 74 ? 53.287 48.825 96.967 1.00 45.36 92 ASN B CA 1
ATOM 2558 C C . ASN B 1 74 ? 54.115 49.625 97.975 1.00 43.95 92 ASN B C 1
ATOM 2559 O O . ASN B 1 74 ? 54.364 50.800 97.760 1.00 43.50 92 ASN B O 1
ATOM 2564 N N . PHE B 1 75 ? 54.537 48.979 99.057 1.00 43.20 93 PHE B N 1
ATOM 2565 C CA . PHE B 1 75 ? 55.381 49.648 100.029 1.00 43.64 93 PHE B CA 1
ATOM 2566 C C . PHE B 1 75 ? 56.739 50.175 99.485 1.00 43.22 93 PHE B C 1
ATOM 2567 O O . PHE B 1 75 ? 57.114 51.314 99.767 1.00 42.30 93 PHE B O 1
ATOM 2575 N N . LEU B 1 76 ? 57.475 49.326 98.775 1.00 43.26 94 LEU B N 1
ATOM 2576 C CA . LEU B 1 76 ? 58.765 49.697 98.200 1.00 44.60 94 LEU B CA 1
ATOM 2577 C C . LEU B 1 76 ? 58.649 50.827 97.177 1.00 44.53 94 LEU B C 1
ATOM 2578 O O . LEU B 1 76 ? 59.403 51.809 97.207 1.00 43.86 94 LEU B O 1
ATOM 2583 N N . THR B 1 77 ? 57.661 50.698 96.308 1.00 44.13 95 THR B N 1
ATOM 2584 C CA . THR B 1 77 ? 57.320 51.761 95.393 1.00 45.12 95 THR B CA 1
ATOM 2585 C C . THR B 1 77 ? 57.072 53.111 96.107 1.00 45.34 95 THR B C 1
ATOM 2586 O O . THR B 1 77 ? 57.586 54.167 95.678 1.00 45.53 95 THR B O 1
ATOM 2590 N N . LEU B 1 78 ? 56.266 53.085 97.159 1.00 44.82 96 LEU B N 1
ATOM 2591 C CA . LEU B 1 78 ? 55.996 54.291 97.934 1.00 44.67 96 LEU B CA 1
ATOM 2592 C C . LEU B 1 78 ? 57.255 54.822 98.608 1.00 44.71 96 LEU B C 1
ATOM 2593 O O . LEU B 1 78 ? 57.497 56.047 98.593 1.00 44.65 96 LEU B O 1
ATOM 2598 N N . TRP B 1 79 ? 58.054 53.915 99.167 1.00 43.12 97 TRP B N 1
ATOM 2599 C CA . TRP B 1 79 ? 59.247 54.282 99.861 1.00 43.25 97 TRP B CA 1
ATOM 2600 C C . TRP B 1 79 ? 60.221 54.983 98.898 1.00 43.20 97 TRP B C 1
ATOM 2601 O O . TRP B 1 79 ? 60.795 56.003 99.252 1.00 43.32 97 TRP B O 1
ATOM 2612 N N . GLN B 1 80 ? 60.449 54.399 97.721 1.00 43.60 98 GLN B N 1
ATOM 2613 C CA . GLN B 1 80 ? 61.188 55.081 96.678 1.00 43.47 98 GLN B CA 1
ATOM 2614 C C . GLN B 1 80 ? 60.611 56.469 96.359 1.00 43.89 98 GLN B C 1
ATOM 2615 O O . GLN B 1 80 ? 61.347 57.437 96.372 1.00 45.41 98 GLN B O 1
ATOM 2621 N N . ALA B 1 81 ? 59.315 56.586 96.066 1.00 43.18 99 ALA B N 1
ATOM 2622 C CA . ALA B 1 81 ? 58.741 57.914 95.852 1.00 43.42 99 ALA B CA 1
ATOM 2623 C C . ALA B 1 81 ? 58.956 58.912 97.020 1.00 44.53 99 ALA B C 1
ATOM 2624 O O . ALA B 1 81 ? 59.108 60.127 96.781 1.00 45.34 99 ALA B O 1
ATOM 2626 N N . PHE B 1 82 ? 58.929 58.425 98.264 1.00 43.73 100 PHE B N 1
ATOM 2627 C CA . PHE B 1 82 ? 58.987 59.319 99.426 1.00 42.56 100 PHE B CA 1
ATOM 2628 C C . PHE B 1 82 ? 60.396 59.922 99.566 1.00 42.05 100 PHE B C 1
ATOM 2629 O O . PHE B 1 82 ? 60.520 61.070 99.914 1.00 42.00 100 PHE B O 1
ATOM 2637 N N . ASP B 1 83 ? 61.412 59.097 99.344 1.00 42.42 101 ASP B N 1
ATOM 2638 C CA . ASP B 1 83 ? 62.798 59.469 99.348 1.00 44.15 101 ASP B CA 1
ATOM 2639 C C . ASP B 1 83 ? 63.119 60.450 98.204 1.00 45.02 101 ASP B C 1
ATOM 2640 O O . ASP B 1 83 ? 63.957 61.379 98.360 1.00 46.49 101 ASP B O 1
ATOM 2645 N N . GLN B 1 84 ? 62.466 60.257 97.063 1.00 44.55 102 GLN B N 1
ATOM 2646 C CA . GLN B 1 84 ? 62.540 61.183 95.946 1.00 45.22 102 GLN B CA 1
ATOM 2647 C C . GLN B 1 84 ? 61.895 62.487 96.309 1.00 45.60 102 GLN B C 1
ATOM 2648 O O . GLN B 1 84 ? 62.453 63.562 96.045 1.00 44.89 102 GLN B O 1
ATOM 2654 N N . PHE B 1 85 ? 60.751 62.419 96.951 1.00 45.82 103 PHE B N 1
ATOM 2655 C CA . PHE B 1 85 ? 60.159 63.662 97.435 1.00 46.22 103 PHE B CA 1
ATOM 2656 C C . PHE B 1 85 ? 61.122 64.356 98.448 1.00 47.21 103 PHE B C 1
ATOM 2657 O O . PHE B 1 85 ? 61.238 65.586 98.438 1.00 45.95 103 PHE B O 1
ATOM 2665 N N . ARG B 1 86 ? 61.822 63.589 99.296 1.00 47.36 104 ARG B N 1
ATOM 2666 C CA A ARG B 1 86 ? 62.645 64.184 100.361 0.50 48.02 104 ARG B CA 1
ATOM 2667 C CA B ARG B 1 86 ? 62.612 64.239 100.341 0.50 48.00 104 ARG B CA 1
ATOM 2668 C C . ARG B 1 86 ? 63.906 64.862 99.799 1.00 48.44 104 ARG B C 1
ATOM 2669 O O . ARG B 1 86 ? 64.422 65.815 100.379 1.00 49.78 104 ARG B O 1
ATOM 2684 N N . GLU B 1 87 ? 64.402 64.351 98.681 1.00 49.26 105 GLU B N 1
ATOM 2685 C CA . GLU B 1 87 ? 65.576 64.903 98.014 1.00 51.08 105 GLU B CA 1
ATOM 2686 C C . GLU B 1 87 ? 65.228 66.215 97.319 1.00 50.83 105 GLU B C 1
ATOM 2687 O O . GLU B 1 87 ? 66.011 67.172 97.380 1.00 51.35 105 GLU B O 1
ATOM 2693 N N . ALA B 1 88 ? 64.050 66.263 96.692 1.00 49.70 106 ALA B N 1
ATOM 2694 C CA . ALA B 1 88 ? 63.556 67.433 95.993 1.00 49.08 106 ALA B CA 1
ATOM 2695 C C . ALA B 1 88 ? 63.012 68.505 96.901 1.00 49.40 106 ALA B C 1
ATOM 2696 O O . ALA B 1 88 ? 63.048 69.710 96.542 1.00 49.24 106 ALA B O 1
ATOM 2698 N N . HIS B 1 89 ? 62.501 68.090 98.062 1.00 48.44 107 HIS B N 1
ATOM 2699 C CA . HIS B 1 89 ? 61.836 68.997 98.975 1.00 49.09 107 HIS B CA 1
ATOM 2700 C C . HIS B 1 89 ? 62.286 68.828 100.430 1.00 50.31 107 HIS B C 1
ATOM 2701 O O . HIS B 1 89 ? 61.459 68.487 101.279 1.00 49.79 107 HIS B O 1
ATOM 2708 N N . PRO B 1 90 ? 63.577 69.055 100.732 1.00 50.70 108 PRO B N 1
ATOM 2709 C CA . PRO B 1 90 ? 64.043 68.695 102.093 1.00 50.47 108 PRO B CA 1
ATOM 2710 C C . PRO B 1 90 ? 63.537 69.567 103.272 1.00 50.40 108 PRO B C 1
ATOM 2711 O O . PRO B 1 90 ? 63.803 69.235 104.426 1.00 51.22 108 PRO B O 1
ATOM 2715 N N . GLN B 1 91 ? 62.776 70.622 102.988 1.00 50.31 109 GLN B N 1
ATOM 2716 C CA . GLN B 1 91 ? 62.402 71.625 103.992 1.00 50.08 109 GLN B CA 1
ATOM 2717 C C . GLN B 1 91 ? 60.916 71.714 104.035 1.00 48.97 109 GLN B C 1
ATOM 2718 O O . GLN B 1 91 ? 60.366 72.614 104.641 1.00 49.55 109 GLN B O 1
ATOM 2724 N N . ALA B 1 92 ? 60.249 70.798 103.327 1.00 47.71 110 ALA B N 1
ATOM 2725 C CA . ALA B 1 92 ? 58.796 70.620 103.422 1.00 45.56 110 ALA B CA 1
ATOM 2726 C C . ALA B 1 92 ? 58.440 70.329 104.861 1.00 43.85 110 ALA B C 1
ATOM 2727 O O . ALA B 1 92 ? 59.224 69.724 105.579 1.00 42.15 110 ALA B O 1
ATOM 2729 N N . GLN B 1 93 ? 57.260 70.769 105.277 1.00 44.46 111 GLN B N 1
ATOM 2730 C CA . GLN B 1 93 ? 56.744 70.336 106.560 1.00 47.64 111 GLN B CA 1
ATOM 2731 C C . GLN B 1 93 ? 56.773 68.798 106.695 1.00 47.35 111 GLN B C 1
ATOM 2732 O O . GLN B 1 93 ? 57.093 68.303 107.765 1.00 49.30 111 GLN B O 1
ATOM 2738 N N . LEU B 1 94 ? 56.480 68.067 105.611 1.00 47.01 112 LEU B N 1
ATOM 2739 C CA . LEU B 1 94 ? 56.474 66.616 105.650 1.00 46.00 112 LEU B CA 1
ATOM 2740 C C . LEU B 1 94 ? 57.852 66.039 105.744 1.00 45.28 112 LEU B C 1
ATOM 2741 O O . LEU B 1 94 ? 58.669 66.235 104.809 1.00 44.75 112 LEU B O 1
ATOM 2746 N N . GLN B 1 95 ? 58.125 65.339 106.857 1.00 44.53 113 GLN B N 1
ATOM 2747 C CA . GLN B 1 95 ? 59.477 64.761 107.093 1.00 44.40 113 GLN B CA 1
ATOM 2748 C C . GLN B 1 95 ? 59.527 63.257 107.248 1.00 44.92 113 GLN B C 1
ATOM 2749 O O . GLN B 1 95 ? 60.576 62.637 107.034 1.00 43.89 113 GLN B O 1
ATOM 2755 N N . ARG B 1 96 ? 58.409 62.653 107.655 1.00 45.62 114 ARG B N 1
ATOM 2756 C CA . ARG B 1 96 ? 58.432 61.230 108.034 1.00 47.19 114 ARG B CA 1
ATOM 2757 C C . ARG B 1 96 ? 57.269 60.410 107.448 1.00 44.82 114 ARG B C 1
ATOM 2758 O O . ARG B 1 96 ? 56.193 60.919 107.217 1.00 43.51 114 ARG B O 1
ATOM 2766 N N . LEU B 1 97 ? 57.503 59.133 107.238 1.00 43.95 115 LEU B N 1
ATOM 2767 C CA . LEU B 1 97 ? 56.453 58.240 106.689 1.00 44.06 115 LEU B CA 1
ATOM 2768 C C . LEU B 1 97 ? 56.109 57.084 107.611 1.00 43.46 115 LEU B C 1
ATOM 2769 O O . LEU B 1 97 ? 57.007 56.342 108.057 1.00 43.93 115 LEU B O 1
ATOM 2774 N N . HIS B 1 98 ? 54.818 56.903 107.872 1.00 43.66 116 HIS B N 1
ATOM 2775 C CA . HIS B 1 98 ? 54.385 55.706 108.618 1.00 44.45 116 HIS B CA 1
ATOM 2776 C C . HIS B 1 98 ? 53.485 54.753 107.790 1.00 42.98 116 HIS B C 1
ATOM 2777 O O . HIS B 1 98 ? 52.429 55.122 107.353 1.00 42.46 116 HIS B O 1
ATOM 2784 N N . PHE B 1 99 ? 53.971 53.552 107.506 1.00 41.90 117 PHE B N 1
ATOM 2785 C CA . PHE B 1 99 ? 53.217 52.623 106.626 1.00 42.54 117 PHE B CA 1
ATOM 2786 C C . PHE B 1 99 ? 52.669 51.461 107.470 1.00 42.73 117 PHE B C 1
ATOM 2787 O O . PHE B 1 99 ? 53.446 50.763 108.126 1.00 43.11 117 PHE B O 1
ATOM 2795 N N . ILE B 1 100 ? 51.354 51.290 107.471 1.00 41.15 118 ILE B N 1
ATOM 2796 C CA . ILE B 1 100 ? 50.688 50.153 108.230 1.00 41.88 118 ILE B CA 1
ATOM 2797 C C . ILE B 1 100 ? 50.108 49.112 107.242 1.00 41.22 118 ILE B C 1
ATOM 2798 O O . ILE B 1 100 ? 49.226 49.451 106.478 1.00 41.11 118 ILE B O 1
ATOM 2803 N N . SER B 1 101 ? 50.626 47.888 107.221 1.00 42.66 119 SER B N 1
ATOM 2804 C CA . SER B 1 101 ? 50.099 46.862 106.29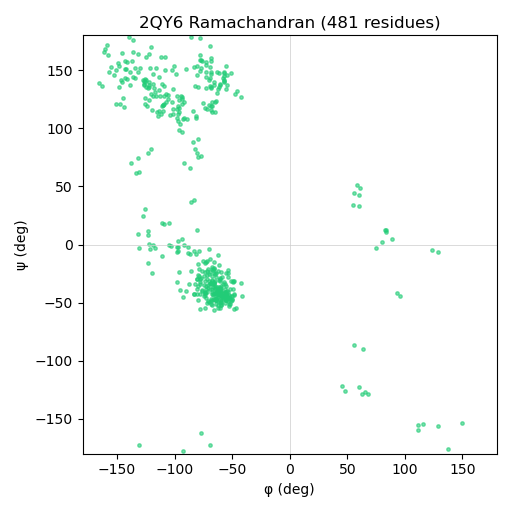9 1.00 43.58 119 SER B CA 1
ATOM 2805 C C . SER B 1 101 ? 49.663 45.577 107.005 1.00 43.72 119 SER B C 1
ATOM 2806 O O . SER B 1 101 ? 50.033 45.332 108.164 1.00 44.39 119 SER B O 1
ATOM 2809 N N . PHE B 1 102 ? 48.844 44.802 106.294 1.00 43.49 120 PHE B N 1
ATOM 2810 C CA . PHE B 1 102 ? 48.310 43.492 106.766 1.00 43.27 120 PHE B CA 1
ATOM 2811 C C . PHE B 1 102 ? 48.573 42.367 105.755 1.00 43.71 120 PHE B C 1
ATOM 2812 O O . PHE B 1 102 ? 48.403 42.533 104.559 1.00 42.50 120 PHE B O 1
ATOM 2820 N N . GLU B 1 103 ? 48.973 41.214 106.263 1.00 43.99 121 GLU B N 1
ATOM 2821 C CA . GLU B 1 103 ? 49.210 40.037 105.432 1.00 44.93 121 GLU B CA 1
ATOM 2822 C C . GLU B 1 103 ? 48.802 38.771 106.192 1.00 45.10 121 GLU B C 1
ATOM 2823 O O . GLU B 1 103 ? 49.217 38.526 107.320 1.00 43.35 121 GLU B O 1
ATOM 2829 N N . LYS B 1 104 ? 47.952 37.984 105.563 1.00 46.74 122 LYS B N 1
ATOM 2830 C CA . LYS B 1 104 ? 47.486 36.721 106.140 1.00 47.77 122 LYS B CA 1
ATOM 2831 C C . LYS B 1 104 ? 48.433 35.537 105.798 1.00 47.54 122 LYS B C 1
ATOM 2832 O O . LYS B 1 104 ? 48.642 34.638 106.629 1.00 47.09 122 LYS B O 1
ATOM 2838 N N . PHE B 1 105 ? 49.038 35.570 104.610 1.00 45.45 123 PHE B N 1
ATOM 2839 C CA . PHE B 1 105 ? 49.911 34.497 104.159 1.00 45.95 123 PHE B CA 1
ATOM 2840 C C . PHE B 1 105 ? 51.256 35.095 103.846 1.00 45.84 123 PHE B C 1
ATOM 2841 O O . PHE B 1 105 ? 51.542 35.334 102.683 1.00 45.26 123 PHE B O 1
ATOM 2849 N N . PRO B 1 106 ? 52.075 35.372 104.882 1.00 45.80 124 PRO B N 1
ATOM 2850 C CA . PRO B 1 106 ? 53.356 36.038 104.636 1.00 46.16 124 PRO B CA 1
ATOM 2851 C C . PRO B 1 106 ? 54.328 35.163 103.830 1.00 47.10 124 PRO B C 1
ATOM 2852 O O . PRO B 1 106 ? 54.390 33.968 104.041 1.00 45.79 124 PRO B O 1
ATOM 2856 N N . LEU B 1 107 ? 55.057 35.787 102.900 1.00 47.28 125 LEU B N 1
ATOM 2857 C CA . LEU B 1 107 ? 56.068 35.119 102.120 1.00 48.00 125 LEU B CA 1
ATOM 2858 C C . LEU B 1 107 ? 57.254 34.738 102.990 1.00 48.83 125 LEU B C 1
ATOM 2859 O O . LEU B 1 107 ? 57.548 35.424 103.974 1.00 48.59 125 LEU B O 1
ATOM 2864 N N . THR B 1 108 ? 57.959 33.679 102.574 1.00 48.66 126 THR B N 1
ATOM 2865 C CA . THR B 1 108 ? 59.211 33.289 103.177 1.00 50.16 126 THR B CA 1
ATOM 2866 C C . THR B 1 108 ? 60.215 34.332 102.714 1.00 50.72 126 THR B C 1
ATOM 2867 O O . THR B 1 108 ? 59.991 35.012 101.689 1.00 51.68 126 THR B O 1
ATOM 2871 N N . ARG B 1 109 ? 61.297 34.504 103.459 1.00 51.21 127 ARG B N 1
ATOM 2872 C CA . ARG B 1 109 ? 62.345 35.432 103.029 1.00 52.01 127 ARG B CA 1
ATOM 2873 C C . ARG B 1 109 ? 62.890 35.069 101.642 1.00 51.93 127 ARG B C 1
ATOM 2874 O O . ARG B 1 109 ? 63.119 35.942 100.825 1.00 53.44 127 ARG B O 1
ATOM 2882 N N . ALA B 1 110 ? 63.095 33.778 101.388 1.00 52.67 128 ALA B N 1
ATOM 2883 C CA . ALA B 1 110 ? 63.642 33.286 100.133 1.00 52.40 128 ALA B CA 1
ATOM 2884 C C . ALA B 1 110 ? 62.718 33.645 98.986 1.00 52.73 128 ALA B C 1
ATOM 2885 O O . ALA B 1 110 ? 63.174 34.213 97.996 1.00 51.51 128 ALA B O 1
ATOM 2887 N N . ASP B 1 111 ? 61.430 33.299 99.127 1.00 52.97 129 ASP B N 1
ATOM 2888 C CA . ASP B 1 111 ? 60.391 33.676 98.144 1.00 53.02 129 ASP B CA 1
ATOM 2889 C C . ASP B 1 111 ? 60.306 35.174 97.917 1.00 51.45 129 ASP B C 1
ATOM 2890 O O . ASP B 1 111 ? 60.240 35.623 96.776 1.00 50.72 129 ASP B O 1
ATOM 2895 N N . LEU B 1 112 ? 60.359 35.944 98.996 1.00 51.22 130 LEU B N 1
ATOM 2896 C CA . LEU B 1 112 ? 60.396 37.402 98.917 1.00 50.94 130 LEU B CA 1
ATOM 2897 C C . LEU B 1 112 ? 61.594 37.917 98.125 1.00 51.09 130 LEU B C 1
ATOM 2898 O O . LEU B 1 112 ? 61.454 38.795 97.276 1.00 50.47 130 LEU B O 1
ATOM 2903 N N . ALA B 1 113 ? 62.768 37.355 98.399 1.00 50.80 131 ALA B N 1
ATOM 2904 C CA . ALA B 1 113 ? 64.000 37.748 97.701 1.00 51.01 131 ALA B CA 1
ATOM 2905 C C . ALA B 1 113 ? 63.918 37.437 96.187 1.00 51.57 131 ALA B C 1
ATOM 2906 O O . ALA B 1 113 ? 64.405 38.222 95.344 1.00 50.47 131 ALA B O 1
ATOM 2908 N N . LEU B 1 114 ? 63.306 36.295 95.852 1.00 51.26 132 LEU B N 1
ATOM 2909 C CA . LEU B 1 114 ? 63.011 35.961 94.466 1.00 52.40 132 LEU B CA 1
ATOM 2910 C C . LEU B 1 114 ? 62.099 37.014 93.830 1.00 51.88 132 LEU B C 1
ATOM 2911 O O . LEU B 1 114 ? 62.399 37.558 92.748 1.00 52.71 132 LEU B O 1
ATOM 2916 N N . ALA B 1 115 ? 61.002 37.333 94.507 1.00 51.41 133 ALA B N 1
ATOM 2917 C CA . ALA B 1 115 ? 60.019 38.286 93.967 1.00 50.94 133 ALA B CA 1
ATOM 2918 C C . ALA B 1 115 ? 60.657 39.605 93.616 1.00 50.99 133 ALA B C 1
ATOM 2919 O O . ALA B 1 115 ? 60.445 40.137 92.525 1.00 51.66 133 ALA B O 1
ATOM 2921 N N . HIS B 1 116 ? 61.450 40.128 94.540 1.00 50.89 134 HIS B N 1
ATOM 2922 C CA . HIS B 1 116 ? 62.136 41.395 94.345 1.00 51.34 134 HIS B CA 1
ATOM 2923 C C . HIS B 1 116 ? 63.127 41.444 93.196 1.00 51.39 134 HIS B C 1
ATOM 2924 O O . HIS B 1 116 ? 63.459 42.532 92.732 1.00 51.11 134 HIS B O 1
ATOM 2931 N N . GLN B 1 117 ? 63.630 40.284 92.777 1.00 52.37 135 GLN B N 1
ATOM 2932 C CA . GLN B 1 117 ? 64.511 40.212 91.614 1.00 53.61 135 GLN B CA 1
ATOM 2933 C C . GLN B 1 117 ? 63.908 40.823 90.357 1.00 53.39 135 GLN B C 1
ATOM 2934 O O . GLN B 1 117 ? 64.634 41.287 89.483 1.00 53.28 135 GLN B O 1
ATOM 2940 N N . HIS B 1 118 ? 62.576 40.869 90.313 1.00 52.03 136 HIS B N 1
ATOM 2941 C CA . HIS B 1 118 ? 61.871 41.519 89.228 1.00 51.06 136 HIS B CA 1
ATOM 2942 C C . HIS B 1 118 ? 62.115 43.005 89.133 1.00 50.80 136 HIS B C 1
ATOM 2943 O O . HIS B 1 118 ? 61.929 43.568 88.065 1.00 50.69 136 HIS B O 1
ATOM 2950 N N . TRP B 1 119 ? 62.485 43.676 90.224 1.00 50.82 137 TRP B N 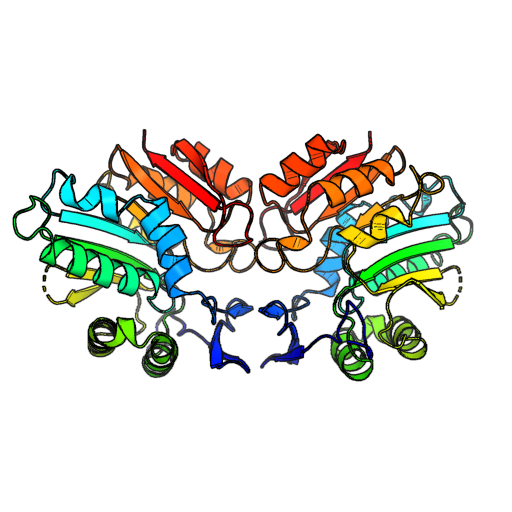1
ATOM 2951 C CA A TRP B 1 119 ? 62.612 45.135 90.198 0.50 50.99 137 TRP B CA 1
ATOM 2952 C CA B TRP B 1 119 ? 62.614 45.121 90.144 0.50 51.33 137 TRP B CA 1
ATOM 2953 C C . TRP B 1 119 ? 64.000 45.606 90.627 1.00 52.00 137 TRP B C 1
ATOM 2954 O O . TRP B 1 119 ? 64.165 46.126 91.728 1.00 51.62 137 TRP B O 1
ATOM 2975 N N . PRO B 1 120 ? 65.019 45.425 89.756 1.00 53.48 138 PRO B N 1
ATOM 2976 C CA . PRO B 1 120 ? 66.377 45.872 90.084 1.00 54.35 138 PRO B CA 1
ATOM 2977 C C . PRO B 1 120 ? 66.471 47.323 90.542 1.00 54.86 138 PRO B C 1
ATOM 2978 O O . PRO B 1 120 ? 67.341 47.639 91.362 1.00 55.40 138 PRO B O 1
ATOM 2982 N N . GLU B 1 121 ? 65.596 48.189 90.028 1.00 55.22 139 GLU B N 1
ATOM 2983 C CA . GLU B 1 121 ? 65.631 49.592 90.383 1.00 55.54 139 GLU B CA 1
ATOM 2984 C C . GLU B 1 121 ? 65.250 49.852 91.852 1.00 56.17 139 GLU B C 1
ATOM 2985 O O . GLU B 1 121 ? 65.610 50.913 92.400 1.00 56.52 139 GLU B O 1
ATOM 2991 N N . LEU B 1 122 ? 64.575 48.876 92.484 1.00 54.71 140 LEU B N 1
ATOM 2992 C CA . LEU B 1 122 ? 64.182 48.957 93.902 1.00 53.74 140 LEU B CA 1
ATOM 2993 C C . LEU B 1 122 ? 65.141 48.226 94.851 1.00 53.80 140 LEU B C 1
ATOM 2994 O O . LEU B 1 122 ? 64.994 48.292 96.083 1.00 52.97 140 LEU B O 1
ATOM 2999 N N . ALA B 1 123 ? 66.111 47.511 94.289 1.00 53.75 141 ALA B N 1
ATOM 3000 C CA . ALA B 1 123 ? 67.057 46.748 95.107 1.00 54.38 141 ALA B CA 1
ATOM 3001 C C . ALA B 1 123 ? 67.597 47.434 96.406 1.00 54.64 141 ALA B C 1
ATOM 3002 O O . ALA B 1 123 ? 67.683 46.792 97.453 1.00 54.66 141 ALA B O 1
ATOM 3004 N N . PRO B 1 124 ? 67.988 48.728 96.331 1.00 54.93 142 PRO B N 1
ATOM 3005 C CA . PRO B 1 124 ? 68.409 49.433 97.565 1.00 54.88 142 PRO B CA 1
ATOM 3006 C C . PRO B 1 124 ? 67.358 49.450 98.699 1.00 54.75 142 PRO B C 1
ATOM 3007 O O . PRO B 1 124 ? 67.714 49.301 99.879 1.00 56.17 142 PRO B O 1
ATOM 3011 N N . TRP B 1 125 ? 66.095 49.648 98.363 1.00 52.41 143 TRP B N 1
ATOM 3012 C CA . TRP B 1 125 ? 65.047 49.582 99.374 1.00 51.94 143 TRP B CA 1
ATOM 3013 C C . TRP B 1 125 ? 64.703 48.118 99.720 1.00 51.14 143 TRP B C 1
ATOM 3014 O O . TRP B 1 125 ? 64.501 47.750 100.890 1.00 50.83 143 TRP B O 1
ATOM 3025 N N . ALA B 1 126 ? 64.628 47.312 98.672 1.00 50.78 144 ALA B N 1
ATOM 3026 C CA . ALA B 1 126 ? 64.295 45.895 98.753 1.00 51.01 144 ALA B CA 1
ATOM 3027 C C . ALA B 1 126 ? 65.206 45.124 99.695 1.00 51.83 144 ALA B C 1
ATOM 3028 O O . ALA B 1 126 ? 64.726 44.278 100.461 1.00 50.90 144 ALA B O 1
ATOM 3030 N N . GLU B 1 127 ? 66.516 45.395 99.631 1.00 52.75 145 GLU B N 1
ATOM 3031 C CA . GLU B 1 127 ? 67.474 44.652 100.463 1.00 55.20 145 GLU B CA 1
ATOM 3032 C C . GLU B 1 127 ? 67.271 44.989 101.945 1.00 53.62 145 GLU B C 1
ATOM 3033 O O . GLU B 1 127 ? 67.536 44.181 102.820 1.00 52.06 145 GLU B O 1
ATOM 3039 N N . GLN B 1 128 ? 66.762 46.182 102.206 1.00 53.36 146 GLN B N 1
ATOM 3040 C CA . GLN B 1 128 ? 66.577 46.615 103.588 1.00 54.23 146 GLN B CA 1
ATOM 3041 C C . GLN B 1 128 ? 65.375 45.970 104.237 1.00 53.97 146 GLN B C 1
ATOM 3042 O O . GLN B 1 128 ? 65.441 45.582 105.405 1.00 54.22 146 GLN B O 1
ATOM 3048 N N . LEU B 1 129 ? 64.292 45.853 103.470 1.00 53.05 147 LEU B N 1
ATOM 3049 C CA . LEU B 1 129 ? 63.119 45.094 103.868 1.00 52.62 147 LEU B CA 1
ATOM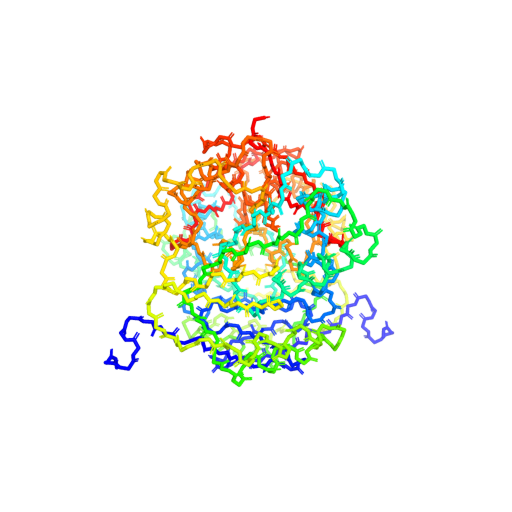 3050 C C . LEU B 1 129 ? 63.456 43.618 104.136 1.00 52.25 147 LEU B C 1
ATOM 3051 O O . LEU B 1 129 ? 63.129 43.089 105.199 1.00 52.35 147 LEU B O 1
ATOM 3056 N N . GLN B 1 130 ? 64.106 42.963 103.178 1.00 52.05 148 GLN B N 1
ATOM 3057 C CA . GLN B 1 130 ? 64.619 41.591 103.350 1.00 52.09 148 GLN B CA 1
ATOM 3058 C C . GLN B 1 130 ? 65.445 41.392 104.609 1.00 52.65 148 GLN B C 1
ATOM 3059 O O . GLN B 1 130 ? 65.231 40.419 105.342 1.00 52.85 148 GLN B O 1
ATOM 3065 N N . ALA B 1 131 ? 66.375 42.314 104.861 1.00 53.82 149 ALA B N 1
ATOM 3066 C CA . ALA B 1 131 ? 67.283 42.227 106.001 1.00 54.74 149 ALA B CA 1
ATOM 3067 C C . ALA B 1 131 ? 66.529 42.131 107.311 1.00 55.29 149 ALA B C 1
ATOM 3068 O O . ALA B 1 131 ? 66.977 41.451 108.244 1.00 56.39 149 ALA B O 1
ATOM 3070 N N . GLN B 1 132 ? 65.364 42.767 107.365 1.00 54.66 150 GLN B N 1
ATOM 3071 C CA . GLN B 1 132 ? 64.555 42.823 108.575 1.00 55.03 150 GLN B CA 1
ATOM 3072 C C . GLN B 1 132 ? 63.247 42.024 108.504 1.00 54.83 150 GLN B C 1
ATOM 3073 O O . GLN B 1 132 ? 62.340 42.270 109.312 1.00 54.58 150 GLN B O 1
ATOM 3079 N N . TRP B 1 133 ? 63.159 41.083 107.564 1.00 53.95 151 TRP B N 1
ATOM 3080 C CA . TRP B 1 133 ? 61.920 40.378 107.302 1.00 54.01 151 TRP B CA 1
ATOM 3081 C C . TRP B 1 133 ? 61.521 39.462 108.476 1.00 54.89 151 TRP B C 1
ATOM 3082 O O . TRP B 1 133 ? 62.298 38.593 108.867 1.00 54.84 151 TRP B O 1
ATOM 3093 N N . PRO B 1 134 ? 60.309 39.661 109.042 1.00 55.24 152 PRO B N 1
ATOM 3094 C CA . PRO B 1 134 ? 59.965 38.920 110.252 1.00 56.20 152 PRO B CA 1
ATOM 3095 C C . PRO B 1 134 ? 59.571 37.474 110.022 1.00 57.53 152 PRO B C 1
ATOM 3096 O O . PRO B 1 134 ? 59.202 37.072 108.909 1.00 57.23 152 PRO B O 1
ATOM 3100 N N . MET B 1 135 ? 59.687 36.707 111.103 1.00 58.89 153 MET B N 1
ATOM 3101 C CA . MET B 1 135 ? 59.275 35.311 111.153 1.00 59.49 153 MET B CA 1
ATOM 3102 C C . MET B 1 135 ? 57.736 35.304 111.166 1.00 57.94 153 MET B C 1
ATOM 3103 O O . MET B 1 135 ? 57.105 36.236 111.695 1.00 58.73 153 MET B O 1
ATOM 3108 N N . PRO B 1 136 ? 57.119 34.278 110.584 1.00 56.29 154 PRO B N 1
ATOM 3109 C CA . PRO B 1 136 ? 55.672 34.386 110.446 1.00 55.57 154 PRO B CA 1
ATOM 3110 C C . PRO B 1 136 ? 54.891 34.067 111.721 1.00 53.88 154 PRO B C 1
ATOM 3111 O O . PRO B 1 136 ? 54.284 32.994 111.824 1.00 53.98 154 PRO B O 1
ATOM 3115 N N . LEU B 1 137 ? 54.902 34.987 112.674 1.00 52.89 155 LEU B N 1
ATOM 3116 C CA . LEU B 1 137 ? 54.008 34.894 113.834 1.00 52.89 155 LEU B CA 1
ATOM 3117 C C . LEU B 1 137 ? 52.897 35.943 113.791 1.00 51.39 155 LEU B C 1
ATOM 3118 O O . LEU B 1 137 ? 53.111 37.019 113.253 1.00 51.57 155 LEU B O 1
ATOM 3123 N N . PRO B 1 138 ? 51.723 35.650 114.356 1.00 50.71 156 PRO B N 1
ATOM 3124 C CA . PRO B 1 138 ? 50.674 36.696 114.342 1.00 50.88 156 PRO B CA 1
ATOM 3125 C C . PRO B 1 138 ? 51.031 37.984 115.138 1.00 50.41 156 PRO B C 1
ATOM 3126 O O . PRO B 1 138 ? 51.753 37.934 116.132 1.00 49.31 156 PRO B O 1
ATOM 3130 N N . GLY B 1 139 ? 50.516 39.109 114.652 1.00 50.22 157 GLY B N 1
ATOM 3131 C CA . GLY B 1 139 ? 50.556 40.395 115.322 1.00 49.12 157 GLY B CA 1
ATOM 3132 C C . GLY B 1 139 ? 51.445 41.392 114.616 1.00 48.94 157 GLY B C 1
ATOM 3133 O O . GLY B 1 139 ? 51.785 41.272 113.415 1.00 48.00 157 GLY B O 1
ATOM 3134 N N . CYS B 1 140 ? 51.852 42.385 115.365 1.00 48.92 158 CYS B N 1
ATOM 3135 C CA . CYS B 1 140 ? 52.453 43.549 114.749 1.00 50.22 158 CYS B CA 1
ATOM 3136 C C . CYS B 1 140 ? 53.922 43.415 114.720 1.00 49.94 158 CYS B C 1
ATOM 3137 O O . CYS B 1 140 ? 54.514 43.258 115.771 1.00 51.11 158 CYS B O 1
ATOM 3140 N N . HIS B 1 141 ? 54.518 43.533 113.537 1.00 50.01 159 HIS B N 1
ATOM 3141 C CA . HIS B 1 141 ? 55.984 43.565 113.423 1.00 50.38 159 HIS B CA 1
ATOM 3142 C C . HIS B 1 141 ? 56.488 44.942 112.968 1.00 50.10 159 HIS B C 1
ATOM 3143 O O . HIS B 1 141 ? 56.240 45.348 111.843 1.00 49.51 159 HIS B O 1
ATOM 3150 N N . ARG B 1 142 ? 57.195 45.666 113.834 1.00 49.53 160 ARG B N 1
ATOM 3151 C CA . ARG B 1 142 ? 57.604 47.017 113.473 1.00 50.06 160 ARG B CA 1
ATOM 3152 C C . ARG B 1 142 ? 59.030 47.046 112.958 1.00 50.29 160 ARG B C 1
ATOM 3153 O O . ARG B 1 142 ? 59.965 46.692 113.667 1.00 49.13 160 ARG B O 1
ATOM 3161 N N . LEU B 1 143 ? 59.163 47.430 111.692 1.00 50.61 161 LEU B N 1
ATOM 3162 C CA . LEU B 1 143 ? 60.473 47.615 111.074 1.00 52.11 161 LEU B CA 1
ATOM 3163 C C . LEU B 1 143 ? 60.791 49.085 111.007 1.00 52.56 161 LEU B C 1
ATOM 3164 O O . LEU B 1 143 ? 60.024 49.865 110.434 1.00 52.14 161 LEU B O 1
ATOM 3169 N N . LEU B 1 144 ? 61.916 49.454 111.615 1.00 53.82 162 LEU B N 1
ATOM 3170 C CA . LEU B 1 144 ? 62.422 50.821 111.565 1.00 56.84 162 LEU B CA 1
ATOM 3171 C C . LEU B 1 144 ? 63.472 50.937 110.469 1.00 57.86 162 LEU B C 1
ATOM 3172 O O . LEU B 1 144 ? 64.522 50.306 110.530 1.00 58.87 162 LEU B O 1
ATOM 3177 N N . LEU B 1 145 ? 63.162 51.683 109.423 1.00 58.96 163 LEU B N 1
ATOM 3178 C CA . LEU B 1 145 ? 64.101 51.771 108.310 1.00 60.63 163 LEU B CA 1
ATOM 3179 C C . LEU B 1 145 ? 64.506 53.233 108.174 1.00 61.61 163 LEU B C 1
ATOM 3180 O O . LEU B 1 145 ? 63.734 54.129 108.482 1.00 62.21 163 LEU B O 1
ATOM 3185 N N . ASP B 1 146 ? 65.734 53.499 107.774 1.00 64.10 164 ASP B N 1
ATOM 3186 C CA . ASP B 1 146 ? 66.146 54.896 107.575 1.00 65.55 164 ASP B CA 1
ATOM 3187 C C . ASP B 1 146 ? 66.150 55.801 108.839 1.00 65.64 164 ASP B C 1
ATOM 3188 O O . ASP B 1 146 ? 66.003 55.355 109.989 1.00 66.07 164 ASP B O 1
ATOM 3193 N N . ARG B 1 149 ? 62.673 57.928 109.854 1.00 55.42 167 ARG B N 1
ATOM 3194 C CA . ARG B 1 149 ? 62.149 58.602 108.678 1.00 54.45 167 ARG B CA 1
ATOM 3195 C C . ARG B 1 149 ? 61.062 57.704 108.070 1.00 52.87 167 ARG B C 1
ATOM 3196 O O . ARG B 1 149 ? 59.989 58.190 107.671 1.00 52.43 167 ARG B O 1
ATOM 3204 N N . VAL B 1 150 ? 61.354 56.411 107.977 1.00 51.00 168 VAL B N 1
ATOM 3205 C CA . VAL B 1 150 ? 60.354 55.435 107.463 1.00 50.25 168 VAL B CA 1
ATOM 3206 C C . VAL B 1 150 ? 60.096 54.302 108.439 1.00 49.68 168 VAL B C 1
ATOM 3207 O O . VAL B 1 150 ? 61.014 53.534 108.803 1.00 48.63 168 VAL B O 1
ATOM 3211 N N . THR B 1 151 ? 58.843 54.207 108.864 1.00 48.93 169 THR B N 1
ATOM 3212 C CA . THR B 1 151 ? 58.427 53.054 109.667 1.00 49.72 169 THR B CA 1
ATOM 3213 C C . THR B 1 151 ? 57.342 52.178 108.999 1.00 48.13 169 THR B C 1
ATOM 3214 O O . THR B 1 151 ? 56.312 52.689 108.526 1.00 48.28 169 THR B O 1
ATOM 3218 N N . LEU B 1 152 ? 57.596 50.873 108.991 1.00 46.66 170 LEU B N 1
ATOM 3219 C CA . LEU B 1 152 ? 56.648 49.886 108.488 1.00 45.21 170 LEU B CA 1
ATOM 3220 C C . LEU B 1 152 ? 56.138 48.986 109.620 1.00 45.48 170 LEU B C 1
ATOM 3221 O O . LEU B 1 152 ? 56.931 48.217 110.209 1.00 43.72 170 LEU B O 1
ATOM 3226 N N . ASP B 1 153 ? 54.841 49.078 109.920 1.00 44.65 171 ASP B N 1
ATOM 3227 C CA . ASP B 1 153 ? 54.205 48.115 110.780 1.00 45.53 171 ASP B CA 1
ATOM 3228 C C . ASP B 1 153 ? 53.521 47.062 109.922 1.00 45.95 171 ASP B C 1
ATOM 3229 O O . ASP B 1 153 ? 52.480 47.299 109.326 1.00 45.34 171 ASP B O 1
ATOM 3234 N N . LEU B 1 154 ? 54.109 45.886 109.883 1.00 46.15 172 LEU B N 1
ATOM 3235 C CA . LEU B 1 154 ? 53.568 44.780 109.120 1.00 48.56 172 LEU B CA 1
ATOM 3236 C C . LEU B 1 154 ? 52.773 43.850 110.024 1.00 47.83 172 LEU B C 1
ATOM 3237 O O . LEU B 1 154 ? 53.354 43.148 110.866 1.00 48.34 172 LEU B O 1
ATOM 3242 N N . TRP B 1 155 ? 51.458 43.846 109.880 1.00 48.11 173 TRP B N 1
ATOM 3243 C CA . TRP B 1 155 ? 50.630 42.977 110.729 1.00 47.70 173 TRP B CA 1
ATOM 3244 C C . TRP B 1 155 ? 50.361 41.664 110.046 1.00 48.09 173 TRP B C 1
ATOM 3245 O O . TRP B 1 155 ? 49.783 41.650 108.957 1.00 48.09 173 TRP B O 1
ATOM 3256 N N . PHE B 1 156 ? 50.763 40.558 110.682 1.00 47.91 174 PHE B N 1
ATOM 3257 C CA . PHE B 1 156 ? 50.488 39.246 110.191 1.00 47.76 174 PHE B CA 1
ATOM 3258 C C . PHE B 1 156 ? 49.213 38.722 110.834 1.00 48.89 174 PHE B C 1
ATOM 3259 O O . PHE B 1 156 ? 49.086 38.680 112.074 1.00 49.65 174 PHE B O 1
ATOM 3267 N N . GLY B 1 157 ? 48.284 38.290 109.989 1.00 48.72 175 GLY B N 1
ATOM 3268 C CA . GLY B 1 157 ? 46.965 37.889 110.434 1.00 49.78 175 GLY B CA 1
ATOM 3269 C C . GLY B 1 157 ? 45.861 38.405 109.524 1.00 50.10 175 GLY B C 1
ATOM 3270 O O . GLY B 1 157 ? 46.139 38.999 108.491 1.00 50.11 175 GLY B O 1
ATOM 3271 N N . ASP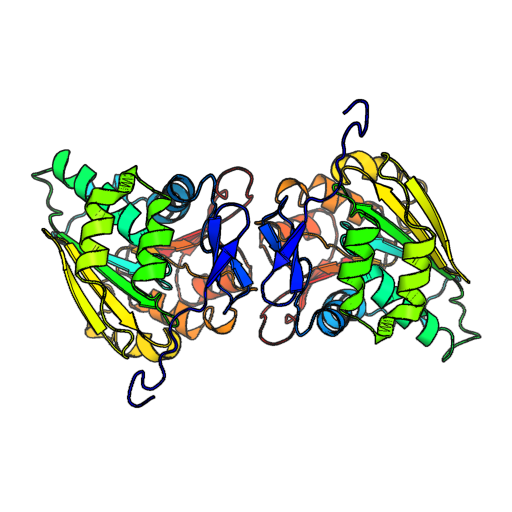 B 1 158 ? 44.616 38.146 109.925 1.00 49.76 176 ASP B N 1
ATOM 3272 C CA . ASP B 1 158 ? 43.410 38.523 109.204 1.00 49.90 176 ASP B CA 1
ATOM 3273 C C . ASP B 1 158 ? 43.045 39.953 109.541 1.00 48.06 176 ASP B C 1
ATOM 3274 O O . ASP B 1 158 ? 42.718 40.251 110.681 1.00 47.50 176 ASP B O 1
ATOM 3279 N N . ILE B 1 159 ? 43.107 40.820 108.531 1.00 47.50 177 ILE B N 1
ATOM 3280 C CA . ILE B 1 159 ? 42.753 42.248 108.665 1.00 46.37 177 ILE B CA 1
ATOM 3281 C C . ILE B 1 159 ? 41.339 42.465 109.228 1.00 46.56 177 ILE B C 1
ATOM 3282 O O . ILE B 1 159 ? 41.131 43.361 110.033 1.00 45.88 177 ILE B O 1
ATOM 3287 N N . ASN B 1 160 ? 40.375 41.647 108.803 1.00 46.28 178 ASN B N 1
ATOM 3288 C CA . ASN B 1 160 ? 38.997 41.776 109.319 1.00 47.37 178 ASN B CA 1
ATOM 3289 C C . ASN B 1 160 ? 38.908 41.579 110.842 1.00 48.22 178 ASN B C 1
ATOM 3290 O O . ASN B 1 160 ? 38.095 42.223 111.517 1.00 47.33 178 ASN B O 1
ATOM 3295 N N . GLU B 1 161 ? 39.797 40.736 111.379 1.00 50.72 179 GLU B N 1
ATOM 3296 C CA . GLU B 1 161 ? 39.955 40.530 112.831 1.00 53.63 179 GLU B CA 1
ATOM 3297 C C . GLU B 1 161 ? 40.846 41.584 113.490 1.00 55.04 179 GLU B C 1
ATOM 3298 O O . GLU B 1 161 ? 40.522 42.098 114.588 1.00 56.95 179 GLU B O 1
ATOM 3304 N N . LEU B 1 162 ? 41.953 41.924 112.833 1.00 54.93 180 LEU B N 1
ATOM 3305 C CA . LEU B 1 162 ? 42.956 42.796 113.460 1.00 54.81 180 LEU B CA 1
ATOM 3306 C C . LEU B 1 162 ? 42.631 44.261 113.476 1.00 55.10 180 LEU B C 1
ATOM 3307 O O . LEU B 1 162 ? 43.021 44.937 114.400 1.00 55.31 180 LEU B O 1
ATOM 3312 N N . ILE B 1 163 ? 41.928 44.750 112.464 1.00 55.43 181 ILE B N 1
ATOM 3313 C CA . ILE B 1 163 ? 41.727 46.185 112.285 1.00 56.73 181 ILE B CA 1
ATOM 3314 C C . ILE B 1 163 ? 41.148 46.889 113.533 1.00 57.77 181 ILE B C 1
ATOM 3315 O O . ILE B 1 163 ? 41.337 48.104 113.718 1.00 57.61 181 ILE B O 1
ATOM 3320 N N . SER B 1 164 ? 40.456 46.127 114.381 1.00 58.96 182 SER B N 1
ATOM 3321 C CA . SER B 1 164 ? 39.921 46.691 115.637 1.00 60.49 182 SER B CA 1
ATOM 3322 C C . SER B 1 164 ? 41.019 47.104 116.634 1.00 61.45 182 SER B C 1
ATOM 3323 O O . SER B 1 164 ? 40.771 47.951 117.492 1.00 61.10 182 SER B O 1
ATOM 3326 N N . GLN B 1 165 ? 42.221 46.520 116.493 1.00 62.96 183 GLN B N 1
ATOM 3327 C CA . GLN B 1 165 ? 43.432 46.933 117.252 1.00 64.69 183 GLN B CA 1
ATOM 3328 C C . GLN B 1 165 ? 43.840 48.362 116.997 1.00 64.86 183 GLN B C 1
ATOM 3329 O O . GLN B 1 165 ? 44.491 48.954 117.830 1.00 65.11 183 GLN B O 1
ATOM 3335 N N . LEU B 1 166 ? 43.523 48.865 115.805 1.00 65.72 184 LEU B N 1
ATOM 3336 C CA . LEU B 1 166 ? 43.677 50.265 115.455 1.00 66.33 184 LEU B CA 1
ATOM 3337 C C . LEU B 1 166 ? 42.438 50.968 116.018 1.00 67.90 184 LEU B C 1
ATOM 3338 O O . LEU B 1 166 ? 41.431 51.200 115.344 1.00 67.25 184 LEU B O 1
ATOM 3343 N N . ASP B 1 167 ? 42.517 51.259 117.302 1.00 69.93 185 ASP B N 1
ATOM 3344 C CA . ASP B 1 167 ? 41.352 51.667 118.052 1.00 72.27 185 ASP B CA 1
ATOM 3345 C C . ASP B 1 167 ? 40.963 53.123 117.768 1.00 72.73 185 ASP B C 1
ATOM 3346 O O . ASP B 1 167 ? 41.390 53.713 116.771 1.00 72.39 185 ASP B O 1
ATOM 3351 N N . ASP B 1 168 ? 40.156 53.689 118.661 1.00 73.41 186 ASP B N 1
ATOM 3352 C CA . ASP B 1 168 ? 39.607 55.019 118.475 1.00 74.51 186 ASP B CA 1
ATOM 3353 C C . ASP B 1 168 ? 40.699 56.115 118.502 1.00 73.47 186 ASP B C 1
ATOM 3354 O O . ASP B 1 168 ? 40.451 57.255 118.068 1.00 74.09 186 ASP B O 1
ATOM 3359 N N . SER B 1 169 ? 41.895 55.769 118.985 1.00 71.83 187 SER B N 1
ATOM 3360 C CA . SER B 1 169 ? 43.006 56.747 119.066 1.00 70.48 187 SER B CA 1
ATOM 3361 C C . SER B 1 169 ? 43.594 57.014 117.691 1.00 68.33 187 SER B C 1
ATOM 3362 O O . SER B 1 169 ? 44.134 58.110 117.433 1.00 68.67 187 SER B O 1
ATOM 3365 N N . LEU B 1 170 ? 43.470 56.009 116.814 1.00 65.23 188 LEU B N 1
ATOM 3366 C CA . LEU B 1 170 ? 43.920 56.103 115.420 1.00 62.00 188 LEU B CA 1
ATOM 3367 C C . LEU B 1 170 ? 42.824 56.579 114.475 1.00 58.99 188 LEU B C 1
ATOM 3368 O O . LEU B 1 170 ? 43.053 56.707 113.284 1.00 56.98 188 LEU B O 1
ATOM 3373 N N . ASN B 1 171 ? 41.635 56.840 115.005 1.00 56.96 189 ASN B N 1
ATOM 3374 C CA . ASN B 1 171 ? 40.577 57.436 114.186 1.00 55.76 189 ASN B CA 1
ATOM 3375 C C . ASN B 1 171 ? 41.026 58.712 113.532 1.00 53.83 189 ASN B C 1
ATOM 3376 O O . ASN B 1 171 ? 41.671 59.558 114.152 1.00 52.01 189 ASN B O 1
ATOM 3381 N N . GLN B 1 172 ? 40.651 58.834 112.264 1.00 52.34 190 GLN B N 1
ATOM 3382 C CA . GLN B 1 172 ? 40.994 59.991 111.449 1.00 51.83 190 GLN B CA 1
ATOM 3383 C C . GLN B 1 172 ? 42.470 60.316 111.374 1.00 50.33 190 GLN B C 1
ATOM 3384 O O . GLN B 1 172 ? 42.823 61.481 111.232 1.00 51.28 190 GLN B O 1
ATOM 3390 N N . LYS B 1 173 ? 43.320 59.295 111.392 1.00 49.29 191 LYS B N 1
ATOM 3391 C CA . LYS B 1 173 ? 44.738 59.492 111.305 1.00 48.41 191 LYS B CA 1
ATOM 3392 C C . LYS B 1 173 ? 45.394 59.012 109.985 1.00 47.66 191 LYS B C 1
ATOM 3393 O O . LYS B 1 173 ? 46.559 59.379 109.686 1.00 46.87 191 LYS B O 1
ATOM 3399 N N . VAL B 1 174 ? 44.644 58.293 109.157 1.00 45.51 192 VAL B N 1
ATOM 3400 C CA . VAL B 1 174 ? 45.244 57.696 107.953 1.00 45.29 192 VAL B CA 1
ATOM 3401 C C . VAL B 1 174 ? 45.092 58.648 106.790 1.00 44.09 192 VAL B C 1
ATOM 3402 O O . VAL B 1 174 ? 44.029 59.026 106.454 1.00 44.26 192 VAL B O 1
ATOM 3406 N N . ASP B 1 175 ? 46.181 59.047 106.169 1.00 44.96 193 ASP B N 1
ATOM 3407 C CA . ASP B 1 175 ? 46.093 59.990 105.051 1.00 43.66 193 ASP B CA 1
ATOM 3408 C C . ASP B 1 175 ? 45.753 59.334 103.689 1.00 43.75 193 ASP B C 1
ATOM 3409 O O . ASP B 1 175 ? 45.082 59.946 102.852 1.00 44.33 193 ASP B O 1
ATOM 3414 N N . ALA B 1 176 ? 46.231 58.110 103.448 1.00 42.78 194 ALA B N 1
ATOM 3415 C CA . ALA B 1 176 ? 45.837 57.388 102.250 1.00 41.32 194 ALA B CA 1
ATOM 3416 C C . ALA B 1 176 ? 45.645 55.938 102.551 1.00 40.65 194 ALA B C 1
ATOM 3417 O O . ALA B 1 176 ? 46.412 55.355 103.308 1.00 41.46 194 ALA B O 1
ATOM 3419 N N . TRP B 1 177 ? 44.648 55.343 101.919 1.00 39.33 195 TRP B N 1
ATOM 3420 C CA . TRP B 1 177 ? 44.440 53.856 101.939 1.00 39.17 195 TRP B CA 1
ATOM 3421 C C . TRP B 1 177 ? 44.821 53.182 100.628 1.00 38.26 195 TRP B C 1
ATOM 3422 O O . TRP B 1 177 ? 44.368 53.605 99.573 1.00 37.80 195 TRP B O 1
ATOM 3433 N N . PHE B 1 178 ? 45.721 52.169 100.661 1.00 39.15 196 PHE B N 1
ATOM 3434 C CA . PHE B 1 178 ? 45.952 51.311 99.468 1.00 38.44 196 PHE B CA 1
ATOM 3435 C C . PHE B 1 178 ? 44.999 50.060 99.653 1.00 40.07 196 PHE B C 1
ATOM 3436 O O . PHE B 1 178 ? 45.343 49.127 100.364 1.00 40.64 196 PHE B O 1
ATOM 3444 N N . LEU B 1 179 ? 43.829 50.083 99.041 1.00 40.61 197 LEU B N 1
ATOM 3445 C CA . LEU B 1 179 ? 42.901 48.910 99.105 1.00 41.38 197 LEU B CA 1
ATOM 3446 C C . LEU B 1 179 ? 43.392 47.865 98.094 1.00 42.62 197 LEU B C 1
ATOM 3447 O O . LEU B 1 179 ? 43.069 47.889 96.898 1.00 42.27 197 LEU B O 1
ATOM 3452 N N . ASP B 1 180 ? 44.248 46.990 98.589 1.00 43.66 198 ASP B N 1
ATOM 3453 C CA . ASP B 1 180 ? 45.010 46.100 97.724 1.00 46.41 198 ASP B CA 1
ATOM 3454 C C . ASP B 1 180 ? 44.915 44.688 98.269 1.00 46.49 198 ASP B C 1
ATOM 3455 O O . ASP B 1 180 ? 44.565 44.500 99.435 1.00 48.21 198 ASP B O 1
ATOM 3460 N N . GLY B 1 181 ? 45.263 43.722 97.429 1.00 46.96 199 GLY B N 1
ATOM 3461 C CA . GLY B 1 181 ? 45.418 42.328 97.794 1.00 46.41 199 GLY B CA 1
ATOM 3462 C C . GLY B 1 181 ? 45.041 41.608 96.519 1.00 46.93 199 GLY B C 1
ATOM 3463 O O . GLY B 1 181 ? 45.144 42.164 95.409 1.00 47.22 199 GLY B O 1
ATOM 3464 N N . PHE B 1 182 ? 44.570 40.376 96.656 1.00 46.75 200 PHE B N 1
ATOM 3465 C CA . PHE B 1 182 ? 44.017 39.684 95.510 1.00 46.60 200 PHE B CA 1
ATOM 3466 C C . PHE B 1 182 ? 42.607 40.177 95.221 1.00 46.15 200 PHE B C 1
ATOM 3467 O O . PHE B 1 182 ? 41.873 40.574 96.115 1.00 47.03 200 PHE B O 1
ATOM 3475 N N . ALA B 1 183 ? 42.252 40.148 93.956 1.00 45.17 201 ALA B N 1
ATOM 3476 C CA . ALA B 1 183 ? 40.983 40.674 93.510 1.00 44.70 201 ALA B CA 1
ATOM 3477 C C . ALA B 1 183 ? 39.803 40.005 94.289 1.00 44.05 201 ALA B C 1
ATOM 3478 O O . ALA B 1 183 ? 39.960 38.906 94.860 1.00 42.02 201 ALA B O 1
ATOM 3480 N N . PRO B 1 184 ? 38.662 40.716 94.408 1.00 43.05 202 PRO B N 1
ATOM 3481 C CA . PRO B 1 184 ? 37.505 40.123 95.062 1.00 43.45 202 PRO B CA 1
ATOM 3482 C C . PRO B 1 184 ? 37.070 38.715 94.603 1.00 44.26 202 PRO B C 1
ATOM 3483 O O . PRO B 1 184 ? 36.509 37.963 95.416 1.00 45.21 202 PRO B O 1
ATOM 3487 N N . ALA B 1 185 ? 37.259 38.374 93.331 1.00 43.26 203 ALA B N 1
ATOM 3488 C CA . ALA B 1 185 ? 36.922 37.027 92.863 1.00 42.84 203 ALA B CA 1
ATOM 3489 C C . ALA B 1 185 ? 37.920 36.031 93.405 1.00 43.30 203 ALA B C 1
ATOM 3490 O O . ALA B 1 185 ? 37.600 34.839 93.467 1.00 42.76 203 ALA B O 1
ATOM 3492 N N . LYS B 1 186 ? 39.126 36.479 93.769 1.00 41.59 204 LYS B N 1
ATOM 3493 C CA . LYS B 1 186 ? 40.156 35.494 94.142 1.00 42.86 204 LYS B CA 1
ATOM 3494 C C . LYS B 1 186 ? 40.245 35.334 95.661 1.00 43.03 204 LYS B C 1
ATOM 3495 O O . LYS B 1 186 ? 40.574 34.260 96.172 1.00 44.36 204 LYS B O 1
ATOM 3501 N N . ASN B 1 187 ? 39.979 36.431 96.386 1.00 43.46 205 ASN B N 1
ATOM 3502 C CA . ASN B 1 187 ? 39.995 36.419 97.861 1.00 43.12 205 ASN B CA 1
ATOM 3503 C C . ASN B 1 187 ? 38.814 37.211 98.388 1.00 43.21 205 ASN B C 1
ATOM 3504 O O . ASN B 1 187 ? 38.993 38.297 98.914 1.00 42.10 205 ASN B O 1
ATOM 3509 N N . PRO B 1 188 ? 37.591 36.673 98.215 1.00 42.88 206 PRO B N 1
ATOM 3510 C CA . PRO B 1 188 ? 36.368 37.351 98.587 1.00 43.49 206 PRO B CA 1
ATOM 3511 C C . PRO B 1 188 ? 36.264 37.695 100.070 1.00 44.46 206 PRO B C 1
ATOM 3512 O O . PRO B 1 188 ? 35.619 38.695 100.409 1.00 43.85 206 PRO B O 1
ATOM 3516 N N . ASP B 1 189 ? 36.885 36.907 100.940 1.00 44.50 207 ASP B N 1
ATOM 3517 C CA . ASP B 1 189 ? 36.733 37.143 102.382 1.00 46.95 207 ASP B CA 1
ATOM 3518 C C . ASP B 1 189 ? 37.346 38.488 102.842 1.00 46.52 207 ASP B C 1
ATOM 3519 O O . ASP B 1 189 ? 37.004 38.982 103.915 1.00 46.27 207 ASP B O 1
ATOM 3524 N N . MET B 1 190 ? 38.260 39.068 102.053 1.00 46.17 208 MET B N 1
ATOM 3525 C CA . MET B 1 190 ? 38.907 40.320 102.445 1.00 44.31 208 MET B CA 1
ATOM 3526 C C . MET B 1 190 ? 37.934 41.508 102.318 1.00 45.55 208 MET B C 1
ATOM 3527 O O . MET B 1 190 ? 37.916 42.406 103.175 1.00 46.36 208 MET B O 1
ATOM 3532 N N . TRP B 1 191 ? 37.080 41.450 101.297 1.00 45.24 209 TRP B N 1
ATOM 3533 C CA . TRP B 1 191 ? 36.330 42.597 100.802 1.00 45.27 209 TRP B CA 1
ATOM 3534 C C . TRP B 1 191 ? 34.977 42.719 101.472 1.00 45.59 209 TRP B C 1
ATOM 3535 O O . TRP B 1 191 ? 33.945 42.485 100.843 1.00 45.50 209 TRP B O 1
ATOM 3546 N N . THR B 1 192 ? 34.985 43.073 102.751 1.00 45.46 210 THR B N 1
ATOM 3547 C CA . THR B 1 192 ? 33.777 43.055 103.543 1.00 45.52 210 THR B CA 1
ATOM 3548 C C . THR B 1 192 ? 33.356 44.470 103.912 1.00 45.68 210 THR B C 1
ATOM 3549 O O . THR B 1 192 ? 34.193 45.402 103.898 1.00 45.29 210 THR B O 1
ATOM 3553 N N . GLN B 1 193 ? 32.087 44.637 104.294 1.00 44.48 211 GLN B N 1
ATOM 3554 C CA . GLN B 1 193 ? 31.630 45.922 104.846 1.00 44.57 211 GLN B CA 1
ATOM 3555 C C . GLN B 1 193 ? 32.386 46.268 106.156 1.00 45.15 211 GLN B C 1
ATOM 3556 O O . GLN B 1 193 ? 32.691 47.423 106.427 1.00 44.62 211 GLN B O 1
ATOM 3562 N N . ASN B 1 194 ? 32.681 45.262 106.964 1.00 45.67 212 ASN B N 1
ATOM 3563 C CA . ASN B 1 194 ? 33.422 45.508 108.188 1.00 46.99 212 ASN B CA 1
ATOM 3564 C C . ASN B 1 194 ? 34.714 46.301 107.813 1.00 46.07 212 ASN B C 1
ATOM 3565 O O . ASN B 1 194 ? 35.111 47.204 108.509 1.00 44.22 212 ASN B O 1
ATOM 3570 N N . LEU B 1 195 ? 35.374 45.871 106.736 1.00 46.04 213 LEU B N 1
ATOM 3571 C CA . LEU B 1 195 ? 36.673 46.416 106.369 1.00 46.63 213 LEU B CA 1
ATOM 3572 C C . LEU B 1 195 ? 36.473 47.835 105.863 1.00 47.31 213 LEU B C 1
ATOM 3573 O O . LEU B 1 195 ? 37.154 48.760 106.306 1.00 48.02 213 LEU B O 1
ATOM 3578 N N . PHE B 1 196 ? 35.508 47.998 104.961 1.00 47.97 214 PHE B N 1
ATOM 3579 C CA . PHE B 1 196 ? 35.178 49.333 104.418 1.00 48.18 214 PHE B CA 1
ATOM 3580 C C . PHE B 1 196 ? 34.883 50.305 105.553 1.00 48.42 214 PHE B C 1
ATOM 3581 O O . PHE B 1 196 ? 35.405 51.417 105.546 1.00 47.91 214 PHE B O 1
ATOM 3589 N N . ASN B 1 197 ? 34.072 49.888 106.525 1.00 47.75 215 ASN B N 1
ATOM 3590 C CA . ASN B 1 197 ? 33.676 50.808 107.623 1.00 47.74 215 ASN B CA 1
ATOM 3591 C C . ASN B 1 197 ? 34.848 51.202 108.484 1.00 45.80 215 ASN B C 1
ATOM 3592 O O . ASN B 1 197 ? 34.894 52.284 108.978 1.00 46.71 215 ASN B O 1
ATOM 3597 N N . ALA B 1 198 ? 35.797 50.289 108.678 1.00 45.98 216 ALA B N 1
ATOM 3598 C CA . ALA B 1 198 ? 36.971 50.530 109.510 1.00 43.42 216 ALA B CA 1
ATOM 3599 C C . ALA B 1 198 ? 37.937 51.494 108.781 1.00 43.59 216 ALA B C 1
ATOM 3600 O O . ALA B 1 198 ? 38.575 52.377 109.392 1.00 42.88 216 ALA B O 1
ATOM 3602 N N . MET B 1 199 ? 38.054 51.320 107.466 1.00 43.39 217 MET B N 1
ATOM 3603 C CA . MET B 1 199 ? 38.832 52.262 106.652 1.00 43.19 217 MET B CA 1
ATOM 3604 C C . MET B 1 199 ? 38.256 53.655 106.721 1.00 43.07 217 MET B C 1
ATOM 3605 O O . MET B 1 199 ? 39.024 54.616 106.807 1.00 42.63 217 MET B O 1
ATOM 3610 N N . ALA B 1 200 ? 36.933 53.784 106.655 1.00 42.11 218 ALA B N 1
ATOM 3611 C CA . ALA B 1 200 ? 36.294 55.128 106.744 1.00 44.08 218 ALA B CA 1
ATOM 3612 C C . ALA B 1 200 ? 36.467 55.797 108.112 1.00 45.14 218 ALA B C 1
ATOM 3613 O O . ALA B 1 200 ? 36.710 57.029 108.186 1.00 47.11 218 ALA B O 1
ATOM 3615 N N . ARG B 1 201 ? 36.423 54.992 109.177 1.00 45.43 219 ARG B N 1
ATOM 3616 C CA . ARG B 1 201 ? 36.663 55.476 110.546 1.00 47.02 219 ARG B CA 1
ATOM 3617 C C . ARG B 1 201 ? 38.104 55.986 110.739 1.00 45.87 219 ARG B C 1
ATOM 3618 O O . ARG B 1 201 ? 38.351 56.970 111.434 1.00 43.91 219 ARG B O 1
ATOM 3626 N N . LEU B 1 202 ? 39.049 55.296 110.100 1.00 45.04 220 LEU B N 1
ATOM 3627 C CA . LEU B 1 202 ? 40.453 55.554 110.270 1.00 43.54 220 LEU B CA 1
ATOM 3628 C C . LEU B 1 202 ? 40.990 56.654 109.356 1.00 44.82 220 LEU B C 1
ATOM 3629 O O . LEU B 1 202 ? 42.041 57.230 109.650 1.00 45.11 220 LEU B O 1
ATOM 3634 N N . ALA B 1 203 ? 40.303 56.903 108.238 1.00 45.41 221 ALA B N 1
ATOM 3635 C CA . ALA B 1 203 ? 40.648 57.974 107.298 1.00 46.22 221 ALA B CA 1
ATOM 3636 C C . ALA B 1 203 ? 40.538 59.388 107.903 1.00 47.31 221 ALA B C 1
ATOM 3637 O O . ALA B 1 203 ? 39.530 59.731 108.531 1.00 46.55 221 ALA B O 1
ATOM 3639 N N . ARG B 1 204 ? 41.596 60.183 107.723 1.00 47.69 222 ARG B N 1
ATOM 3640 C CA . ARG B 1 204 ? 41.582 61.607 107.990 1.00 49.23 222 ARG B CA 1
ATOM 3641 C C . ARG B 1 204 ? 40.634 62.303 107.005 1.00 50.37 222 ARG B C 1
ATOM 3642 O O . ARG B 1 204 ? 40.634 61.983 105.800 1.00 51.48 222 ARG B O 1
ATOM 3650 N N . PRO B 1 205 ? 39.803 63.258 107.490 1.00 50.81 223 PRO B N 1
ATOM 3651 C CA . PRO B 1 205 ? 39.077 64.182 106.591 1.00 50.59 223 PRO B CA 1
ATOM 3652 C C . PRO B 1 205 ? 39.988 64.742 105.507 1.00 50.49 223 PRO B C 1
ATOM 3653 O O . PRO B 1 205 ? 41.108 65.170 105.807 1.00 51.20 223 PRO B O 1
ATOM 3657 N N . GLY B 1 206 ? 39.525 64.705 104.253 1.00 49.62 224 GLY B N 1
ATOM 3658 C CA . GLY B 1 206 ? 40.361 64.984 103.111 1.00 47.22 224 GLY B CA 1
ATOM 3659 C C . GLY B 1 206 ? 41.294 63.829 102.805 1.00 47.87 224 GLY B C 1
ATOM 3660 O O . GLY B 1 206 ? 42.021 63.899 101.819 1.00 48.45 224 GLY B O 1
ATOM 3661 N N . GLY B 1 207 ? 41.280 62.765 103.625 1.00 47.00 225 GLY B N 1
ATOM 3662 C CA . GLY B 1 207 ? 42.138 61.573 103.372 1.00 46.64 225 GLY B CA 1
ATOM 3663 C C . GLY B 1 207 ? 41.622 60.753 102.189 1.00 46.52 225 GLY B C 1
ATOM 3664 O O . GLY B 1 207 ? 40.444 60.822 101.860 1.00 46.21 225 GLY B O 1
ATOM 3665 N N . THR B 1 208 ? 42.496 59.998 101.523 1.00 44.81 226 THR B N 1
ATOM 3666 C CA . THR B 1 208 ? 42.080 59.356 100.288 1.00 44.89 226 THR B CA 1
ATOM 3667 C C . THR B 1 208 ? 42.178 57.839 100.303 1.00 44.57 226 THR B C 1
ATOM 3668 O O . THR B 1 208 ? 42.777 57.240 101.211 1.00 43.35 226 THR B O 1
ATOM 3672 N N . LEU B 1 209 ? 41.613 57.239 99.257 1.00 44.91 227 LEU B N 1
ATOM 3673 C CA . LEU B 1 209 ? 41.728 55.801 99.034 1.00 44.40 227 LEU B CA 1
ATOM 3674 C C . LEU B 1 209 ? 41.763 55.468 97.536 1.00 43.89 227 LEU B C 1
ATOM 3675 O O . LEU B 1 209 ? 41.054 56.085 96.740 1.00 43.74 227 LEU B O 1
ATOM 3680 N N . ALA B 1 210 ? 42.574 54.493 97.163 1.00 42.09 228 ALA B N 1
ATOM 3681 C CA . ALA B 1 210 ? 42.534 53.964 95.805 1.00 43.05 228 ALA B CA 1
ATOM 3682 C C . ALA B 1 210 ? 42.441 52.413 95.806 1.00 43.37 228 ALA B C 1
ATOM 3683 O O . ALA B 1 210 ? 42.976 51.731 96.723 1.00 43.20 228 ALA B O 1
ATOM 3685 N N . THR B 1 211 ? 41.842 51.864 94.751 1.00 42.43 229 THR B N 1
ATOM 3686 C CA . THR B 1 211 ? 41.889 50.415 94.517 1.00 42.33 229 THR B CA 1
ATOM 3687 C C . THR B 1 211 ? 41.861 50.063 93.019 1.00 42.21 229 THR B C 1
ATOM 3688 O O . THR B 1 211 ? 41.365 50.855 92.199 1.00 43.50 229 THR B O 1
ATOM 3692 N N . PHE B 1 212 ? 42.381 48.888 92.666 1.00 40.58 230 PHE B N 1
ATOM 3693 C CA . PHE B 1 212 ? 42.425 48.442 91.289 1.00 41.01 230 PHE B CA 1
ATOM 3694 C C . PHE B 1 212 ? 41.055 47.865 90.812 1.00 41.72 230 PHE B C 1
ATOM 3695 O O . PHE B 1 212 ? 40.833 47.757 89.611 1.00 41.50 230 PHE B O 1
ATOM 3703 N N . THR B 1 213 ? 40.135 47.515 91.738 1.00 41.44 231 THR B N 1
ATOM 3704 C CA . THR B 1 213 ? 38.855 46.889 91.339 1.00 40.03 231 THR B CA 1
ATOM 3705 C C . THR B 1 213 ? 37.782 47.973 91.080 1.00 41.26 231 THR B C 1
ATOM 3706 O O . THR B 1 213 ? 37.818 49.076 91.696 1.00 39.57 231 THR B O 1
ATOM 3710 N N . SER B 1 214 ? 36.837 47.666 90.180 1.00 40.73 232 SER B N 1
ATOM 3711 C CA . SER B 1 214 ? 35.604 48.475 90.135 1.00 41.59 232 SER B CA 1
ATOM 3712 C C . SER B 1 214 ? 34.352 47.580 90.270 1.00 41.42 232 SER B C 1
ATOM 3713 O O . SER B 1 214 ? 33.305 47.931 89.761 1.00 40.92 232 SER B O 1
ATOM 3716 N N . ALA B 1 215 ? 34.481 46.458 90.995 1.00 42.37 233 ALA B N 1
ATOM 3717 C CA . ALA B 1 215 ? 33.333 45.602 91.391 1.00 43.02 233 ALA B CA 1
ATOM 3718 C C . ALA B 1 215 ? 32.207 46.476 91.966 1.00 43.44 233 ALA B C 1
ATOM 3719 O O . ALA B 1 215 ? 32.439 47.306 92.831 1.00 42.94 233 ALA B O 1
ATOM 3721 N N . GLY B 1 216 ? 30.984 46.313 91.478 1.00 43.76 234 GLY B N 1
ATOM 3722 C CA . GLY B 1 216 ? 29.912 47.218 91.907 1.00 44.34 234 GLY B CA 1
ATOM 3723 C C . GLY B 1 216 ? 29.759 47.244 93.422 1.00 44.97 234 GLY B C 1
ATOM 3724 O O . GLY B 1 216 ? 29.551 48.298 94.001 1.00 46.40 234 GLY B O 1
ATOM 3725 N N . PHE B 1 217 ? 29.865 46.089 94.075 1.00 44.70 235 PHE B N 1
ATOM 3726 C CA . PHE B 1 217 ? 29.655 46.066 95.506 1.00 44.07 235 PHE B CA 1
ATOM 3727 C C . PHE B 1 217 ? 30.745 46.787 96.297 1.00 44.82 235 PHE B C 1
ATOM 3728 O O . PHE B 1 217 ? 30.473 47.352 97.354 1.00 45.78 235 PHE B O 1
ATOM 3736 N N . VAL B 1 218 ? 31.972 46.743 95.794 1.00 45.82 236 VAL B N 1
ATOM 3737 C CA . VAL B 1 218 ? 33.068 47.543 96.363 1.00 45.57 236 VAL B CA 1
ATOM 3738 C C . VAL B 1 218 ? 32.720 49.005 96.384 1.00 46.72 236 VAL B C 1
ATOM 3739 O O . VAL B 1 218 ? 32.865 49.643 97.421 1.00 47.11 236 VAL B O 1
ATOM 3743 N N . ARG B 1 219 ? 32.263 49.530 95.251 1.00 47.21 237 ARG B N 1
ATOM 3744 C CA . ARG B 1 219 ? 31.978 50.956 95.157 1.00 49.13 237 ARG B CA 1
ATOM 3745 C C . ARG B 1 219 ? 30.870 51.306 96.149 1.00 47.63 237 ARG B C 1
ATOM 3746 O O . ARG B 1 219 ? 31.052 52.164 96.989 1.00 47.88 237 ARG B O 1
ATOM 3754 N N . ARG B 1 220 ? 29.736 50.605 96.047 1.00 46.49 238 ARG B N 1
ATOM 3755 C CA . ARG B 1 220 ? 28.591 50.808 96.925 1.00 44.99 238 ARG B CA 1
ATOM 3756 C C . ARG B 1 220 ? 28.964 50.674 98.412 1.00 43.98 238 ARG B C 1
ATOM 3757 O O . ARG B 1 220 ? 28.521 51.441 99.224 1.00 43.36 238 ARG B O 1
ATOM 3765 N N . GLY B 1 221 ? 29.776 49.689 98.770 1.00 43.13 239 GLY B N 1
ATOM 3766 C CA . GLY B 1 221 ? 30.118 49.505 100.145 1.00 43.37 239 GLY B CA 1
ATOM 3767 C C . GLY B 1 221 ? 31.039 50.610 100.665 1.00 44.40 239 GLY B C 1
ATOM 3768 O O . GLY B 1 221 ? 30.925 50.975 101.834 1.00 44.26 239 GLY B O 1
ATOM 3769 N N . LEU B 1 222 ? 31.977 51.084 99.834 1.00 43.53 240 LEU B N 1
ATOM 3770 C CA . LEU B 1 222 ? 32.827 52.196 100.234 1.00 45.28 240 LEU B CA 1
ATOM 3771 C C . LEU B 1 222 ? 32.034 53.502 100.369 1.00 47.35 240 LEU B C 1
ATOM 3772 O O . LEU B 1 222 ? 32.386 54.325 101.196 1.00 47.23 240 LEU B O 1
ATOM 3777 N N . GLN B 1 223 ? 30.972 53.668 99.563 1.00 49.20 241 GLN B N 1
ATOM 3778 C CA . GLN B 1 223 ? 30.045 54.838 99.671 1.00 51.92 241 GLN B CA 1
ATOM 3779 C C . GLN B 1 223 ? 29.250 54.774 100.962 1.00 52.30 241 GLN B C 1
ATOM 3780 O O . GLN B 1 223 ? 29.183 55.748 101.710 1.00 52.74 241 GLN B O 1
ATOM 3786 N N . GLU B 1 224 ? 28.626 53.611 101.200 1.00 54.15 242 GLU B N 1
ATOM 3787 C CA . GLU B 1 224 ? 27.918 53.302 102.447 1.00 55.87 242 GLU B CA 1
ATOM 3788 C C . GLU B 1 224 ? 28.771 53.637 103.686 1.00 54.31 242 GLU B C 1
ATOM 3789 O O . GLU B 1 224 ? 28.271 54.222 104.661 1.00 54.30 242 GLU B O 1
ATOM 3795 N N . ALA B 1 225 ? 30.048 53.282 103.614 1.00 52.00 243 ALA B N 1
ATOM 3796 C CA . ALA B 1 225 ? 31.000 53.520 104.671 1.00 51.76 243 ALA B CA 1
ATOM 3797 C C . ALA B 1 225 ? 31.352 54.997 104.869 1.00 50.92 243 ALA B C 1
ATOM 3798 O O . ALA B 1 225 ? 31.798 55.379 105.950 1.00 50.87 243 ALA B O 1
ATOM 3800 N N . GLY B 1 226 ? 31.179 55.809 103.838 1.00 49.99 244 GLY B N 1
ATOM 3801 C CA . GLY B 1 226 ? 31.380 57.257 103.973 1.00 51.05 244 GLY B CA 1
ATOM 3802 C C . GLY B 1 226 ? 32.281 57.972 102.979 1.00 51.22 244 GLY B C 1
ATOM 3803 O O . GLY B 1 226 ? 32.367 59.186 102.995 1.00 52.03 244 GLY B O 1
ATOM 3804 N N . PHE B 1 227 ? 32.946 57.234 102.102 1.00 51.53 245 PHE B N 1
ATOM 3805 C CA . PHE B 1 227 ? 33.846 57.842 101.119 1.00 51.73 245 PHE B CA 1
ATOM 3806 C C . PHE B 1 227 ? 33.042 58.365 99.984 1.00 51.69 245 PHE B C 1
ATOM 3807 O O . PHE B 1 227 ? 32.068 57.731 99.607 1.00 51.64 245 PHE B O 1
ATOM 3815 N N . THR B 1 228 ? 33.485 59.474 99.407 1.00 52.31 246 THR B N 1
ATOM 3816 C CA . THR B 1 228 ? 32.930 59.962 98.148 1.00 54.60 246 THR B CA 1
ATOM 3817 C C . THR B 1 228 ? 33.737 59.411 96.987 1.00 55.29 246 THR B C 1
ATOM 3818 O O . THR B 1 228 ? 34.865 59.810 96.778 1.00 54.37 246 THR B O 1
ATOM 3822 N N . MET B 1 229 ? 33.131 58.476 96.245 1.00 57.37 247 MET B N 1
ATOM 3823 C CA . MET B 1 229 ? 33.856 57.620 95.289 1.00 58.54 247 MET B CA 1
ATOM 3824 C C . MET B 1 229 ? 33.712 58.090 93.873 1.00 60.60 247 MET B C 1
ATOM 3825 O O . MET B 1 229 ? 32.707 58.715 93.486 1.00 62.04 247 MET B O 1
ATOM 3830 N N . GLN B 1 230 ? 34.724 57.743 93.094 1.00 62.14 248 GLN B N 1
ATOM 3831 C CA . GLN B 1 230 ? 34.914 58.238 91.753 1.00 63.11 248 GLN B CA 1
ATOM 3832 C C . GLN B 1 230 ? 35.602 57.135 90.919 1.00 62.41 248 GLN B C 1
ATOM 3833 O O . GLN B 1 230 ? 36.533 56.459 91.382 1.00 61.97 248 GLN B O 1
ATOM 3839 N N . LYS B 1 231 ? 35.106 56.928 89.703 1.00 61.53 249 LYS B N 1
ATOM 3840 C CA . LYS B 1 231 ? 35.774 56.052 88.749 1.00 60.26 249 LYS B CA 1
ATOM 3841 C C . LYS B 1 231 ? 36.984 56.800 88.136 1.00 58.85 249 LYS B C 1
ATOM 3842 O O . LYS B 1 231 ? 37.011 58.033 88.059 1.00 57.90 249 LYS B O 1
ATOM 3848 N N . ARG B 1 232 ? 38.003 56.043 87.733 1.00 56.62 250 ARG B N 1
ATOM 3849 C CA . ARG B 1 232 ? 39.212 56.618 87.172 1.00 53.90 250 ARG B CA 1
ATOM 3850 C C . ARG B 1 232 ? 39.562 55.537 86.158 1.00 52.93 250 ARG B C 1
ATOM 3851 O O . ARG B 1 232 ? 39.359 54.341 86.426 1.00 53.19 250 ARG B O 1
ATOM 3859 N N . LYS B 1 233 ? 40.007 55.935 84.974 1.00 50.22 251 LYS B N 1
ATOM 3860 C CA . LYS B 1 233 ? 40.437 54.974 83.993 1.00 48.78 251 LYS B CA 1
ATOM 3861 C C . LYS B 1 233 ? 41.501 54.079 84.667 1.00 47.80 251 LYS B C 1
ATOM 3862 O O . LYS B 1 233 ? 42.243 54.531 85.516 1.00 46.46 251 LYS B O 1
ATOM 3868 N N . GLY B 1 234 ? 41.550 52.816 84.308 1.00 45.96 252 GLY B N 1
ATOM 3869 C CA . GLY B 1 234 ? 42.600 51.945 84.819 1.00 46.11 252 GLY B CA 1
ATOM 3870 C C . GLY B 1 234 ? 43.935 52.122 84.151 1.00 45.62 252 GLY B C 1
ATOM 3871 O O . GLY B 1 234 ? 44.064 52.883 83.191 1.00 46.96 252 GLY B O 1
ATOM 3872 N N . PHE B 1 235 ? 44.926 51.379 84.622 1.00 44.23 253 PHE B N 1
ATOM 3873 C CA . PHE B 1 235 ? 46.219 51.358 83.979 1.00 43.85 253 PHE B CA 1
ATOM 3874 C C . PHE B 1 235 ? 46.146 50.680 82.610 1.00 44.38 253 PHE B C 1
ATOM 3875 O O . PHE B 1 235 ? 45.554 49.556 82.458 1.00 43.54 253 PHE B O 1
ATOM 3883 N N . GLY B 1 236 ? 46.791 51.338 81.645 1.00 43.56 254 GLY B N 1
ATOM 3884 C CA . GLY B 1 236 ? 46.988 50.782 80.323 1.00 43.75 254 GLY B CA 1
ATOM 3885 C C . GLY B 1 236 ? 45.647 50.686 79.643 1.00 43.71 254 GLY B C 1
ATOM 3886 O O . GLY B 1 236 ? 44.882 51.629 79.648 1.00 43.21 254 GLY B O 1
ATOM 3887 N N . ARG B 1 237 ? 45.345 49.504 79.121 1.00 46.46 255 ARG B N 1
ATOM 3888 C CA . ARG B 1 237 ? 44.078 49.265 78.386 1.00 47.96 255 ARG B CA 1
ATOM 3889 C C . ARG B 1 237 ? 42.940 48.882 79.322 1.00 48.22 255 ARG B C 1
ATOM 3890 O O . ARG B 1 237 ? 41.795 48.853 78.880 1.00 49.40 255 ARG B O 1
ATOM 3898 N N . LYS B 1 238 ? 43.246 48.644 80.608 1.00 48.01 256 LYS B N 1
ATOM 3899 C CA . LYS B 1 238 ? 42.222 48.435 81.652 1.00 47.50 256 LYS B CA 1
ATOM 3900 C C . LYS B 1 238 ? 41.324 49.644 81.720 1.00 47.71 256 LYS B C 1
ATOM 3901 O O . LYS B 1 238 ? 41.760 50.787 81.597 1.00 49.12 256 LYS B O 1
ATOM 3907 N N . ARG B 1 239 ? 40.070 49.406 81.967 1.00 47.93 257 ARG B N 1
ATOM 3908 C CA . ARG B 1 239 ? 39.093 50.403 81.662 1.00 49.19 257 ARG B CA 1
ATOM 3909 C C . ARG B 1 239 ? 38.680 51.306 82.855 1.00 48.86 257 ARG B C 1
ATOM 3910 O O . ARG B 1 239 ? 38.290 52.431 82.646 1.00 50.56 257 ARG B O 1
ATOM 3918 N N . GLU B 1 240 ? 38.837 50.841 84.097 1.00 48.80 258 GLU B N 1
ATOM 3919 C CA . GLU B 1 240 ? 38.176 51.431 85.286 1.00 48.77 258 GLU B CA 1
ATOM 3920 C C . GLU B 1 240 ? 38.892 50.948 86.564 1.00 46.23 258 GLU B C 1
ATOM 3921 O O . GLU B 1 240 ? 39.298 49.804 86.644 1.00 46.78 258 GLU B O 1
ATOM 3927 N N . MET B 1 241 ? 39.131 51.860 87.505 1.00 45.82 259 MET B N 1
ATOM 3928 C CA . MET B 1 241 ? 39.561 51.567 88.878 1.00 42.13 259 MET B CA 1
ATOM 3929 C C . MET B 1 241 ? 38.708 52.489 89.730 1.00 44.83 259 MET B C 1
ATOM 3930 O O . MET B 1 241 ? 37.914 53.288 89.204 1.00 46.22 259 MET B O 1
ATOM 3935 N N . LEU B 1 242 ? 38.821 52.385 91.045 1.00 45.33 260 LEU B N 1
ATOM 3936 C CA . LEU B 1 242 ? 38.030 53.236 91.913 1.00 45.99 260 LEU B CA 1
ATOM 3937 C C . LEU B 1 242 ? 38.953 54.029 92.827 1.00 46.46 260 LEU B C 1
ATOM 3938 O O . LEU B 1 242 ? 39.900 53.498 93.357 1.00 45.54 260 LEU B O 1
ATOM 3943 N N . CYS B 1 243 ? 38.690 55.309 92.977 1.00 48.47 261 CYS B N 1
ATOM 3944 C CA . CYS B 1 243 ? 39.280 56.048 94.080 1.00 49.80 261 CYS B CA 1
ATOM 3945 C C . CYS B 1 243 ? 38.253 56.975 94.766 1.00 50.48 261 CYS B C 1
ATOM 3946 O O . CYS B 1 243 ? 37.136 57.209 94.254 1.00 50.21 261 CYS B O 1
ATOM 3949 N N . GLY B 1 244 ? 38.620 57.448 95.951 1.00 50.48 262 GLY B N 1
ATOM 3950 C CA . GLY B 1 244 ? 37.713 58.216 96.763 1.00 50.84 262 GLY B CA 1
ATOM 3951 C C . GLY B 1 244 ? 38.410 59.070 97.795 1.00 50.34 262 GLY B C 1
ATOM 3952 O O . GLY B 1 244 ? 39.610 58.941 98.012 1.00 49.93 262 GLY B O 1
ATOM 3953 N N . VAL B 1 245 ? 37.616 59.913 98.446 1.00 51.66 263 VAL B N 1
ATOM 3954 C CA . VAL B 1 245 ? 38.081 60.905 99.411 1.00 53.34 263 VAL B CA 1
ATOM 3955 C C . VAL B 1 245 ? 37.119 60.913 100.577 1.00 53.78 263 VAL B C 1
ATOM 3956 O O . VAL B 1 245 ? 35.901 60.850 100.363 1.00 53.08 263 VAL B O 1
ATOM 3960 N N . MET B 1 246 ? 37.640 60.981 101.803 1.00 54.13 264 MET B N 1
ATOM 3961 C CA . MET B 1 246 ? 36.758 61.200 102.951 1.00 56.37 264 MET B CA 1
ATOM 3962 C C . MET B 1 246 ? 36.461 62.703 103.056 1.00 58.42 264 MET B C 1
ATOM 3963 O O . MET B 1 246 ? 37.358 63.483 103.380 1.00 58.31 264 MET B O 1
ATOM 3968 N N . GLU B 1 247 ? 35.228 63.100 102.742 1.00 60.61 265 GLU B N 1
ATOM 3969 C CA . GLU B 1 247 ? 34.840 64.533 102.750 1.00 64.25 265 GLU B CA 1
ATOM 3970 C C . GLU B 1 247 ? 34.464 65.125 104.119 1.00 63.63 265 GLU B C 1
ATOM 3971 O O . GLU B 1 247 ? 33.862 64.439 104.939 1.00 64.43 265 GLU B O 1
#